Protein AF-A0A9D9N3P9-F1 (afdb_monomer)

Radius of gyration: 37.58 Å; Cα contacts (8 Å, |Δi|>4): 1517; chains: 1; bounding box: 65×93×113 Å

Solvent-accessible surface area (backbone atoms only — not comparable to full-atom values): 29024 Å² total; per-residue (Å²): 119,76,72,66,56,52,57,53,48,52,54,49,50,63,60,62,67,66,63,81,63,62,63,53,70,55,97,48,37,27,35,31,44,59,55,92,88,64,50,31,24,25,38,67,36,59,80,56,88,62,54,41,71,46,76,47,58,48,59,51,62,49,95,90,59,67,72,27,36,34,29,36,37,37,57,45,46,44,41,60,28,39,60,22,31,30,43,34,43,28,54,52,36,49,36,38,20,35,27,19,33,20,49,18,65,48,44,57,37,37,37,37,42,24,65,55,69,47,50,68,31,66,53,21,50,55,79,34,64,50,75,32,40,38,34,29,22,70,91,18,47,66,53,35,63,71,32,78,83,54,50,68,43,38,72,42,51,58,54,75,52,75,57,96,53,33,25,33,36,42,41,45,46,92,74,45,30,25,29,39,64,40,60,81,58,87,58,49,42,70,49,73,49,60,42,57,49,76,56,97,92,40,69,19,37,27,29,34,38,35,58,47,46,43,40,58,28,64,54,25,28,35,42,35,42,32,58,50,42,44,36,37,21,35,28,19,32,18,46,22,53,50,43,58,35,37,36,37,54,28,63,59,70,54,49,67,33,66,55,20,56,39,69,37,63,43,70,35,44,35,29,24,37,64,88,16,50,65,54,34,62,71,32,83,81,51,41,64,40,72,33,72,41,57,53,75,55,62,52,74,59,91,42,36,30,32,31,53,76,32,84,87,81,26,28,23,26,40,44,35,58,45,91,78,39,57,47,65,44,69,56,61,62,58,51,78,56,96,93,42,73,27,40,39,38,33,35,33,50,43,17,39,45,56,34,74,48,35,34,32,46,43,52,44,76,52,32,34,37,37,28,36,28,20,36,18,40,13,48,46,24,31,42,40,45,42,30,41,48,38,64,44,73,41,60,45,31,62,36,50,16,49,38,16,45,31,33,44,49,37,91,76,23,76,41,41,34,48,60,96,24,28,32,23,34,51,86,39,34,32,40,47,34,47,40,20,31,30,82,57,42,60,50,71,52,61,69,63,24,32,32,42,27,52,40,14,34,25,37,21,53,45,32,26,36,40,36,42,37,54,48,32,52,36,38,25,40,29,20,35,23,44,22,62,43,44,55,36,38,36,39,52,26,70,56,73,51,48,71,43,63,57,27,60,34,71,43,72,44,79,31,46,34,31,26,41,55,92,24,40,70,55,32,59,69,35,83,76,54,47,64,38,40,73,40,57,47,74,74,48,62,49,74,60,94,42,35,27,30,33,56,74,34,81,90,80,69,40,68,41,80,76,48,68,48,97,76,53,60,102,76,76,80,85,68,98,72,84,90,76,93,125

Mean predicted aligned error: 12.89 Å

Nearest PDB structures (foldseek):
  4gt6-assembly1_A  TM=3.647E-01  e=3.004E-14  Faecalibacterium duncaniae
  4cp6-assembly1_A  TM=3.673E-01  e=1.011E-12  Streptococcus pneumoniae
  4h09-assembly2_B  TM=4.228E-01  e=5.739E-12  Eubacterium ventriosum ATCC 27560
  4fs7-assembly1_A  TM=3.261E-01  e=1.083E-10  Bacteroides ovatus ATCC 8483
  6mlx-assembly3_C  TM=5.377E-01  e=1.007E-05  Treponema pallidum

pLDDT: mean 89.6, std 12.05, range [36.56, 98.81]

Foldseek 3Di:
DVVVVVVVVVVVVVVVVPPQFDWDDDPFWIWGDPDPPPLEIETDEGNDQDAEEAEDDQWDAHPVGGIGGYAEYEACHNAQSCRYAEYEAELRHAAQYHLRNHNNANHQEYEYAHLADHHYYHCVVPPYDLAREYAYAPNSPVNLCPDPVSVSHHYDPWDWDDDPQWIWTWGSYVVTAIETEEGDDQDAEEDADDQWDDDPRDIHGYAYYEALHNAPSERHAEYEAELNYAEYYALSHAQNANYQEYEHAHLADHHYYHRVPHNYDLAHEYEYAPNSQVNQCPDPVNVSNPHYHYDDQWDDDQQWIWGQPDPVLQEIEREAGHLPHAQEDEDDQWDDDPNDIHGYAEYEACRCALRARHQEYEDDPRHAEYEENPNANNCNHAEYEAEQNHAYYYYNVHHNNQNHAAYHYDPNHQFWHGDNRFIAGPQLQERRADGLNHQDQEDERDLSHQEYEACRNANNCNHQEYEAAQNHQAYYHCVHANNANHQEYEYEHLADHHYDPNVNHNYDQAHEYEYAPNSQVNLCVDPPSVSHNYDYDPPQWDDDPQFIWGQPDPVVRDIDGDDGHPPDDPDDDDDPDDDDPD

Organism: NCBI:txid2840839

Sequence (582 aa):
MKKAFFTSVLALLAAMSAWAQNSFTVNGLNYQETGVGTGKVKITGYTTRPTGVLDIPETVSPSSGGSYTVTEIADEVFSSCDNLTEVIFPSTITEIGEYAFYYSRDLTSITCYASTPPAMGENAFGTADKTIPVYVPANALSSYQSNADWSEFTRTTYITFISNNLEYKLLYTSPNQAEIIGYTTTPTGVLNIPATVSHKGKDYSVITIAEEVFAECSGLTELVFPESLRTIGAHAFHYCQDLTSITCYNTTPPNVGESAFEGADKTIPVYVPAEALSSYRSNANWSVFTNLQAIVTEFTVGGLTYKVIDQTAKTVEVKSSTDELPSTVTIPPTVSYGGKNYTVTAIASSAFYQNQTITAITIFEGITSIGNNTFGRCFALTTVNIPASLTQMGDWVFDNCSALTAINVAGGNTAYYSGNGVLFNKDKTTLLCYPAGKPETDYTIPNSVTVIGVNAFAYCDALTQLTIPSSVTSIGEWAFDGCTALAEMTVLATVPPTLSENVFRNINRDIPVYVPAASLAAYQAAEVWKEFNLQAIMVNEFTVGGLTYEVIDQTAKTVEVINFTNELPNTATIPATVSYEG

InterPro domains:
  IPR026906 BspA-type LRR region [PF13306] (69-148)
  IPR026906 BspA-type LRR region [PF13306] (208-284)
  IPR026906 BspA-type LRR region [PF13306] (343-411)
  IPR026906 BspA-type LRR region [PF13306] (442-508)
  IPR032675 Leucine-rich repeat domain superfamily [G3DSA:3.80.10.10] (293-512)
  IPR053139 Putative surface bspA-like protein [PTHR45661] (157-409)

Structure (mmCIF, N/CA/C/O backbone):
data_AF-A0A9D9N3P9-F1
#
_entry.id   AF-A0A9D9N3P9-F1
#
loop_
_atom_site.group_PDB
_atom_site.id
_atom_site.type_symbol
_atom_site.label_atom_id
_atom_site.label_alt_id
_atom_site.label_comp_id
_atom_site.label_asym_id
_atom_site.label_entity_id
_atom_site.label_seq_id
_atom_site.pdbx_PDB_ins_code
_atom_site.Cartn_x
_atom_site.Cartn_y
_atom_site.Cartn_z
_atom_site.occupancy
_atom_site.B_iso_or_equiv
_atom_site.auth_seq_id
_atom_site.auth_comp_id
_atom_site.auth_asym_id
_atom_site.auth_atom_id
_atom_site.pdbx_PDB_model_num
ATOM 1 N N . MET A 1 1 ? 23.212 67.571 43.365 1.00 48.69 1 MET A N 1
ATOM 2 C CA . MET A 1 1 ? 23.140 66.881 42.053 1.00 48.69 1 MET A CA 1
ATOM 3 C C . MET A 1 1 ? 23.470 65.383 42.084 1.00 48.69 1 MET A C 1
ATOM 5 O O . MET A 1 1 ? 22.882 64.673 41.289 1.00 48.69 1 MET A O 1
ATOM 9 N N . LYS A 1 2 ? 24.301 64.842 42.997 1.00 43.53 2 LYS A N 1
ATOM 10 C CA . LYS A 1 2 ? 24.606 63.387 43.018 1.00 43.53 2 LYS A CA 1
ATOM 11 C C . LYS A 1 2 ? 23.516 62.463 43.605 1.00 43.53 2 LYS A C 1
ATOM 13 O O . LYS A 1 2 ? 23.516 61.282 43.293 1.00 43.53 2 LYS A O 1
ATOM 18 N N . LYS A 1 3 ? 22.568 62.975 44.405 1.00 38.75 3 LYS A N 1
ATOM 19 C CA . LYS A 1 3 ? 21.471 62.165 44.987 1.00 38.75 3 LYS A CA 1
ATOM 20 C C . LYS A 1 3 ? 20.279 61.947 44.040 1.00 38.75 3 LYS A C 1
ATOM 22 O O . LYS A 1 3 ? 19.620 60.928 44.153 1.00 38.75 3 LYS A O 1
ATOM 27 N N . ALA A 1 4 ? 20.051 62.859 43.089 1.00 42.00 4 ALA A N 1
ATOM 28 C CA . ALA A 1 4 ? 18.982 62.739 42.089 1.00 42.00 4 ALA A CA 1
ATOM 29 C C . ALA A 1 4 ? 19.352 61.802 40.922 1.00 42.00 4 ALA A C 1
ATOM 31 O O . ALA A 1 4 ? 18.468 61.251 40.284 1.00 42.00 4 ALA A O 1
ATOM 32 N N . PHE A 1 5 ? 20.652 61.592 40.678 1.00 44.50 5 PHE A N 1
ATOM 33 C CA . PHE A 1 5 ? 21.146 60.681 39.640 1.00 44.50 5 PHE A CA 1
ATOM 34 C C . PHE A 1 5 ? 21.100 59.205 40.080 1.00 44.50 5 PHE A C 1
ATOM 36 O O . PHE A 1 5 ? 21.021 58.316 39.247 1.00 44.50 5 PHE A O 1
ATOM 43 N N . PHE A 1 6 ? 21.123 58.923 41.388 1.00 44.00 6 PHE A N 1
ATOM 44 C CA . PHE A 1 6 ? 21.072 57.546 41.898 1.00 44.00 6 PHE A CA 1
ATOM 45 C C . PHE A 1 6 ? 19.645 57.001 42.025 1.00 44.00 6 PHE A C 1
ATOM 47 O O . PHE A 1 6 ? 19.430 55.819 41.784 1.00 44.00 6 PHE A O 1
ATOM 54 N N . THR A 1 7 ? 18.656 57.843 42.336 1.00 45.75 7 THR A N 1
ATOM 55 C CA . THR A 1 7 ? 17.242 57.433 42.335 1.00 45.75 7 THR A CA 1
ATOM 56 C C . THR A 1 7 ? 16.680 57.264 40.922 1.00 45.75 7 THR A C 1
ATOM 58 O O . THR A 1 7 ? 15.859 56.376 40.716 1.00 45.75 7 THR A O 1
ATOM 61 N N . SER A 1 8 ? 17.155 58.032 39.932 1.00 46.94 8 SER A N 1
ATOM 62 C CA . SER A 1 8 ? 16.756 57.844 38.528 1.00 46.94 8 SER A CA 1
ATOM 63 C C . SER A 1 8 ? 17.381 56.599 37.891 1.00 46.94 8 SER A C 1
ATOM 65 O O . SER A 1 8 ? 16.727 55.934 37.095 1.00 46.94 8 SER A O 1
ATOM 67 N N . VAL A 1 9 ? 18.612 56.237 38.273 1.00 45.97 9 VAL A N 1
ATOM 68 C CA . VAL A 1 9 ? 19.282 55.019 37.786 1.00 45.97 9 VAL A CA 1
ATOM 69 C C . VAL A 1 9 ? 18.716 53.756 38.448 1.00 45.97 9 VAL A C 1
ATOM 71 O O . VAL A 1 9 ? 18.587 52.748 37.766 1.00 45.97 9 VAL A O 1
ATOM 74 N N . LEU A 1 10 ? 18.280 53.792 39.717 1.00 43.38 10 LEU A N 1
ATOM 75 C CA . LEU A 1 10 ? 17.598 52.644 40.343 1.00 43.38 10 LEU A CA 1
ATOM 76 C C . LEU A 1 10 ? 16.185 52.405 39.778 1.00 43.38 10 LEU A C 1
ATOM 78 O O . LEU A 1 10 ? 15.779 51.255 39.637 1.00 43.38 10 LEU A O 1
ATOM 82 N N . ALA A 1 11 ? 15.459 53.466 39.403 1.00 42.97 11 ALA A N 1
ATOM 83 C CA . ALA A 1 11 ? 14.183 53.346 38.692 1.00 42.97 11 ALA A CA 1
ATOM 84 C C . ALA A 1 11 ? 14.371 52.842 37.246 1.00 42.97 11 ALA A C 1
ATOM 86 O O . ALA A 1 11 ? 13.561 52.052 36.768 1.00 42.97 11 ALA A O 1
ATOM 87 N N . LEU A 1 12 ? 15.472 53.219 36.577 1.00 38.59 12 LEU A N 1
ATOM 88 C CA . LEU A 1 12 ? 15.843 52.646 35.278 1.00 38.59 12 LEU A CA 1
ATOM 89 C C . LEU A 1 12 ? 16.316 51.185 35.387 1.00 38.59 12 LEU A C 1
ATOM 91 O O . LEU A 1 12 ? 16.011 50.400 34.500 1.00 38.59 12 LEU A O 1
ATOM 95 N N . LEU A 1 13 ? 17.007 50.784 36.461 1.00 36.56 13 LEU A N 1
ATOM 96 C CA . LEU A 1 13 ? 17.426 49.388 36.657 1.00 36.56 13 LEU A CA 1
ATOM 97 C C . LEU A 1 13 ? 16.268 48.460 37.056 1.00 36.56 13 LEU A C 1
ATOM 99 O O . LEU A 1 13 ? 16.266 47.310 36.631 1.00 36.56 13 LEU A O 1
ATOM 103 N N . ALA A 1 14 ? 15.259 48.952 37.785 1.00 38.28 14 ALA A N 1
ATOM 104 C CA . ALA A 1 14 ? 14.016 48.209 38.023 1.00 38.28 14 ALA A CA 1
ATOM 105 C C . ALA A 1 14 ? 13.138 48.103 36.757 1.00 38.28 14 ALA A C 1
ATOM 107 O O . ALA A 1 14 ? 12.395 47.137 36.601 1.00 38.28 14 ALA A O 1
ATOM 108 N N . ALA A 1 15 ? 13.262 49.051 35.819 1.00 39.34 15 ALA A N 1
ATOM 109 C CA . ALA A 1 15 ? 12.660 48.953 34.487 1.00 39.34 15 ALA A CA 1
ATOM 110 C C . ALA A 1 15 ? 13.469 48.058 33.521 1.00 39.34 15 ALA A C 1
ATOM 112 O O . ALA A 1 15 ? 12.905 47.508 32.582 1.00 39.34 15 ALA A O 1
ATOM 113 N N . MET A 1 16 ? 14.772 47.860 33.762 1.00 37.50 16 MET A N 1
ATOM 114 C CA . MET A 1 16 ? 15.638 46.962 32.978 1.00 37.50 16 MET A CA 1
ATOM 115 C C . MET A 1 16 ? 15.654 45.507 33.487 1.00 37.50 16 MET A C 1
ATOM 117 O O . MET A 1 16 ? 16.257 44.651 32.844 1.00 37.50 16 MET A O 1
ATOM 121 N N . SER A 1 17 ? 14.976 45.190 34.599 1.00 41.03 17 SER A N 1
ATOM 122 C CA . SER A 1 17 ? 14.726 43.806 35.042 1.00 41.03 17 SER A CA 1
ATOM 123 C C . SER A 1 17 ? 13.443 43.186 34.472 1.00 41.03 17 SER A C 1
ATOM 125 O O . SER A 1 17 ? 13.190 42.009 34.711 1.00 41.03 17 SER A O 1
ATOM 127 N N . ALA A 1 18 ? 12.669 43.916 33.664 1.00 41.31 18 ALA A N 1
ATOM 128 C CA . ALA A 1 18 ? 11.711 43.314 32.738 1.00 41.31 18 ALA A CA 1
ATOM 129 C C . ALA A 1 18 ? 12.479 42.819 31.501 1.00 41.31 18 ALA A C 1
ATOM 131 O O . ALA A 1 18 ? 12.406 43.398 30.419 1.00 41.31 18 ALA A O 1
ATOM 132 N N . TRP A 1 19 ? 13.302 41.785 31.691 1.00 43.25 19 TRP A N 1
ATOM 133 C CA . TRP A 1 19 ? 13.892 41.047 30.578 1.00 43.25 19 TRP A CA 1
ATOM 134 C C . TRP A 1 19 ? 12.744 40.596 29.680 1.00 43.25 19 TRP A C 1
ATOM 136 O O . TRP A 1 19 ? 11.751 40.075 30.187 1.00 43.25 19 TRP A O 1
ATOM 146 N N . ALA A 1 20 ? 12.855 40.884 28.383 1.00 48.00 20 ALA A N 1
ATOM 147 C CA . ALA A 1 20 ? 11.834 40.610 27.383 1.00 48.00 20 ALA A CA 1
ATOM 148 C C . ALA A 1 20 ? 11.260 39.201 27.587 1.00 48.00 20 ALA A C 1
ATOM 150 O O . ALA A 1 20 ? 11.952 38.214 27.351 1.00 48.00 20 ALA A O 1
ATOM 151 N N . GLN A 1 21 ? 10.018 39.110 28.074 1.00 61.03 21 GLN A N 1
ATOM 152 C CA . GLN A 1 21 ? 9.307 37.837 28.106 1.00 61.03 21 GLN A CA 1
ATOM 153 C C . GLN A 1 21 ? 9.215 37.368 26.661 1.00 61.03 21 GLN A C 1
ATOM 155 O O . GLN A 1 21 ? 8.712 38.110 25.805 1.00 61.03 21 GLN A O 1
ATOM 160 N N . ASN A 1 22 ? 9.740 36.174 26.386 1.00 77.81 22 ASN A N 1
ATOM 161 C CA . ASN A 1 22 ? 9.717 35.624 25.042 1.00 77.81 22 ASN A CA 1
ATOM 162 C C . ASN A 1 22 ? 8.266 35.613 24.567 1.00 77.81 22 ASN A C 1
ATOM 164 O O . ASN A 1 22 ? 7.392 35.038 25.216 1.00 77.81 22 ASN A O 1
ATOM 168 N N . SER A 1 23 ? 8.016 36.325 23.472 1.00 88.31 23 SER A N 1
ATOM 169 C CA . SER A 1 23 ? 6.701 36.420 22.857 1.00 88.31 23 SER A CA 1
ATOM 170 C C . SER A 1 23 ? 6.814 35.955 21.417 1.00 88.31 23 SER A C 1
ATOM 172 O O . SER A 1 23 ? 7.787 36.278 20.733 1.00 88.31 23 SER A O 1
ATOM 174 N N . PHE A 1 24 ? 5.849 35.172 20.964 1.00 92.81 24 PHE A N 1
ATOM 175 C CA . PHE A 1 24 ? 5.877 34.566 19.638 1.00 92.81 24 PHE A CA 1
ATOM 176 C C . PHE A 1 24 ? 4.461 34.287 19.141 1.00 92.81 24 PHE A C 1
ATOM 178 O O . PHE A 1 24 ? 3.514 34.249 19.922 1.00 92.81 24 PHE A O 1
ATOM 185 N N . THR A 1 25 ? 4.319 34.069 17.836 1.00 93.94 25 THR A N 1
ATOM 186 C CA . THR A 1 25 ? 3.034 33.755 17.204 1.00 93.94 25 THR A CA 1
ATOM 187 C C . THR A 1 25 ? 3.103 32.376 16.571 1.00 93.94 25 THR A C 1
ATOM 189 O O . THR A 1 25 ? 4.024 32.090 15.807 1.00 93.94 25 THR A O 1
ATOM 192 N N . VAL A 1 26 ? 2.114 31.532 16.855 1.00 92.19 26 VAL A N 1
ATOM 193 C CA . VAL A 1 26 ? 1.949 30.218 16.219 1.00 92.19 26 VAL A CA 1
ATOM 194 C C . VAL A 1 26 ? 0.482 30.041 15.860 1.00 92.19 26 VAL A C 1
ATOM 196 O O . VAL A 1 26 ? -0.395 30.299 16.681 1.00 92.19 26 VAL A O 1
ATOM 199 N N . ASN A 1 27 ? 0.214 29.632 14.617 1.00 89.62 27 ASN A N 1
ATOM 200 C CA . ASN A 1 27 ? -1.136 29.401 14.085 1.00 89.62 27 ASN A CA 1
ATOM 201 C C . ASN A 1 27 ? -2.110 30.572 14.322 1.00 89.62 27 ASN A C 1
ATOM 203 O O . ASN A 1 27 ? -3.292 30.378 14.576 1.00 89.62 27 ASN A O 1
ATOM 207 N N . GLY A 1 28 ? -1.599 31.803 14.247 1.00 91.56 28 GLY A N 1
ATOM 208 C CA . GLY A 1 28 ? -2.396 33.021 14.388 1.00 91.56 28 GLY A CA 1
ATOM 209 C C . GLY A 1 28 ? -2.706 33.455 15.823 1.00 91.56 28 GLY A C 1
ATOM 210 O O . GLY A 1 28 ? -3.317 34.506 15.989 1.00 91.56 28 GLY A O 1
ATOM 211 N N . LEU A 1 29 ? -2.255 32.719 16.843 1.00 96.19 29 LEU A N 1
ATOM 212 C CA . LEU A 1 29 ? -2.331 33.119 18.251 1.00 96.19 29 LEU A CA 1
ATOM 213 C C . LEU A 1 29 ? -0.979 33.655 18.731 1.00 96.19 29 LEU A C 1
ATOM 215 O O . LEU A 1 29 ? 0.070 33.116 18.373 1.00 96.19 29 LEU A O 1
ATOM 219 N N . ASN A 1 30 ? -1.012 34.715 19.537 1.00 96.00 30 ASN A N 1
ATOM 220 C CA . ASN A 1 30 ? 0.159 35.328 20.155 1.00 96.00 30 ASN A CA 1
ATOM 221 C C . ASN A 1 30 ? 0.322 34.794 21.578 1.00 96.00 30 ASN A C 1
ATOM 223 O O . ASN A 1 30 ? -0.631 34.782 22.355 1.00 96.00 30 ASN A O 1
ATOM 227 N N . TYR A 1 31 ? 1.542 34.402 21.918 1.00 95.75 31 TYR A N 1
ATOM 228 C CA . TYR A 1 31 ? 1.904 33.806 23.195 1.00 95.75 31 TYR A CA 1
ATOM 229 C C . TYR A 1 31 ? 2.976 34.645 23.879 1.00 95.75 31 TYR A C 1
ATOM 231 O O . TYR A 1 31 ? 3.815 35.247 23.207 1.00 95.75 31 TYR A O 1
ATOM 239 N N . GLN A 1 32 ? 2.967 34.649 25.209 1.00 93.75 32 GLN A N 1
ATOM 240 C CA . GLN A 1 32 ? 4.000 35.245 26.050 1.00 93.75 32 GLN A CA 1
ATOM 241 C C . GLN A 1 32 ? 4.355 34.289 27.191 1.00 93.75 32 GLN A C 1
ATOM 243 O O . GLN A 1 32 ? 3.464 33.735 27.829 1.00 93.75 32 GLN A O 1
ATOM 248 N N . GLU A 1 33 ? 5.646 34.103 27.462 1.00 91.12 33 GLU A N 1
ATOM 249 C CA . GLU A 1 33 ? 6.125 33.255 28.560 1.00 91.12 33 GLU A CA 1
ATOM 250 C C . GLU A 1 33 ? 5.631 33.756 29.934 1.00 91.12 33 GLU A C 1
ATOM 252 O O . GLU A 1 33 ? 5.672 34.954 30.234 1.00 91.12 33 GLU A O 1
ATOM 257 N N . THR A 1 34 ? 5.133 32.840 30.774 1.00 85.00 34 THR A N 1
ATOM 258 C CA . THR A 1 34 ? 4.664 33.141 32.136 1.00 85.00 34 THR A CA 1
ATOM 259 C C . THR A 1 34 ? 5.793 32.878 33.125 1.00 85.00 34 THR A C 1
ATOM 261 O O . THR A 1 34 ? 5.894 31.837 33.776 1.00 85.00 34 THR A O 1
ATOM 264 N N . GLY A 1 35 ? 6.707 33.847 33.197 1.00 75.44 35 GLY A N 1
ATOM 265 C CA . GLY A 1 35 ? 7.915 33.763 34.013 1.00 75.44 35 GLY A CA 1
ATOM 266 C C . GLY A 1 35 ? 9.060 33.057 33.287 1.00 75.44 35 GLY A C 1
ATOM 267 O O . GLY A 1 35 ? 8.878 32.047 32.620 1.00 75.44 35 GLY A O 1
ATOM 268 N N . VAL A 1 36 ? 10.268 33.598 33.428 1.00 71.44 36 VAL A N 1
ATOM 269 C CA . VAL A 1 36 ? 11.435 33.139 32.664 1.00 71.44 36 VAL A CA 1
ATOM 270 C C . VAL A 1 36 ? 11.807 31.704 33.051 1.00 71.44 36 VAL A C 1
ATOM 272 O O . VAL A 1 36 ? 12.116 31.435 34.212 1.00 71.44 36 VAL A O 1
ATOM 275 N N . GLY A 1 37 ? 11.830 30.799 32.071 1.00 72.12 37 GLY A N 1
ATOM 276 C CA . GLY A 1 37 ? 12.303 29.423 32.216 1.00 72.12 37 GLY A CA 1
ATOM 277 C C . GLY A 1 37 ? 11.279 28.446 32.797 1.00 72.12 37 GLY A C 1
ATOM 278 O O . GLY A 1 37 ? 11.652 27.326 33.143 1.00 72.12 37 GLY A O 1
ATOM 279 N N . THR A 1 38 ? 10.005 28.832 32.915 1.00 83.56 38 THR A N 1
ATOM 280 C CA . THR A 1 38 ? 8.946 27.940 33.426 1.00 83.56 38 THR A CA 1
ATOM 281 C C . THR A 1 38 ? 8.477 26.925 32.386 1.00 83.56 38 THR A C 1
ATOM 283 O O . THR A 1 38 ? 7.863 25.921 32.746 1.00 83.56 38 THR A O 1
ATOM 286 N N . GLY A 1 39 ? 8.742 27.187 31.100 1.00 89.56 39 GLY A N 1
ATOM 287 C CA . GLY A 1 39 ? 8.195 26.404 29.992 1.00 89.56 39 GLY A CA 1
ATOM 288 C C . GLY A 1 39 ? 6.681 26.568 29.835 1.00 89.56 39 GLY A C 1
ATOM 289 O O . GLY A 1 39 ? 6.044 25.724 29.207 1.00 89.56 39 GLY A O 1
ATOM 290 N N . LYS A 1 40 ? 6.091 27.623 30.411 1.00 94.25 40 LYS A N 1
ATOM 291 C CA . LYS A 1 40 ? 4.660 27.933 30.342 1.00 94.25 40 LYS A CA 1
ATOM 292 C C . LYS A 1 40 ? 4.423 29.240 29.602 1.00 94.25 40 LYS A C 1
ATOM 294 O O . LYS A 1 40 ? 5.254 30.145 29.646 1.00 94.25 40 LYS A O 1
ATOM 299 N N . VAL A 1 41 ? 3.294 29.332 28.912 1.00 95.69 41 VAL A N 1
ATOM 300 C CA . VAL A 1 41 ? 2.895 30.532 28.175 1.00 95.69 41 VAL A CA 1
ATOM 301 C C . VAL A 1 41 ? 1.440 30.885 28.433 1.00 95.69 41 VAL A C 1
ATOM 303 O O . VAL A 1 41 ? 0.595 30.015 28.663 1.00 95.69 41 VAL A O 1
ATOM 306 N N . LYS A 1 42 ? 1.158 32.180 28.315 1.00 96.06 42 LYS A N 1
ATOM 307 C CA . LYS A 1 42 ? -0.183 32.741 28.240 1.00 96.06 42 LYS A CA 1
ATOM 308 C C . LYS A 1 42 ? -0.486 33.238 26.836 1.00 96.06 42 LYS A C 1
ATOM 310 O O . LYS A 1 42 ? 0.411 33.741 26.156 1.00 96.06 42 LYS A O 1
ATOM 315 N N . ILE A 1 43 ? -1.740 33.142 26.413 1.00 97.69 43 ILE A N 1
ATOM 316 C CA . ILE A 1 43 ? -2.198 33.764 25.168 1.00 97.69 43 ILE A CA 1
ATOM 317 C C . ILE A 1 43 ? -2.420 35.251 25.426 1.00 97.69 43 ILE A C 1
ATOM 319 O O . ILE A 1 43 ? -3.099 35.614 26.381 1.00 97.69 43 ILE A O 1
ATOM 323 N N . THR A 1 44 ? -1.853 36.111 24.584 1.00 96.62 44 THR A N 1
ATOM 324 C CA . THR A 1 44 ? -1.909 37.577 24.732 1.00 96.62 44 THR A CA 1
ATOM 325 C C . THR A 1 44 ? -2.557 38.292 23.554 1.00 96.62 44 THR A C 1
ATOM 327 O O . THR A 1 44 ? -2.685 39.513 23.570 1.00 96.62 44 THR A O 1
ATOM 330 N N . GLY A 1 45 ? -2.955 37.566 22.512 1.00 95.75 45 GLY A N 1
ATOM 331 C CA . GLY A 1 45 ? -3.573 38.158 21.334 1.00 95.75 45 GLY A CA 1
ATOM 332 C C . GLY A 1 45 ? -3.713 37.170 20.187 1.00 95.75 45 GLY A C 1
ATOM 333 O O . GLY A 1 45 ? -3.401 35.986 20.310 1.00 95.75 45 GLY A O 1
ATOM 334 N N . TYR A 1 46 ? -4.118 37.692 19.038 1.00 95.56 46 TYR A N 1
ATOM 335 C CA . TYR A 1 46 ? -4.197 36.961 17.781 1.00 95.56 46 TYR A CA 1
ATOM 336 C C . TYR A 1 46 ? -3.823 37.872 16.606 1.00 95.56 46 TYR A C 1
ATOM 338 O O . TYR A 1 46 ? -3.881 39.097 16.709 1.00 95.56 46 TYR A O 1
ATOM 346 N N . THR A 1 47 ? -3.437 37.284 15.474 1.00 92.75 47 THR A N 1
ATOM 347 C CA . THR A 1 47 ? -3.190 38.021 14.221 1.00 92.75 47 THR A CA 1
ATOM 348 C C . THR A 1 47 ? -4.413 38.052 13.312 1.00 92.75 47 THR A C 1
ATOM 350 O O . THR A 1 47 ? -4.567 38.977 12.519 1.00 92.75 47 THR A O 1
ATOM 353 N N . THR A 1 48 ? -5.298 37.063 13.438 1.00 90.88 48 THR A N 1
ATOM 354 C CA . THR A 1 48 ? -6.576 36.986 12.724 1.00 90.88 48 THR A CA 1
ATOM 355 C C . THR A 1 48 ? -7.681 36.771 13.741 1.00 90.88 48 THR A C 1
ATOM 357 O O . THR A 1 48 ? -7.543 35.915 14.610 1.00 90.88 48 THR A O 1
ATOM 360 N N . ARG A 1 49 ? -8.762 37.555 13.646 1.00 92.56 49 ARG A N 1
ATOM 361 C CA . ARG A 1 49 ? -9.891 37.458 14.579 1.00 92.56 49 ARG A CA 1
ATOM 362 C C . ARG A 1 49 ? -10.495 36.047 14.529 1.00 92.56 49 ARG A C 1
ATOM 364 O O . ARG A 1 49 ? -10.930 35.656 13.443 1.00 92.56 49 ARG A O 1
ATOM 371 N N . PRO A 1 50 ? -10.537 35.301 15.649 1.00 92.12 50 PRO A N 1
ATOM 372 C CA . PRO A 1 50 ? -11.117 33.963 15.675 1.00 92.12 50 PRO A CA 1
ATOM 373 C C . PRO A 1 50 ? -12.595 33.956 15.278 1.00 92.12 50 PRO A C 1
ATOM 375 O O . PRO A 1 50 ? -13.357 34.857 15.631 1.00 92.12 50 PRO A O 1
ATOM 378 N N . THR A 1 51 ? -12.994 32.922 14.543 1.00 91.69 51 THR A N 1
ATOM 379 C CA . THR A 1 51 ? -14.377 32.662 14.118 1.00 91.69 51 THR A CA 1
ATOM 380 C C . THR A 1 51 ? -14.639 31.160 14.168 1.00 91.69 51 THR A C 1
ATOM 382 O O . THR A 1 51 ? -13.719 30.387 13.903 1.00 91.69 51 THR A O 1
ATOM 385 N N . GLY A 1 52 ? -15.873 30.728 14.425 1.00 91.06 52 GLY A N 1
ATOM 386 C CA . GLY A 1 52 ? -16.206 29.305 14.501 1.00 91.06 52 GLY A CA 1
ATOM 387 C C . GLY A 1 52 ? -15.632 28.652 15.761 1.00 91.06 52 GLY A C 1
ATOM 388 O O . GLY A 1 52 ? -15.955 29.071 16.868 1.00 91.06 52 GLY A O 1
ATOM 389 N N . VAL A 1 53 ? -14.791 27.628 15.608 1.00 89.69 53 VAL A N 1
ATOM 390 C CA . VAL A 1 53 ? -14.176 26.911 16.738 1.00 89.69 53 VAL A CA 1
ATOM 391 C C . VAL A 1 53 ? -12.791 27.488 17.038 1.00 89.69 53 VAL A C 1
ATOM 393 O O . VAL A 1 53 ? -11.912 27.460 16.178 1.00 89.69 53 VAL A O 1
ATOM 396 N N . LEU A 1 54 ? -12.578 27.969 18.264 1.00 92.81 54 LEU A N 1
ATOM 397 C CA . LEU A 1 54 ? -11.259 28.315 18.795 1.00 92.81 54 LEU A CA 1
ATOM 398 C C . LEU A 1 54 ? -10.741 27.165 19.657 1.00 92.81 54 LEU A C 1
ATOM 400 O O . LEU A 1 54 ? -11.160 26.994 20.801 1.00 92.81 54 LEU A O 1
ATOM 404 N N . ASP A 1 55 ? -9.816 26.393 19.098 1.00 90.38 55 ASP A N 1
ATOM 405 C CA . ASP A 1 55 ? -9.147 25.300 19.795 1.00 90.38 55 ASP A CA 1
ATOM 406 C C . ASP A 1 55 ? -7.801 25.760 20.358 1.00 90.38 55 ASP A C 1
ATOM 408 O O . ASP A 1 55 ? -6.874 26.065 19.603 1.00 90.38 55 ASP A O 1
ATOM 412 N N . ILE A 1 56 ? -7.703 25.848 21.684 1.00 93.12 56 ILE A N 1
ATOM 413 C CA . ILE A 1 56 ? -6.478 26.272 22.358 1.00 93.12 56 ILE A CA 1
ATOM 414 C C . ILE A 1 56 ? -5.584 25.042 22.572 1.00 93.12 56 ILE A C 1
ATOM 416 O O . ILE A 1 56 ? -6.000 24.091 23.239 1.00 93.12 56 ILE A O 1
ATOM 420 N N . PRO A 1 57 ? -4.349 25.036 22.037 1.00 91.44 57 PRO A N 1
ATOM 421 C CA . PRO A 1 57 ? -3.488 23.865 22.121 1.00 91.44 57 PRO A CA 1
ATOM 422 C C . PRO A 1 57 ? -2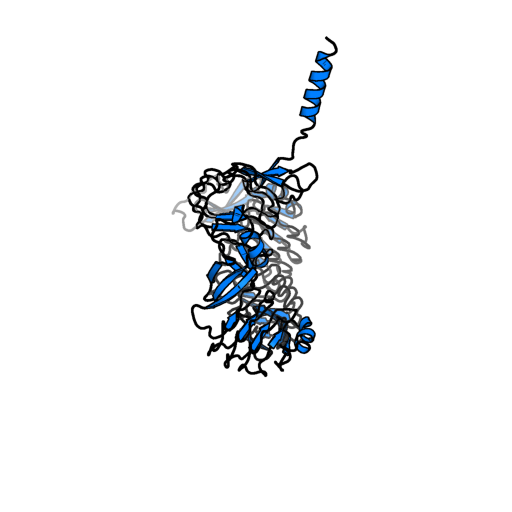.936 23.673 23.538 1.00 91.44 57 PRO A C 1
ATOM 424 O O . PRO A 1 57 ? -2.665 24.639 24.244 1.00 91.44 57 PRO A O 1
ATOM 427 N N . GLU A 1 58 ? -2.711 22.420 23.939 1.00 91.44 58 GLU A N 1
ATOM 428 C CA . GLU A 1 58 ? -2.077 22.088 25.225 1.00 91.44 58 GLU A CA 1
ATOM 429 C C . GLU A 1 58 ? -0.605 22.525 25.261 1.00 91.44 58 GLU A C 1
ATOM 431 O O . GLU A 1 58 ? -0.125 23.088 26.250 1.00 91.44 58 GLU A O 1
ATOM 436 N N . THR A 1 59 ? 0.102 22.330 24.144 1.00 93.19 59 THR A N 1
ATOM 437 C CA . THR A 1 59 ? 1.481 22.777 23.951 1.00 93.19 59 THR A CA 1
ATOM 438 C C . THR A 1 59 ? 1.663 23.523 22.635 1.00 93.19 59 THR A C 1
ATOM 440 O O . THR A 1 59 ? 0.952 23.302 21.656 1.00 93.19 59 THR A O 1
ATOM 443 N N . VAL A 1 60 ? 2.643 24.421 22.601 1.00 93.75 60 VAL A N 1
ATOM 444 C CA . VAL A 1 60 ? 2.994 25.206 21.419 1.00 93.75 60 VAL A CA 1
ATOM 445 C C . VAL A 1 60 ? 4.509 25.257 21.238 1.00 93.75 60 VAL A C 1
ATOM 447 O O . VAL A 1 60 ? 5.264 25.443 22.195 1.00 93.75 60 VAL A O 1
ATOM 450 N N . SER A 1 61 ? 4.956 25.112 19.991 1.00 92.75 61 SER A N 1
ATOM 451 C CA . SER A 1 61 ? 6.371 25.141 19.617 1.00 92.75 61 SER A CA 1
ATOM 452 C C . SER A 1 61 ? 6.633 26.243 18.589 1.00 92.75 61 SER A C 1
ATOM 454 O O . SER A 1 61 ? 6.177 26.124 17.450 1.00 92.75 61 SER A O 1
ATOM 456 N N . PRO A 1 62 ? 7.351 27.323 18.950 1.00 88.88 62 PRO A N 1
ATOM 457 C CA . PRO A 1 62 ? 7.749 28.342 17.987 1.00 88.88 62 PRO A CA 1
ATOM 458 C C . PRO A 1 62 ? 8.837 27.818 17.038 1.00 88.88 62 PRO A C 1
ATOM 460 O O . PRO A 1 62 ? 9.592 26.903 17.368 1.00 88.88 62 PRO A O 1
ATOM 463 N N . SER A 1 63 ? 8.979 28.445 15.867 1.00 85.88 63 SER A N 1
ATOM 464 C CA . SER A 1 63 ? 9.992 28.074 14.861 1.00 85.88 63 SER A CA 1
ATOM 465 C C . SER A 1 63 ? 11.437 28.230 15.350 1.00 85.88 63 SER A C 1
ATOM 467 O O . SER A 1 63 ? 12.349 27.640 14.778 1.00 85.88 63 SER A O 1
ATOM 469 N N . SER A 1 64 ? 11.653 29.012 16.411 1.00 79.69 64 SER A N 1
ATOM 470 C CA . SER A 1 64 ? 12.935 29.147 17.110 1.00 79.69 64 SER A CA 1
ATOM 471 C C . SER A 1 64 ? 13.328 27.908 17.927 1.00 79.69 64 SER A C 1
ATOM 473 O O . SER A 1 64 ? 14.440 27.862 18.446 1.00 79.69 64 SER A O 1
ATOM 475 N N . GLY A 1 65 ? 12.438 26.917 18.048 1.00 79.81 65 GLY A N 1
ATOM 476 C CA . GLY A 1 65 ? 12.619 25.727 18.874 1.00 79.81 65 GLY A CA 1
ATOM 477 C C . GLY A 1 65 ? 12.075 25.893 20.298 1.00 79.81 65 GLY A C 1
ATOM 478 O O . GLY A 1 65 ? 11.811 27.003 20.757 1.00 79.81 65 GLY A O 1
ATOM 479 N N . GLY A 1 66 ? 11.905 24.763 20.992 1.00 83.25 66 GLY A N 1
ATOM 480 C CA . GLY A 1 66 ? 11.278 24.681 22.318 1.00 83.25 66 GLY A CA 1
ATOM 481 C C . GLY A 1 66 ? 9.819 24.211 22.271 1.00 83.25 66 GLY A C 1
ATOM 482 O O . GLY A 1 66 ? 9.167 24.240 21.229 1.00 83.25 66 GLY A O 1
ATOM 483 N N . SER A 1 67 ? 9.308 23.741 23.408 1.00 90.50 67 SER A N 1
ATOM 484 C CA . SER A 1 67 ? 7.900 23.377 23.599 1.00 90.50 67 SER A CA 1
ATOM 485 C C . SER A 1 67 ? 7.418 24.028 24.882 1.00 90.50 67 SER A C 1
ATOM 487 O O . SER A 1 67 ? 8.016 23.822 25.938 1.00 90.50 67 SER A O 1
ATOM 489 N N . TYR A 1 68 ? 6.348 24.805 24.780 1.00 93.62 68 TYR A N 1
ATOM 490 C CA . TYR A 1 68 ? 5.755 25.530 25.894 1.00 93.62 68 TYR A CA 1
ATOM 491 C C . TYR A 1 68 ? 4.362 24.990 26.177 1.00 93.62 68 TYR A C 1
ATOM 493 O O . TYR A 1 68 ? 3.626 24.667 25.252 1.00 93.62 68 TYR A O 1
ATOM 501 N N . THR A 1 69 ? 3.997 24.910 27.450 1.00 95.62 69 THR A N 1
ATOM 502 C CA . THR A 1 69 ? 2.658 24.512 27.893 1.00 95.62 69 THR A CA 1
ATOM 503 C C . THR A 1 69 ? 1.765 25.744 27.975 1.00 95.62 69 THR A C 1
ATOM 505 O O . THR A 1 69 ? 2.140 26.720 28.625 1.00 95.62 69 THR A O 1
ATOM 508 N N . VAL A 1 70 ? 0.592 25.724 27.345 1.00 96.69 70 VAL A N 1
ATOM 509 C CA . VAL A 1 70 ? -0.353 26.848 27.410 1.00 96.69 70 VAL A CA 1
ATOM 510 C C . VAL A 1 70 ? -1.160 26.736 28.699 1.00 96.69 70 VAL A C 1
ATOM 512 O O . VAL A 1 70 ? -1.893 25.766 28.885 1.00 96.69 70 VAL A O 1
ATOM 515 N N . THR A 1 71 ? -1.010 27.703 29.605 1.00 96.75 71 THR A N 1
ATOM 516 C CA . THR A 1 71 ? -1.639 27.645 30.937 1.00 96.75 71 THR A CA 1
ATOM 517 C C . THR A 1 71 ? -2.595 28.790 31.227 1.00 96.75 71 THR A C 1
ATOM 519 O O . THR A 1 71 ? -3.420 28.673 32.126 1.00 96.75 71 THR A O 1
ATOM 522 N N . GLU A 1 72 ? -2.527 29.891 30.486 1.00 97.06 72 GLU A N 1
ATOM 523 C CA . GLU A 1 72 ? -3.275 31.106 30.822 1.00 97.06 72 GLU A CA 1
ATOM 524 C C . GLU A 1 72 ? -3.790 31.816 29.561 1.00 97.06 72 GLU A C 1
ATOM 526 O O . GLU A 1 72 ? -3.196 31.730 28.481 1.00 97.06 72 GLU A O 1
ATOM 531 N N . ILE A 1 73 ? -4.881 32.564 29.705 1.00 97.62 73 ILE A N 1
ATOM 532 C CA . ILE A 1 73 ? -5.388 33.501 28.696 1.00 97.62 73 ILE A CA 1
ATOM 533 C C . ILE A 1 73 ? -5.396 34.878 29.335 1.00 97.62 73 ILE A C 1
ATOM 535 O O . ILE A 1 73 ? -5.976 35.041 30.402 1.00 97.62 73 ILE A O 1
ATOM 539 N N . ALA A 1 74 ? -4.739 35.851 28.710 1.00 97.19 74 ALA A N 1
ATOM 540 C CA . ALA A 1 74 ? -4.686 37.205 29.241 1.00 97.19 74 ALA A CA 1
ATOM 541 C C . ALA A 1 74 ? -6.031 37.937 29.095 1.00 97.19 74 ALA A C 1
ATOM 543 O O . ALA A 1 74 ? -6.922 37.518 28.351 1.00 97.19 74 ALA A O 1
ATOM 544 N N . ASP A 1 75 ? -6.136 39.058 29.799 1.00 96.88 75 ASP A N 1
ATOM 545 C CA . ASP A 1 75 ? -7.325 39.903 29.821 1.00 96.88 75 ASP A CA 1
ATOM 546 C C . ASP A 1 75 ? -7.690 40.414 28.419 1.00 96.88 75 ASP A C 1
ATOM 548 O O . ASP A 1 75 ? -6.818 40.711 27.599 1.00 96.88 75 ASP A O 1
ATOM 552 N N . GLU A 1 76 ? -8.992 40.508 28.145 1.00 95.00 76 GLU A N 1
ATOM 553 C CA . GLU A 1 76 ? -9.598 41.065 26.922 1.00 95.00 76 GLU A CA 1
ATOM 554 C C . GLU A 1 76 ? -9.182 40.416 25.584 1.00 95.00 76 GLU A C 1
ATOM 556 O O . GLU A 1 76 ? -9.637 40.852 24.524 1.00 95.00 76 GLU A O 1
ATOM 561 N N . VAL A 1 77 ? -8.366 39.355 25.593 1.00 96.12 77 VAL A N 1
ATOM 562 C CA . VAL A 1 77 ? -7.696 38.826 24.390 1.00 96.12 77 VAL A CA 1
ATOM 563 C C . VAL A 1 77 ? -8.654 38.462 23.260 1.00 96.12 77 VAL A C 1
ATOM 565 O O . VAL A 1 77 ? -8.365 38.765 22.106 1.00 96.12 77 VAL A O 1
ATOM 568 N N . PHE A 1 78 ? -9.778 37.824 23.571 1.00 95.25 78 PHE A N 1
ATOM 569 C CA . PHE A 1 78 ? -10.815 37.407 22.624 1.00 95.25 78 PHE A CA 1
ATOM 570 C C . PHE A 1 78 ? -12.113 38.209 22.789 1.00 95.25 78 PHE A C 1
ATOM 572 O O . PHE A 1 78 ? -13.177 37.777 22.340 1.00 95.25 78 PHE A O 1
ATOM 579 N N . SER A 1 79 ? -12.037 39.400 23.385 1.00 92.75 79 SER A N 1
ATOM 580 C CA . SER A 1 79 ? -13.185 40.296 23.496 1.00 92.75 79 SER A CA 1
ATOM 581 C C . SER A 1 79 ? -13.722 40.679 22.109 1.00 92.75 79 SER A C 1
ATOM 583 O O . SER A 1 79 ? -12.968 40.922 21.164 1.00 92.75 79 SER A O 1
ATOM 585 N N . SER A 1 80 ? -15.049 40.734 21.978 1.00 90.62 80 SER A N 1
ATOM 586 C CA . SER A 1 80 ? -15.798 41.069 20.758 1.00 90.62 80 SER A CA 1
ATOM 587 C C . SER A 1 80 ? -15.523 40.143 19.562 1.00 90.62 80 SER A C 1
ATOM 589 O O . SER A 1 80 ? -15.644 40.544 18.400 1.00 90.62 80 SER A O 1
ATOM 591 N N . CYS A 1 81 ? -15.164 38.882 19.819 1.00 91.38 81 CYS A N 1
ATOM 592 C CA . CYS A 1 81 ? -15.118 37.843 18.789 1.00 91.38 81 CYS A CA 1
ATOM 593 C C . CYS A 1 81 ? -16.534 37.311 18.506 1.00 91.38 81 CYS A C 1
ATOM 595 O O . CYS A 1 81 ? -16.839 36.159 18.792 1.00 91.38 81 CYS A O 1
ATOM 597 N N . ASP A 1 82 ? -17.405 38.158 17.941 1.00 86.81 82 ASP A N 1
ATOM 598 C CA . ASP A 1 82 ? -18.847 37.881 17.807 1.00 86.81 82 ASP A CA 1
ATOM 599 C C . ASP A 1 82 ? -19.164 36.579 17.053 1.00 86.81 82 ASP A C 1
ATOM 601 O O . ASP A 1 82 ? -20.102 35.903 17.438 1.00 86.81 82 ASP A O 1
ATOM 605 N N . ASN A 1 83 ? -18.356 36.193 16.055 1.00 89.75 83 ASN A N 1
ATOM 606 C CA . ASN A 1 83 ? -18.560 34.987 15.231 1.00 89.75 83 ASN A CA 1
ATOM 607 C C . ASN A 1 83 ? -17.936 33.711 15.834 1.00 89.75 83 ASN A C 1
ATOM 609 O O . ASN A 1 83 ? -17.798 32.699 15.136 1.00 89.75 83 ASN A O 1
ATOM 613 N N . LEU A 1 84 ? -17.420 33.769 17.063 1.00 91.25 84 LEU A N 1
ATOM 614 C CA . LEU A 1 84 ? -16.860 32.607 17.743 1.00 91.25 84 LEU A CA 1
ATOM 615 C C . LEU A 1 84 ? -18.005 31.742 18.273 1.00 91.25 84 LEU A C 1
ATOM 617 O O . LEU A 1 84 ? -18.755 32.188 19.129 1.00 91.25 84 LEU A O 1
ATOM 621 N N . THR A 1 85 ? -18.122 30.508 17.787 1.00 90.31 85 THR A N 1
ATOM 622 C CA . THR A 1 85 ? -19.218 29.594 18.136 1.00 90.31 85 THR A CA 1
ATOM 623 C C . THR A 1 85 ? -18.858 28.590 19.224 1.00 90.31 85 THR A C 1
ATOM 625 O O . THR A 1 85 ? -19.744 28.124 19.939 1.00 90.31 85 THR A O 1
ATOM 628 N N . GLU A 1 86 ? -17.578 28.239 19.359 1.00 89.31 86 GLU A N 1
ATOM 629 C CA . GLU A 1 86 ? -17.084 27.300 20.370 1.00 89.31 86 GLU A CA 1
ATOM 630 C C . GLU A 1 86 ? -15.671 27.684 20.811 1.00 89.31 86 GLU A C 1
ATOM 632 O O . GLU A 1 86 ? -14.839 28.043 19.977 1.00 89.31 86 GLU A O 1
ATOM 637 N N . VAL A 1 87 ? -15.383 27.562 22.106 1.00 91.38 87 VAL A N 1
ATOM 638 C CA . VAL A 1 87 ? -14.016 27.638 22.635 1.00 91.38 87 VAL A CA 1
ATOM 639 C C . VAL A 1 87 ? -13.661 26.339 23.341 1.00 91.38 87 VAL A C 1
ATOM 641 O O . VAL A 1 87 ? -14.448 25.813 24.130 1.00 91.38 87 VAL A O 1
ATOM 644 N N . ILE A 1 88 ? -12.472 25.820 23.047 1.00 89.75 88 ILE A N 1
ATOM 645 C CA . ILE A 1 88 ? -11.958 24.586 23.626 1.00 89.75 88 ILE A CA 1
ATOM 646 C C . ILE A 1 88 ? -10.676 24.893 24.395 1.00 89.75 88 ILE A C 1
ATOM 648 O O . ILE A 1 88 ? -9.674 25.295 23.810 1.00 89.75 88 ILE A O 1
ATOM 652 N N . PHE A 1 89 ? -10.714 24.694 25.710 1.00 91.69 89 PHE A N 1
ATOM 653 C CA . PHE A 1 89 ? -9.583 24.884 26.609 1.00 91.69 89 PHE A CA 1
ATOM 654 C C . PHE A 1 89 ? -8.864 23.559 26.896 1.00 91.69 89 PHE A C 1
ATOM 656 O O . PHE A 1 89 ? -9.537 22.584 27.253 1.00 91.69 89 PHE A O 1
ATOM 663 N N . PRO A 1 90 ? -7.520 23.510 26.818 1.00 90.69 90 PRO A N 1
ATOM 664 C CA . PRO A 1 90 ? -6.741 22.299 27.066 1.00 90.69 90 PRO A CA 1
ATOM 665 C C . PRO A 1 90 ? -6.737 21.921 28.552 1.00 90.69 90 PRO A C 1
ATOM 667 O O . PRO A 1 90 ? -7.090 22.722 29.412 1.00 90.69 90 PRO A O 1
ATOM 670 N N . SER A 1 91 ? -6.273 20.715 28.889 1.00 88.50 91 SER A N 1
ATOM 671 C CA . SER A 1 91 ? -6.160 20.255 30.285 1.00 88.50 91 SER A CA 1
ATOM 672 C C . SER A 1 91 ? -5.236 21.112 31.147 1.00 88.50 91 SER A C 1
ATOM 674 O O . SER A 1 91 ? -5.335 21.089 32.373 1.00 88.50 91 SER A O 1
ATOM 676 N N . THR A 1 92 ? -4.335 21.852 30.508 1.00 93.75 92 THR A N 1
ATOM 677 C CA . THR A 1 92 ? -3.297 22.661 31.141 1.00 93.75 92 THR A CA 1
ATOM 678 C C . THR A 1 92 ? -3.740 24.071 31.492 1.00 93.75 92 THR A C 1
ATOM 680 O O . THR A 1 92 ? -2.983 24.760 32.177 1.00 93.75 92 THR A O 1
ATOM 683 N N . ILE A 1 93 ? -4.924 24.514 31.049 1.00 95.44 93 ILE A N 1
ATOM 684 C CA . ILE A 1 93 ? -5.403 25.854 31.382 1.00 95.44 93 ILE A CA 1
ATOM 685 C C . ILE A 1 93 ? -5.656 25.955 32.895 1.00 95.44 93 ILE A C 1
ATOM 687 O O . ILE A 1 93 ? -6.281 25.092 33.509 1.00 95.44 93 ILE A O 1
ATOM 691 N N . THR A 1 94 ? -5.138 27.007 33.512 1.00 95.75 94 THR A N 1
ATOM 692 C CA . THR A 1 94 ? -5.293 27.288 34.942 1.00 95.75 94 THR A CA 1
ATOM 693 C C . THR A 1 94 ? -5.960 28.629 35.200 1.00 95.75 94 THR A C 1
ATOM 695 O O . THR A 1 94 ? -6.534 28.802 36.272 1.00 95.75 94 THR A O 1
ATOM 698 N N . GLU A 1 95 ? -5.928 29.555 34.238 1.00 96.50 95 GLU A N 1
ATOM 699 C CA . GLU A 1 95 ? -6.480 30.905 34.391 1.00 96.50 95 GLU A CA 1
ATOM 700 C C . GLU A 1 95 ? -7.040 31.456 33.072 1.00 96.50 95 GLU A C 1
ATOM 702 O O . GLU A 1 95 ? -6.444 31.287 32.004 1.00 96.50 95 GLU A O 1
ATOM 707 N N . ILE A 1 96 ? -8.186 32.129 33.162 1.00 96.94 96 ILE A N 1
ATOM 708 C CA . ILE A 1 96 ? -8.833 32.870 32.080 1.00 96.94 96 ILE A CA 1
ATOM 709 C C . ILE A 1 96 ? -8.986 34.314 32.554 1.00 96.94 96 ILE A C 1
ATOM 711 O O . ILE A 1 96 ? -9.676 34.552 33.539 1.00 96.94 96 ILE A O 1
ATOM 715 N N . GLY A 1 97 ? -8.349 35.254 31.862 1.00 96.19 97 GLY A N 1
ATOM 716 C CA . GLY A 1 97 ? -8.278 36.659 32.254 1.00 96.19 97 GLY A CA 1
ATOM 717 C C . GLY A 1 97 ? -9.612 37.407 32.253 1.00 96.19 97 GLY A C 1
ATOM 718 O O . GLY A 1 97 ? -10.638 36.943 31.742 1.00 96.19 97 GLY A O 1
ATOM 719 N N . GLU A 1 98 ? -9.574 38.606 32.823 1.00 95.50 98 GLU A N 1
ATOM 720 C CA . GLU A 1 98 ? -10.703 39.530 32.896 1.00 95.50 98 GLU A CA 1
ATOM 721 C C . GLU A 1 98 ? -11.200 39.874 31.488 1.00 95.50 98 GLU A C 1
ATOM 723 O O . GLU A 1 98 ? -10.408 40.117 30.578 1.00 95.50 98 GLU A O 1
ATOM 728 N N . TYR A 1 99 ? -12.516 39.852 31.271 1.00 94.50 99 TYR A N 1
ATOM 729 C CA . TYR A 1 99 ? -13.129 40.136 29.964 1.00 94.50 99 TYR A CA 1
ATOM 730 C C . TYR A 1 99 ? -12.583 39.322 28.768 1.00 94.50 99 TYR A C 1
ATOM 732 O O . TYR A 1 99 ? -12.818 39.705 27.618 1.00 94.50 99 TYR A O 1
ATOM 740 N N . ALA A 1 100 ? -11.876 38.204 28.991 1.00 95.56 100 ALA A N 1
ATOM 741 C CA . ALA A 1 100 ? -11.142 37.494 27.940 1.00 95.56 100 ALA A CA 1
ATOM 742 C C . ALA A 1 100 ? -11.997 37.123 26.717 1.00 95.56 100 ALA A C 1
ATOM 744 O O . ALA A 1 100 ? -11.495 37.174 25.606 1.00 95.56 100 ALA A O 1
ATOM 745 N N . PHE A 1 101 ? -13.278 36.805 26.898 1.00 93.81 101 PHE A N 1
ATOM 746 C CA . PHE A 1 101 ? -14.264 36.466 25.863 1.00 93.81 101 PHE A CA 1
ATOM 747 C C . PHE A 1 101 ? -15.494 37.390 25.899 1.00 93.81 101 PHE A C 1
ATOM 749 O O . PHE A 1 101 ? -16.568 37.033 25.402 1.00 93.81 101 PHE A O 1
ATOM 756 N N . TYR A 1 102 ? -15.366 38.581 26.487 1.00 90.62 102 TYR A N 1
ATOM 757 C CA . TYR A 1 102 ? -16.462 39.539 26.628 1.00 90.62 102 TYR A CA 1
ATOM 758 C C . TYR A 1 102 ? -17.086 39.883 25.263 1.00 90.62 102 TYR A C 1
ATOM 760 O O . TYR A 1 102 ? -16.365 40.088 24.297 1.00 90.62 102 TYR A O 1
ATOM 768 N N . TYR A 1 103 ? -18.418 39.936 25.143 1.00 87.81 103 TYR A N 1
ATOM 769 C CA . TYR A 1 103 ? -19.130 40.113 23.859 1.00 87.81 103 TYR A CA 1
ATOM 770 C C . TYR A 1 103 ? -18.864 39.039 22.778 1.00 87.81 103 TYR A C 1
ATOM 772 O O . TYR A 1 103 ? -19.004 39.328 21.597 1.00 87.81 103 TYR A O 1
ATOM 780 N N . SER A 1 104 ? -18.543 37.790 23.123 1.00 87.88 104 SER A N 1
ATOM 781 C CA . SER A 1 104 ? -18.555 36.685 22.139 1.00 87.88 104 SER A CA 1
ATOM 782 C C . SER A 1 104 ? -19.985 36.157 21.937 1.00 87.88 104 SER A C 1
ATOM 784 O O . SER A 1 104 ? -20.384 35.181 22.567 1.00 87.88 104 SER A O 1
ATOM 786 N N . ARG A 1 105 ? -20.800 36.859 21.135 1.00 84.94 105 ARG A N 1
ATOM 787 C CA . ARG A 1 105 ? -22.268 36.670 21.091 1.00 84.94 105 ARG A CA 1
ATOM 788 C C . ARG A 1 105 ? -22.752 35.378 20.437 1.00 84.94 105 ARG A C 1
ATOM 790 O O . ARG A 1 105 ? -23.786 34.874 20.867 1.00 84.94 105 ARG A O 1
ATOM 797 N N . ASP A 1 106 ? -22.034 34.845 19.451 1.00 89.81 106 ASP A N 1
ATOM 798 C CA . ASP A 1 106 ? -22.423 33.594 18.787 1.00 89.81 106 ASP A CA 1
ATOM 799 C C . ASP A 1 106 ? -21.886 32.353 19.516 1.00 89.81 106 ASP A C 1
ATOM 801 O O . ASP A 1 106 ? -22.020 31.238 19.007 1.00 89.81 106 ASP A O 1
ATOM 805 N N . LEU A 1 107 ? -21.279 32.515 20.702 1.00 88.44 107 LEU A N 1
ATOM 806 C CA . LEU A 1 107 ? -20.751 31.396 21.471 1.00 88.44 107 LEU A CA 1
ATOM 807 C C . LEU A 1 107 ? -21.913 30.494 21.896 1.00 88.44 107 LEU A C 1
ATOM 809 O O . LEU A 1 107 ? -22.851 30.931 22.553 1.00 88.44 107 LEU A O 1
ATOM 813 N N . THR A 1 108 ? -21.849 29.223 21.511 1.00 87.25 108 THR A N 1
ATOM 814 C CA . THR A 1 108 ? -22.901 28.225 21.779 1.00 87.25 108 THR A CA 1
ATOM 815 C C . THR A 1 108 ? -22.408 27.059 22.619 1.00 87.25 108 THR A C 1
ATOM 817 O O . THR A 1 108 ? -23.218 26.270 23.092 1.00 87.25 108 THR A O 1
ATOM 820 N N . SER A 1 109 ? -21.094 26.915 22.808 1.00 86.81 109 SER A N 1
ATOM 821 C CA . SER A 1 109 ? -20.507 25.859 23.638 1.00 86.81 109 SER A CA 1
ATOM 822 C C . SER A 1 109 ? -19.123 26.239 24.151 1.00 86.81 109 SER A C 1
ATOM 824 O O . SER A 1 109 ? -18.367 26.950 23.487 1.00 86.81 109 SER A O 1
ATOM 826 N N . ILE A 1 110 ? -18.790 25.734 25.336 1.00 88.25 110 ILE A N 1
ATOM 827 C CA . ILE A 1 110 ? -17.449 25.802 25.915 1.00 88.25 110 ILE A CA 1
ATOM 828 C C . ILE A 1 110 ? -17.023 24.373 26.236 1.00 88.25 110 ILE A C 1
ATOM 830 O O . ILE A 1 110 ? -17.741 23.660 26.927 1.00 88.25 110 ILE A O 1
ATOM 834 N N . THR A 1 111 ? -15.846 23.956 25.792 1.00 86.44 111 THR A N 1
ATOM 835 C CA . THR A 1 111 ? -15.239 22.685 26.202 1.00 86.44 111 THR A CA 1
ATOM 836 C C . THR A 1 111 ? -14.014 22.982 27.056 1.00 86.44 111 THR A C 1
ATOM 838 O O . THR A 1 111 ? -13.161 23.759 26.644 1.00 86.44 111 THR A O 1
ATOM 841 N N . CYS A 1 112 ? -13.887 22.376 28.235 1.00 88.38 112 CYS A N 1
ATOM 842 C CA . CYS A 1 112 ? -12.714 22.549 29.089 1.00 88.38 112 CYS A CA 1
ATOM 843 C C . CYS A 1 112 ? -12.199 21.203 29.596 1.00 88.38 112 CYS A C 1
ATOM 845 O O . CYS A 1 112 ? -12.880 20.525 30.360 1.00 88.38 112 CYS A O 1
ATOM 847 N N . TYR A 1 113 ? -10.980 20.830 29.202 1.00 86.44 113 TYR A N 1
ATOM 848 C CA . TYR A 1 113 ? -10.350 19.566 29.602 1.00 86.44 113 TYR A CA 1
ATOM 849 C C . TYR A 1 113 ? -9.650 19.626 30.972 1.00 86.44 113 TYR A C 1
ATOM 851 O O . TYR A 1 113 ? -9.121 18.613 31.434 1.00 86.44 113 TYR A O 1
ATOM 859 N N . ALA A 1 114 ? -9.611 20.788 31.632 1.00 87.94 114 ALA A N 1
ATOM 860 C CA . ALA A 1 114 ? -8.958 20.939 32.929 1.00 87.94 114 ALA A CA 1
ATOM 861 C C . ALA A 1 114 ? -9.747 20.206 34.025 1.00 87.94 114 ALA A C 1
ATOM 863 O O . ALA A 1 114 ? -10.945 20.431 34.203 1.00 87.94 114 ALA A O 1
ATOM 864 N N . SER A 1 115 ? -9.073 19.332 34.780 1.00 85.94 115 SER A N 1
ATOM 865 C CA . SER A 1 115 ? -9.685 18.555 35.872 1.00 85.94 115 SER A CA 1
ATOM 866 C C . SER A 1 115 ? -10.061 19.411 37.089 1.00 85.94 115 SER A C 1
ATOM 868 O O . SER A 1 115 ? -10.970 19.070 37.852 1.00 85.94 115 SER A O 1
ATOM 870 N N . THR A 1 116 ? -9.379 20.544 37.239 1.00 90.38 116 THR A N 1
ATOM 871 C CA . THR A 1 116 ? -9.700 21.609 38.188 1.00 90.38 116 THR A CA 1
ATOM 872 C C . THR A 1 116 ? -10.220 22.808 37.395 1.00 90.38 116 THR A C 1
ATOM 874 O O . THR A 1 116 ? -9.581 23.159 36.403 1.00 90.38 116 THR A O 1
ATOM 877 N N . PRO A 1 117 ? -11.331 23.449 37.805 1.00 92.25 117 PRO A N 1
ATOM 878 C CA . PRO A 1 117 ? -11.843 24.627 37.117 1.00 92.25 117 PRO A CA 1
ATOM 879 C C . PRO A 1 117 ? -10.785 25.736 37.082 1.00 92.25 117 PRO A C 1
ATOM 881 O O . PRO A 1 117 ? -10.276 26.095 38.150 1.00 92.25 117 PRO A O 1
ATOM 884 N N . PRO A 1 118 ? -10.446 26.279 35.900 1.00 94.62 118 PRO A N 1
ATOM 885 C CA . PRO A 1 118 ? -9.556 27.426 35.786 1.00 94.62 118 PRO A CA 1
ATOM 886 C C . PRO A 1 118 ? -10.100 28.608 36.580 1.00 94.62 118 PRO A C 1
ATOM 888 O O . PRO A 1 118 ? -11.316 28.824 36.611 1.00 94.62 118 PRO A O 1
ATOM 891 N N . ALA A 1 119 ? -9.210 29.383 37.196 1.00 94.50 119 ALA A N 1
ATOM 892 C CA . ALA A 1 119 ? -9.591 30.662 37.776 1.00 94.50 119 ALA A CA 1
ATOM 893 C C . ALA A 1 119 ? -10.160 31.560 36.668 1.00 94.50 119 ALA A C 1
ATOM 895 O O . ALA A 1 119 ? -9.592 31.623 35.575 1.00 94.50 119 ALA A O 1
ATOM 896 N N . MET A 1 120 ? -11.290 32.212 36.933 1.00 91.56 120 MET A N 1
ATOM 897 C CA . MET A 1 120 ? -11.971 33.047 35.950 1.00 91.56 120 MET A CA 1
ATOM 898 C C . MET A 1 120 ? -11.932 34.504 36.403 1.00 91.56 120 MET A C 1
ATOM 900 O O . MET A 1 120 ? -12.409 34.842 37.483 1.00 91.56 120 MET A O 1
ATOM 904 N N . GLY A 1 121 ? -11.351 35.361 35.570 1.00 91.06 121 GLY A N 1
ATOM 905 C CA . GLY A 1 121 ? -11.347 36.801 35.760 1.00 91.06 121 GLY A CA 1
ATOM 906 C C . GLY A 1 121 ? -12.753 37.387 35.659 1.00 91.06 121 GLY A C 1
ATOM 907 O O . GLY A 1 121 ? -13.667 36.795 35.072 1.00 91.06 121 GLY A O 1
ATOM 908 N N . GLU A 1 122 ? -12.929 38.576 36.232 1.00 90.44 122 GLU A N 1
ATOM 909 C CA . GLU A 1 122 ? -14.212 39.273 36.234 1.00 90.44 122 GLU A CA 1
ATOM 910 C C . GLU A 1 122 ? -14.766 39.400 34.802 1.00 90.44 122 GLU A C 1
ATOM 912 O O . GLU A 1 122 ? -14.063 39.741 33.850 1.00 90.44 122 GLU A O 1
ATOM 917 N N . ASN A 1 123 ? -16.046 39.053 34.628 1.00 88.62 123 ASN A N 1
ATOM 918 C CA . ASN A 1 123 ? -16.747 39.120 33.344 1.00 88.62 123 ASN A CA 1
ATOM 919 C C . ASN A 1 123 ? -16.030 38.425 32.166 1.00 88.62 123 ASN A C 1
ATOM 921 O O . ASN A 1 123 ? -16.290 38.796 31.019 1.00 88.62 123 ASN A O 1
ATOM 925 N N . ALA A 1 124 ? -15.196 37.401 32.406 1.00 90.62 124 ALA A N 1
ATOM 926 C CA . ALA A 1 124 ? -14.456 36.704 31.349 1.00 90.62 124 ALA A CA 1
ATOM 927 C C . ALA A 1 124 ? -15.348 36.296 30.162 1.00 90.62 124 ALA A C 1
ATOM 929 O O . ALA A 1 124 ? -14.953 36.490 29.022 1.00 90.62 124 ALA A O 1
ATOM 930 N N . PHE A 1 125 ? -16.577 35.827 30.409 1.00 88.69 125 PHE A N 1
ATOM 931 C CA . PHE A 1 125 ? -17.572 35.532 29.362 1.00 88.69 125 PHE A CA 1
ATOM 932 C C . PHE A 1 125 ? -18.720 36.557 29.273 1.00 88.69 125 PHE A C 1
ATOM 934 O O . PHE A 1 125 ? -19.542 36.489 28.364 1.00 88.69 125 PHE A O 1
ATOM 941 N N . GLY A 1 126 ? -18.765 37.548 30.169 1.00 78.44 126 GLY A N 1
ATOM 942 C CA . GLY A 1 126 ? -19.637 38.723 30.079 1.00 78.44 126 GLY A CA 1
ATOM 943 C C . GLY A 1 126 ? -21.099 38.472 29.699 1.00 78.44 126 GLY A C 1
ATOM 944 O O . GLY A 1 126 ? -21.859 37.856 30.439 1.00 78.44 126 GLY A O 1
ATOM 945 N N . THR A 1 127 ? -21.480 39.031 28.542 1.00 64.69 127 THR A N 1
ATOM 946 C CA . THR A 1 127 ? -22.825 39.010 27.940 1.00 64.69 127 THR A CA 1
ATOM 947 C C . THR A 1 127 ? -23.164 37.716 27.199 1.00 64.69 127 THR A C 1
ATOM 949 O O . THR A 1 127 ? -24.231 37.648 26.587 1.00 64.69 127 THR A O 1
ATOM 952 N N . ALA A 1 128 ? -22.286 36.710 27.233 1.00 64.31 128 ALA A N 1
ATOM 953 C CA . ALA A 1 128 ? -22.592 35.394 26.696 1.00 64.31 128 ALA A CA 1
ATOM 954 C C . ALA A 1 128 ? -23.835 34.814 27.390 1.00 64.31 128 ALA A C 1
ATOM 956 O O . ALA A 1 128 ? -24.052 35.010 28.591 1.00 64.31 128 ALA A O 1
ATOM 957 N N . ASP A 1 129 ? -24.667 34.115 26.621 1.00 66.38 129 ASP A N 1
ATOM 958 C CA . ASP A 1 129 ? -25.835 33.429 27.160 1.00 66.38 129 ASP A CA 1
ATOM 959 C C . ASP A 1 129 ? -25.373 32.382 28.189 1.00 66.38 129 ASP A C 1
ATOM 961 O O . ASP A 1 129 ? -24.727 31.397 27.846 1.00 66.38 129 ASP A O 1
ATOM 965 N N . LYS A 1 130 ? -25.684 32.570 29.477 1.00 67.62 130 LYS A N 1
ATOM 966 C CA . LYS A 1 130 ? -25.245 31.636 30.534 1.00 67.62 130 LYS A CA 1
ATOM 967 C C . LYS A 1 130 ? -25.906 30.252 30.427 1.00 67.62 130 LYS A C 1
ATOM 969 O O . LYS A 1 130 ? -25.517 29.332 31.140 1.00 67.62 130 LYS A O 1
ATOM 974 N N . THR A 1 131 ? -26.861 30.070 29.509 1.00 69.44 131 THR A N 1
ATOM 975 C CA . THR A 1 131 ? -27.376 28.746 29.141 1.00 69.44 131 THR A CA 1
ATOM 976 C C . THR A 1 131 ? -26.406 27.934 28.276 1.00 69.44 131 THR A C 1
ATOM 978 O O . THR A 1 131 ? -26.613 26.725 28.134 1.00 69.44 131 THR A O 1
ATOM 981 N N . ILE A 1 132 ? -25.321 28.540 27.768 1.00 79.19 132 ILE A N 1
ATOM 982 C CA . ILE A 1 132 ? -24.279 27.852 26.998 1.00 79.19 132 ILE A CA 1
ATOM 983 C C . ILE A 1 132 ? -23.768 26.622 27.771 1.00 79.19 132 ILE A C 1
ATOM 985 O O . ILE A 1 132 ? -23.327 26.756 28.919 1.00 79.19 132 ILE A O 1
ATOM 989 N N . PRO A 1 133 ? -23.801 25.418 27.169 1.00 81.44 133 PRO A N 1
ATOM 990 C CA . PRO A 1 133 ? -23.246 24.227 27.783 1.00 81.44 133 PRO A CA 1
ATOM 991 C C . PRO A 1 133 ? -21.723 24.327 27.931 1.00 81.44 133 PRO A C 1
ATOM 993 O O . PRO A 1 133 ? -21.003 24.577 26.960 1.00 81.44 133 PRO A O 1
ATOM 996 N N . VAL A 1 134 ? -21.243 24.060 29.149 1.00 85.94 134 VAL A N 1
ATOM 997 C CA . VAL A 1 134 ? -19.831 23.796 29.441 1.00 85.94 134 VAL A CA 1
ATOM 998 C C . VAL A 1 134 ? -19.619 22.288 29.550 1.00 85.94 134 VAL A C 1
ATOM 1000 O O . VAL A 1 134 ? -20.177 21.627 30.433 1.00 85.94 134 VAL A O 1
ATOM 1003 N N . TYR A 1 135 ? -18.801 21.757 28.650 1.00 83.62 135 TYR A N 1
ATOM 1004 C CA . TYR A 1 135 ? -18.397 20.362 28.582 1.00 83.62 135 TYR A CA 1
ATOM 1005 C C . TYR A 1 135 ? -17.099 20.148 29.354 1.00 83.62 135 TYR A C 1
ATOM 1007 O O . TYR A 1 135 ? -16.081 20.766 29.041 1.00 83.62 135 TYR A O 1
ATOM 1015 N N . VAL A 1 136 ? -17.130 19.270 30.358 1.00 83.75 136 VAL A N 1
ATOM 1016 C CA . VAL A 1 136 ? -15.981 18.984 31.234 1.00 83.75 136 VAL A CA 1
ATOM 1017 C C . VAL A 1 136 ? -15.761 17.480 31.405 1.00 83.75 136 VAL A C 1
ATOM 1019 O O . VAL A 1 136 ? -16.722 16.709 31.287 1.00 83.75 136 VAL A O 1
ATOM 1022 N N . PRO A 1 137 ? -14.530 17.039 31.738 1.00 80.88 137 PRO A N 1
ATOM 1023 C CA . PRO A 1 137 ? -14.266 15.666 32.138 1.00 80.88 137 PRO A CA 1
ATOM 1024 C C . PRO A 1 137 ? -15.234 15.200 33.234 1.00 80.88 137 PRO A C 1
ATOM 1026 O O . PRO A 1 137 ? -15.500 15.924 34.195 1.00 80.88 137 PRO A O 1
ATOM 1029 N N . ALA A 1 138 ? -15.734 13.965 33.140 1.00 78.50 138 ALA A N 1
ATOM 1030 C CA . ALA A 1 138 ? -16.724 13.442 34.087 1.00 78.50 138 ALA A CA 1
ATOM 1031 C C . ALA A 1 138 ? -16.240 13.477 35.552 1.00 78.50 138 ALA A C 1
ATOM 1033 O O . ALA A 1 138 ? -17.015 13.776 36.458 1.00 78.50 138 ALA A O 1
ATOM 1034 N N . ASN A 1 139 ? -14.947 13.236 35.787 1.00 78.81 139 ASN A N 1
ATOM 1035 C CA . ASN A 1 139 ? -14.325 13.318 37.112 1.00 78.81 139 ASN A CA 1
ATOM 1036 C C . ASN A 1 139 ? -14.154 14.758 37.633 1.00 78.81 139 ASN A C 1
ATOM 1038 O O . ASN A 1 139 ? -13.925 14.938 38.826 1.00 78.81 139 ASN A O 1
ATOM 1042 N N . ALA A 1 140 ? -14.266 15.767 36.766 1.00 85.06 140 ALA A N 1
ATOM 1043 C CA . ALA A 1 140 ? -14.212 17.183 37.119 1.00 85.06 140 ALA A CA 1
ATOM 1044 C C . ALA A 1 140 ? -15.605 17.775 37.393 1.00 85.06 140 ALA A C 1
ATOM 1046 O O . ALA A 1 140 ? -15.716 18.876 37.921 1.00 85.06 140 ALA A O 1
ATOM 1047 N N . LEU A 1 141 ? -16.693 17.063 37.078 1.00 83.50 141 LEU A N 1
ATOM 1048 C CA . LEU A 1 141 ? -18.045 17.621 37.178 1.00 83.50 141 LEU A CA 1
ATOM 1049 C C . LEU A 1 141 ? -18.329 18.230 38.563 1.00 83.50 141 LEU A C 1
ATOM 1051 O O . LEU A 1 141 ? -18.787 19.369 38.653 1.00 83.50 141 LEU A O 1
ATOM 1055 N N . SER A 1 142 ? -17.999 17.508 39.637 1.00 83.31 142 SER A N 1
ATOM 1056 C CA . SER A 1 142 ? -18.226 17.969 41.012 1.00 83.31 142 SER A CA 1
ATOM 1057 C C . SER A 1 142 ? -17.416 19.223 41.364 1.00 83.31 142 SER A C 1
ATOM 1059 O O . SER A 1 142 ? -17.925 20.102 42.058 1.00 83.31 142 SER A O 1
ATOM 1061 N N . SER A 1 143 ? -16.170 19.340 40.881 1.00 87.94 143 SER A N 1
ATOM 1062 C CA . SER A 1 143 ? -15.326 20.510 41.157 1.00 87.94 143 SER A CA 1
ATOM 1063 C C . SER A 1 143 ? -15.870 21.747 40.445 1.00 87.94 143 SER A C 1
ATOM 1065 O O . SER A 1 143 ? -16.027 22.787 41.086 1.00 87.94 143 SER A O 1
ATOM 1067 N N . TYR A 1 144 ? -16.277 21.617 39.177 1.00 87.50 144 TYR A N 1
ATOM 1068 C CA . TYR A 1 144 ? -16.941 22.695 38.439 1.00 87.50 144 TYR A CA 1
ATOM 1069 C C . TYR A 1 144 ? -18.268 23.093 39.073 1.00 87.50 144 TYR A C 1
ATOM 1071 O O . TYR A 1 144 ? -18.528 24.286 39.168 1.00 87.50 144 TYR A O 1
ATOM 1079 N N . GLN A 1 145 ? -19.093 22.144 39.533 1.00 83.94 145 GLN A N 1
ATOM 1080 C CA . GLN A 1 145 ? -20.375 22.428 40.199 1.00 83.94 145 GLN A CA 1
ATOM 1081 C C . GLN A 1 145 ? -20.209 23.265 41.471 1.00 83.94 145 GLN A C 1
ATOM 1083 O O . GLN A 1 145 ? -21.009 24.163 41.719 1.00 83.94 145 GLN A O 1
ATOM 1088 N N . SER A 1 146 ? -19.172 22.976 42.260 1.00 86.38 146 SER A N 1
ATOM 1089 C CA . SER A 1 146 ? -18.893 23.674 43.521 1.00 86.38 146 SER A CA 1
ATOM 1090 C C . SER A 1 146 ? -18.158 25.010 43.364 1.00 86.38 146 SER A C 1
ATOM 1092 O O . SER A 1 146 ? -18.079 25.775 44.324 1.00 86.38 146 SER A O 1
ATOM 1094 N N . ASN A 1 147 ? -17.606 25.296 42.182 1.00 89.62 147 ASN A N 1
ATOM 1095 C CA . ASN A 1 147 ? -16.855 26.518 41.920 1.00 89.62 147 ASN A CA 1
ATOM 1096 C C . ASN A 1 147 ? -17.810 27.687 41.617 1.00 89.62 147 ASN A C 1
ATOM 1098 O O . ASN A 1 147 ? -18.685 27.561 40.762 1.00 89.62 147 ASN A O 1
ATOM 1102 N N . ALA A 1 148 ? -17.629 28.815 42.313 1.00 85.25 148 ALA A N 1
ATOM 1103 C CA . ALA A 1 148 ? -18.504 29.983 42.219 1.00 85.25 148 ALA A CA 1
ATOM 1104 C C . ALA A 1 148 ? -18.529 30.605 40.814 1.00 85.25 148 ALA A C 1
ATOM 1106 O O . ALA A 1 148 ? -19.608 30.933 40.325 1.00 85.25 148 ALA A O 1
ATOM 1107 N N . ASP A 1 149 ? -17.383 30.686 40.142 1.00 84.06 149 ASP A N 1
ATOM 1108 C CA . ASP A 1 149 ? -17.254 31.351 38.840 1.00 84.06 149 ASP A CA 1
ATOM 1109 C C . ASP A 1 149 ? -17.870 30.518 37.713 1.00 84.06 149 ASP A C 1
ATOM 1111 O O . ASP A 1 149 ? -18.501 31.031 36.794 1.00 84.06 149 ASP A O 1
ATOM 1115 N N . TRP A 1 150 ? -17.750 29.194 37.815 1.00 86.19 150 TRP A N 1
ATOM 1116 C CA . TRP A 1 150 ? -18.337 28.275 36.843 1.00 86.19 150 TRP A CA 1
ATOM 1117 C C . TRP A 1 150 ? -19.800 27.928 37.165 1.00 86.19 150 TRP A C 1
ATOM 1119 O O . TRP A 1 150 ? -20.479 27.363 36.306 1.00 86.19 150 TRP A O 1
ATOM 1129 N N . SER A 1 151 ? -20.290 28.268 38.374 1.00 74.88 151 SER A N 1
ATOM 1130 C CA . SER A 1 151 ? -21.628 27.940 38.922 1.00 74.88 151 SER A CA 1
ATOM 1131 C C . SER A 1 151 ? -22.803 28.317 38.029 1.00 74.88 151 SER A C 1
ATOM 1133 O O . SER A 1 151 ? -23.812 27.612 38.053 1.00 74.88 151 SER A O 1
ATOM 1135 N N . GLU A 1 152 ? -22.651 29.351 37.211 1.00 73.00 152 GLU A N 1
ATOM 1136 C CA . GLU A 1 152 ? -23.738 29.939 36.435 1.00 73.00 152 GLU A CA 1
ATOM 1137 C C . GLU A 1 152 ? -23.977 29.277 35.071 1.00 73.00 152 GLU A C 1
ATOM 1139 O O . GLU A 1 152 ? -25.034 29.493 34.485 1.00 73.00 152 GLU A O 1
ATOM 1144 N N . PHE A 1 153 ? -23.041 28.460 34.575 1.00 78.38 153 PHE A N 1
ATOM 1145 C CA . PHE A 1 153 ? -23.192 27.761 33.298 1.00 78.38 153 PHE A CA 1
ATOM 1146 C C . PHE A 1 153 ? -23.974 26.451 33.440 1.00 78.38 153 PHE A C 1
ATOM 1148 O O . PHE A 1 153 ? -23.827 25.715 34.429 1.00 78.38 153 PHE A O 1
ATOM 1155 N N . THR A 1 154 ? -24.748 26.097 32.412 1.00 70.75 154 THR A N 1
ATOM 1156 C CA . THR A 1 154 ? -25.301 24.743 32.256 1.00 70.75 154 THR A CA 1
ATOM 1157 C C . THR A 1 154 ? -24.155 23.767 31.973 1.00 70.75 154 THR A C 1
ATOM 1159 O O . THR A 1 154 ? -23.360 24.010 31.071 1.00 70.75 154 THR A O 1
ATOM 1162 N N . ARG A 1 155 ? -24.030 22.654 32.711 1.00 70.75 155 ARG A N 1
ATOM 1163 C CA . ARG A 1 155 ? -22.974 21.654 32.444 1.00 70.75 155 ARG A CA 1
ATOM 1164 C C . ARG A 1 155 ? -23.547 20.330 31.995 1.00 70.75 155 ARG A C 1
ATOM 1166 O O . ARG A 1 155 ? -24.505 19.828 32.578 1.00 70.75 155 ARG A O 1
ATOM 1173 N N . THR A 1 156 ? -22.874 19.734 31.027 1.00 66.00 156 THR A N 1
ATOM 1174 C CA . THR A 1 156 ? -23.050 18.333 30.655 1.00 66.00 156 THR A CA 1
ATOM 1175 C C . THR A 1 156 ? -21.672 17.696 30.524 1.00 66.00 156 THR A C 1
ATOM 1177 O O . THR A 1 156 ? -20.680 18.364 30.245 1.00 66.00 156 THR A O 1
ATOM 1180 N N . THR A 1 157 ? -21.582 16.400 30.784 1.00 66.31 157 THR A N 1
ATOM 1181 C CA . THR A 1 157 ? -20.310 15.665 30.758 1.00 66.31 157 THR A CA 1
ATOM 1182 C C . THR A 1 157 ? -20.003 15.057 29.396 1.00 66.31 157 THR A C 1
ATOM 1184 O O . THR A 1 157 ? -18.935 14.475 29.217 1.00 66.31 157 THR A O 1
ATOM 1187 N N . TYR A 1 158 ? -20.930 15.167 28.442 1.00 70.19 158 TYR A N 1
ATOM 1188 C CA . TYR A 1 158 ? -20.786 14.596 27.111 1.00 70.19 158 TYR A CA 1
ATOM 1189 C C . TYR A 1 158 ? -21.678 15.284 26.071 1.00 70.19 158 TYR A C 1
ATOM 1191 O O . TYR A 1 158 ? -22.682 15.923 26.399 1.00 70.19 158 TYR A O 1
ATOM 1199 N N . ILE A 1 159 ? -21.308 15.093 24.806 1.00 79.19 159 ILE A N 1
ATOM 1200 C CA . ILE A 1 159 ? -22.166 15.280 23.630 1.00 79.19 159 ILE A CA 1
ATOM 1201 C C . ILE A 1 159 ? -22.457 13.905 23.050 1.00 79.19 159 ILE A C 1
ATOM 1203 O O . ILE A 1 159 ? -21.585 13.033 23.094 1.00 79.19 159 ILE A O 1
ATOM 1207 N N . THR A 1 160 ? -23.647 13.732 22.477 1.00 85.38 160 THR A N 1
ATOM 1208 C CA . THR A 1 160 ? -23.919 12.603 21.591 1.00 85.38 160 THR A CA 1
ATOM 1209 C C . THR A 1 160 ? -24.019 13.046 20.137 1.00 85.38 160 THR A C 1
ATOM 1211 O O . THR A 1 160 ? -24.446 14.162 19.835 1.00 85.38 160 THR A O 1
ATOM 1214 N N . PHE A 1 161 ? -23.572 12.195 19.220 1.00 88.19 161 PHE A N 1
ATOM 1215 C CA . PHE A 1 161 ? -23.752 12.394 17.786 1.00 88.19 161 PHE A CA 1
ATOM 1216 C C . PHE A 1 161 ? -23.753 11.050 17.065 1.00 88.19 161 PHE A C 1
ATOM 1218 O O . PHE A 1 161 ? -23.255 10.053 17.583 1.00 88.19 161 PHE A O 1
ATOM 1225 N N . ILE A 1 162 ? -24.291 11.030 15.849 1.00 90.88 162 ILE A N 1
ATOM 1226 C CA . ILE A 1 162 ? -24.355 9.825 15.023 1.00 90.88 162 ILE A CA 1
ATOM 1227 C C . ILE A 1 162 ? -23.310 9.913 13.912 1.00 90.88 162 ILE A C 1
ATOM 1229 O O . ILE A 1 162 ? -23.197 10.938 13.238 1.00 90.88 162 ILE A O 1
ATOM 1233 N N . SER A 1 163 ? -22.579 8.824 13.692 1.00 92.50 163 SER A N 1
ATOM 1234 C CA . SER A 1 163 ? -21.686 8.644 12.547 1.00 92.50 163 SER A CA 1
ATOM 1235 C C . SER A 1 163 ? -21.743 7.191 12.083 1.00 92.50 163 SER A C 1
ATOM 1237 O O . SER A 1 163 ? -21.703 6.280 12.902 1.00 92.50 163 SER A O 1
ATOM 1239 N N . ASN A 1 164 ? -21.870 6.956 10.773 1.00 91.50 164 ASN A N 1
ATOM 1240 C CA . ASN A 1 164 ? -21.931 5.606 10.192 1.00 91.50 164 ASN A CA 1
ATOM 1241 C C . ASN A 1 164 ? -22.915 4.659 10.916 1.00 91.50 164 ASN A C 1
ATOM 1243 O O . ASN A 1 164 ? -22.577 3.521 11.228 1.00 91.50 164 ASN A O 1
ATOM 1247 N N . ASN A 1 165 ? -24.132 5.144 11.188 1.00 93.25 165 ASN A N 1
ATOM 1248 C CA . ASN A 1 165 ? -25.212 4.445 11.904 1.00 93.25 165 ASN A CA 1
ATOM 1249 C C . ASN A 1 165 ? -24.978 4.149 13.391 1.00 93.25 165 ASN A C 1
ATOM 1251 O O . ASN A 1 165 ? -25.887 3.624 14.028 1.00 93.25 165 ASN A O 1
ATOM 1255 N N . LEU A 1 166 ? -23.825 4.506 13.955 1.00 96.75 166 LEU A N 1
ATOM 1256 C CA . LEU A 1 166 ? -23.528 4.356 15.376 1.00 96.75 166 LEU A CA 1
ATOM 1257 C C . LEU A 1 166 ? -23.698 5.695 16.093 1.00 96.75 166 LEU A C 1
ATOM 1259 O O . LEU A 1 166 ? -23.283 6.740 15.588 1.00 96.75 166 LEU A O 1
ATOM 1263 N N . GLU A 1 167 ? -24.323 5.662 17.265 1.00 96.94 167 GLU A N 1
ATOM 1264 C CA . GLU A 1 167 ? -24.419 6.807 18.162 1.00 96.94 167 GLU A CA 1
ATOM 1265 C C . GLU A 1 167 ? -23.257 6.774 19.154 1.00 96.94 167 GLU A C 1
ATOM 1267 O O . GLU A 1 167 ? -23.035 5.787 19.860 1.00 96.94 167 GLU A O 1
ATOM 1272 N N . TYR A 1 168 ? -22.519 7.876 19.204 1.00 95.50 168 TYR A N 1
ATOM 1273 C CA . TYR A 1 168 ? -21.348 8.050 20.042 1.00 95.50 168 TYR A CA 1
ATOM 1274 C C . TYR A 1 168 ? -21.620 9.076 21.118 1.00 95.50 168 TYR A C 1
ATOM 1276 O O . TYR A 1 168 ? -22.158 10.141 20.840 1.00 95.50 168 TYR A O 1
ATOM 1284 N N . LYS A 1 169 ? -21.135 8.789 22.317 1.00 92.06 169 LYS A N 1
ATOM 1285 C CA . LYS A 1 169 ? -20.983 9.708 23.431 1.00 92.06 169 LYS A CA 1
ATOM 1286 C C . LYS A 1 169 ? -19.518 10.117 23.533 1.00 92.06 169 LYS A C 1
ATOM 1288 O O . LYS A 1 169 ? -18.648 9.282 23.785 1.00 92.06 169 LYS A O 1
ATOM 1293 N N . LEU A 1 170 ? -19.240 11.399 23.326 1.00 88.50 170 LEU A N 1
ATOM 1294 C CA . LEU A 1 170 ? -17.893 11.950 23.447 1.00 88.50 170 LEU A CA 1
ATOM 1295 C C . LEU A 1 170 ? -17.530 12.142 24.915 1.00 88.50 170 LEU A C 1
ATOM 1297 O O . LEU A 1 170 ? -18.264 12.778 25.671 1.00 88.50 170 LEU A O 1
ATOM 1301 N N . LEU A 1 171 ? -16.378 11.603 25.298 1.00 80.81 171 LEU A N 1
ATOM 1302 C CA . LEU A 1 171 ? -15.787 11.776 26.612 1.00 80.81 171 LEU A CA 1
ATOM 1303 C C . LEU A 1 171 ? -14.707 12.852 26.502 1.00 80.81 171 LEU A C 1
ATOM 1305 O O . LEU A 1 171 ? -13.736 12.723 25.752 1.00 80.81 171 LEU A O 1
ATOM 1309 N N . TYR A 1 172 ? -14.880 13.930 27.259 1.00 71.19 172 TYR A N 1
ATOM 1310 C CA . TYR A 1 172 ? -13.951 15.055 27.278 1.00 71.19 172 TYR A CA 1
ATOM 1311 C C . TYR A 1 172 ? -12.744 14.750 28.1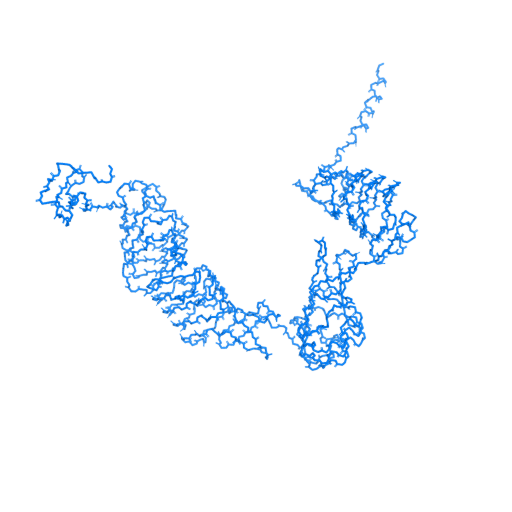66 1.00 71.19 172 TYR A C 1
ATOM 1313 O O . TYR A 1 172 ? -12.596 15.290 29.256 1.00 71.19 172 TYR A O 1
ATOM 1321 N N . THR A 1 173 ? -11.900 13.827 27.714 1.00 69.25 173 THR A N 1
ATOM 1322 C CA . THR A 1 173 ? -10.667 13.383 28.380 1.00 69.25 173 THR A CA 1
ATOM 1323 C C . THR A 1 173 ? -9.430 13.795 27.578 1.00 69.25 173 THR A C 1
ATOM 1325 O O . THR A 1 173 ? -9.533 14.082 26.388 1.00 69.25 173 THR A O 1
ATOM 1328 N N . SER A 1 174 ? -8.249 13.778 28.206 1.00 66.56 174 SER A N 1
ATOM 1329 C CA . SER A 1 174 ? -6.956 13.796 27.504 1.00 66.56 174 SER A CA 1
ATOM 1330 C C . SER A 1 174 ? -6.273 12.433 27.705 1.00 66.56 174 SER A C 1
ATOM 1332 O O . SER A 1 174 ? -5.959 12.089 28.850 1.00 66.56 174 SER A O 1
ATOM 1334 N N . PRO A 1 175 ? -6.099 11.605 26.652 1.00 79.81 175 PRO A N 1
ATOM 1335 C CA . PRO A 1 175 ? -6.496 11.836 25.256 1.00 79.81 175 PRO A CA 1
ATOM 1336 C C . PRO A 1 175 ? -8.020 11.771 25.038 1.00 79.81 175 PRO A C 1
ATOM 1338 O O . PRO A 1 175 ? -8.739 11.190 25.851 1.00 79.81 175 PRO A O 1
ATOM 1341 N N . ASN A 1 176 ? -8.497 12.330 23.919 1.00 84.88 176 ASN A N 1
ATOM 1342 C CA . ASN A 1 176 ? -9.907 12.331 23.506 1.00 84.88 176 ASN A CA 1
ATOM 1343 C C . ASN A 1 176 ? -10.464 10.909 23.341 1.00 84.88 176 ASN A C 1
ATOM 1345 O O . ASN A 1 176 ? -9.891 10.089 22.616 1.00 84.88 176 ASN A O 1
ATOM 1349 N N . GLN A 1 177 ? -11.607 10.625 23.966 1.00 90.50 177 GLN A N 1
ATOM 1350 C CA . GLN A 1 177 ? -12.217 9.293 23.977 1.00 90.50 177 GLN A CA 1
ATOM 1351 C C . GLN A 1 177 ? -13.696 9.336 23.583 1.00 90.50 177 GLN A C 1
ATOM 1353 O O . GLN A 1 177 ? -14.371 10.349 23.750 1.00 90.50 177 GLN A O 1
ATOM 1358 N N . ALA A 1 178 ? -14.208 8.224 23.065 1.00 94.50 178 ALA A N 1
ATOM 1359 C CA . ALA A 1 178 ? -15.611 8.050 22.719 1.00 94.50 178 ALA A CA 1
ATOM 1360 C C . ALA A 1 178 ? -16.143 6.690 23.193 1.00 94.50 178 ALA A C 1
ATOM 1362 O O . ALA A 1 178 ? -15.421 5.689 23.255 1.00 94.50 178 ALA A O 1
ATOM 1363 N N . GLU A 1 179 ? -17.433 6.675 23.499 1.00 96.31 179 GLU A N 1
ATOM 1364 C CA . GLU A 1 179 ? -18.226 5.508 23.871 1.00 96.31 179 GLU A CA 1
ATOM 1365 C C . GLU A 1 179 ? -19.340 5.321 22.835 1.00 96.31 179 GLU A C 1
ATOM 1367 O O . GLU A 1 179 ? -19.985 6.293 22.457 1.00 96.31 179 GLU A O 1
ATOM 1372 N N . ILE A 1 180 ? -19.579 4.099 22.363 1.00 98.06 180 ILE A N 1
ATOM 1373 C CA . ILE A 1 180 ? -20.757 3.795 21.541 1.00 98.06 180 ILE A CA 1
ATOM 1374 C C . ILE A 1 180 ? -21.923 3.542 22.487 1.00 98.06 180 ILE A C 1
ATOM 1376 O O . ILE A 1 180 ? -21.821 2.676 23.351 1.00 98.06 180 ILE A O 1
ATOM 1380 N N . ILE A 1 181 ? -23.013 4.279 22.307 1.00 97.31 181 ILE A N 1
ATOM 1381 C CA . ILE A 1 181 ? -24.190 4.242 23.188 1.00 97.31 181 ILE A CA 1
ATOM 1382 C C . ILE A 1 181 ? -25.477 3.822 22.475 1.00 97.31 181 ILE A C 1
ATOM 1384 O O . ILE A 1 181 ? -26.508 3.676 23.120 1.00 97.31 181 ILE A O 1
ATOM 1388 N N . GLY A 1 182 ? -25.437 3.641 21.157 1.00 96.00 182 GLY A N 1
ATOM 1389 C CA . GLY A 1 182 ? -26.627 3.325 20.380 1.00 96.00 182 GLY A CA 1
ATOM 1390 C C . GLY A 1 182 ? -26.337 3.169 18.896 1.00 96.00 182 GLY A C 1
ATOM 1391 O O . GLY A 1 182 ? -25.189 3.235 18.446 1.00 96.00 182 GLY A O 1
ATOM 1392 N N . TYR A 1 183 ? -27.403 2.986 18.126 1.00 96.19 183 TYR A N 1
ATOM 1393 C CA . TYR A 1 183 ? -27.379 2.946 16.670 1.00 96.19 183 TYR A CA 1
ATOM 1394 C C . TYR A 1 183 ? -28.708 3.450 16.094 1.00 96.19 183 TYR A C 1
ATOM 1396 O O . TYR A 1 183 ? -29.737 3.443 16.766 1.00 96.19 183 TYR A O 1
ATOM 1404 N N . THR A 1 184 ? -28.709 3.865 14.826 1.00 92.44 184 THR A N 1
ATOM 1405 C CA . THR A 1 184 ? -29.929 4.325 14.130 1.00 92.44 184 THR A CA 1
ATOM 1406 C C . THR A 1 184 ? -30.638 3.232 13.340 1.00 92.44 184 THR A C 1
ATOM 1408 O O . THR A 1 184 ? -31.835 3.330 13.080 1.00 92.44 184 THR A O 1
ATOM 1411 N N . THR A 1 185 ? -29.905 2.200 12.927 1.00 93.00 185 THR A N 1
ATOM 1412 C CA . THR A 1 185 ? -30.425 1.044 12.187 1.00 93.00 185 THR A CA 1
ATOM 1413 C C . THR A 1 185 ? -29.839 -0.222 12.787 1.00 93.00 185 THR A C 1
ATOM 1415 O O . THR A 1 185 ? -28.649 -0.245 13.096 1.00 93.00 185 THR A O 1
ATOM 1418 N N . THR A 1 186 ? -30.671 -1.250 12.979 1.00 94.62 186 THR A N 1
ATOM 1419 C CA . THR A 1 186 ? -30.243 -2.520 13.579 1.00 94.62 186 THR A CA 1
ATOM 1420 C C . THR A 1 186 ? -29.096 -3.125 12.765 1.00 94.62 186 THR A C 1
ATOM 1422 O O . THR A 1 186 ? -29.289 -3.404 11.576 1.00 94.62 186 THR A O 1
ATOM 1425 N N . PRO A 1 187 ? -27.905 -3.318 13.363 1.00 94.75 187 PRO A N 1
ATOM 1426 C CA . PRO A 1 187 ? -26.769 -3.892 12.656 1.00 94.75 187 PRO A CA 1
ATOM 1427 C C . PRO A 1 187 ? -27.049 -5.317 12.177 1.00 94.75 187 PRO A C 1
ATOM 1429 O O . PRO A 1 187 ? -27.566 -6.146 12.921 1.00 94.75 187 PRO A O 1
ATOM 1432 N N . THR A 1 188 ? -26.658 -5.608 10.937 1.00 94.50 188 THR A N 1
ATOM 1433 C CA . THR A 1 188 ? -26.707 -6.947 10.333 1.00 94.50 188 THR A CA 1
ATOM 1434 C C . THR A 1 188 ? -25.395 -7.225 9.597 1.00 94.50 188 THR A C 1
ATOM 1436 O O . THR A 1 188 ? -24.670 -6.296 9.236 1.00 94.50 188 THR A O 1
ATOM 1439 N N . GLY A 1 189 ? -25.060 -8.495 9.374 1.00 94.12 189 GLY A N 1
ATOM 1440 C CA . GLY A 1 189 ? -23.810 -8.894 8.735 1.00 94.12 189 GLY A CA 1
ATOM 1441 C C . GLY A 1 189 ? -22.589 -8.604 9.611 1.00 94.12 189 GLY A C 1
ATOM 1442 O O . GLY A 1 189 ? -22.505 -9.064 10.748 1.00 94.12 189 GLY A O 1
ATOM 1443 N N . VAL A 1 190 ? -21.619 -7.864 9.076 1.00 92.69 190 VAL A N 1
ATOM 1444 C CA . VAL A 1 190 ? -20.375 -7.522 9.781 1.00 92.69 190 VAL A CA 1
ATOM 1445 C C . VAL A 1 190 ? -20.529 -6.178 10.494 1.00 92.69 190 VAL A C 1
ATOM 1447 O O . VAL A 1 190 ? -20.721 -5.154 9.837 1.00 92.69 190 VAL A O 1
ATOM 1450 N N . LEU A 1 191 ? -20.372 -6.152 11.820 1.00 95.44 191 LEU A N 1
ATOM 1451 C CA . LEU A 1 191 ? -20.256 -4.914 12.594 1.00 95.44 191 LEU A CA 1
ATOM 1452 C C . LEU A 1 191 ? -18.787 -4.626 12.905 1.00 95.44 191 LEU A C 1
ATOM 1454 O O . LEU A 1 191 ? -18.172 -5.252 13.772 1.00 95.44 191 LEU A O 1
ATOM 1458 N N . ASN A 1 192 ? -18.248 -3.631 12.203 1.00 94.31 192 ASN A N 1
ATOM 1459 C CA . ASN A 1 192 ? -16.919 -3.093 12.456 1.00 94.31 192 ASN A CA 1
ATOM 1460 C C . ASN A 1 192 ? -17.011 -1.930 13.436 1.00 94.31 192 ASN A C 1
ATOM 1462 O O . ASN A 1 192 ? -17.521 -0.862 13.096 1.00 94.31 192 ASN A O 1
ATOM 1466 N N . ILE A 1 193 ? -16.484 -2.126 14.640 1.00 96.81 193 ILE A N 1
ATOM 1467 C CA . ILE A 1 193 ? -16.331 -1.043 15.603 1.00 96.81 193 ILE A CA 1
ATOM 1468 C C . ILE A 1 193 ? -15.106 -0.216 15.179 1.00 96.81 193 ILE A C 1
ATOM 1470 O O . ILE A 1 193 ? -14.006 -0.764 15.074 1.00 96.81 193 ILE A O 1
ATOM 1474 N N . PRO A 1 194 ? -15.250 1.087 14.884 1.00 96.31 194 PRO A N 1
ATOM 1475 C CA . PRO A 1 194 ? -14.122 1.882 14.420 1.00 96.31 194 PRO A CA 1
ATOM 1476 C C . PRO A 1 194 ? -13.165 2.186 15.573 1.00 96.31 194 PRO A C 1
ATOM 1478 O O . PRO A 1 194 ? -13.600 2.408 16.699 1.00 96.31 194 PRO A O 1
ATOM 1481 N N . ALA A 1 195 ? -11.859 2.224 15.295 1.00 95.94 195 ALA A N 1
ATOM 1482 C CA . ALA A 1 195 ? -10.852 2.576 16.301 1.00 95.94 195 ALA A CA 1
ATOM 1483 C C . ALA A 1 195 ? -10.959 4.044 16.745 1.00 95.94 195 ALA A C 1
ATOM 1485 O O . ALA A 1 195 ? -10.737 4.382 17.910 1.00 95.94 195 ALA A O 1
ATOM 1486 N N . THR A 1 196 ? -11.323 4.917 15.807 1.00 96.00 196 THR A N 1
ATOM 1487 C CA . THR A 1 196 ? -11.492 6.352 16.019 1.00 96.00 196 THR A CA 1
ATOM 1488 C C . THR A 1 196 ? -12.780 6.843 15.371 1.00 96.00 196 THR A C 1
ATOM 1490 O O . THR A 1 196 ? -13.255 6.281 14.385 1.00 96.00 196 THR A O 1
ATOM 1493 N N . VAL A 1 197 ? -13.347 7.914 15.919 1.00 95.06 197 VAL A N 1
ATOM 1494 C CA . VAL A 1 197 ? -14.428 8.672 15.288 1.00 95.06 197 VAL A CA 1
ATOM 1495 C C . VAL A 1 197 ? -14.078 10.154 15.309 1.00 95.06 197 VAL A C 1
ATOM 1497 O O . VAL A 1 197 ? -13.594 10.664 16.321 1.00 95.06 197 VAL A O 1
ATOM 1500 N N . SER A 1 198 ? -14.310 10.844 14.196 1.00 91.62 198 SER A N 1
ATOM 1501 C CA . SER A 1 198 ? -14.035 12.275 14.083 1.00 91.62 198 SER A CA 1
ATOM 1502 C C . SER A 1 198 ? -15.299 13.090 14.349 1.00 91.62 198 SER A C 1
ATOM 1504 O O . SER A 1 198 ? -16.353 12.834 13.764 1.00 91.62 198 SER A O 1
ATOM 1506 N N . HIS A 1 199 ? -15.191 14.114 15.191 1.00 84.75 199 HIS A N 1
ATOM 1507 C CA . HIS A 1 199 ? -16.240 15.104 15.413 1.00 84.75 199 HIS A CA 1
ATOM 1508 C C . HIS A 1 199 ? -15.622 16.503 15.405 1.00 84.75 199 HIS A C 1
ATOM 1510 O O . HIS A 1 199 ? -14.654 16.757 16.118 1.00 84.75 199 HIS A O 1
ATOM 1516 N N . LYS A 1 200 ? -16.156 17.405 14.567 1.00 76.88 200 LYS A N 1
ATOM 1517 C CA . LYS A 1 200 ? -15.679 18.798 14.421 1.00 76.88 200 LYS A CA 1
ATOM 1518 C C . LYS A 1 200 ? -14.154 18.927 14.222 1.00 76.88 200 LYS A C 1
ATOM 1520 O O . LYS A 1 200 ? -13.519 19.818 14.773 1.00 76.88 200 LYS A O 1
ATOM 1525 N N . GLY A 1 201 ? -13.559 18.030 13.432 1.00 75.38 201 GLY A N 1
ATOM 1526 C CA . GLY A 1 201 ? -12.122 18.053 13.126 1.00 75.38 201 GLY A CA 1
ATOM 1527 C C . GLY A 1 201 ? -11.207 17.487 14.219 1.00 75.38 201 GLY A C 1
ATOM 1528 O O . GLY A 1 201 ? -9.993 17.530 14.050 1.00 75.38 201 GLY A O 1
ATOM 1529 N N . LYS A 1 202 ? -11.763 16.936 15.307 1.00 78.62 202 LYS A N 1
ATOM 1530 C CA . LYS A 1 202 ? -11.019 16.190 16.330 1.00 78.62 202 LYS A CA 1
ATOM 1531 C C . LYS A 1 202 ? -11.319 14.703 16.256 1.00 78.62 202 LYS A C 1
ATOM 1533 O O . LYS A 1 202 ? -12.477 14.318 16.101 1.00 78.62 202 LYS A O 1
ATOM 1538 N N . ASP A 1 203 ? -10.285 13.894 16.451 1.00 89.75 203 ASP A N 1
ATOM 1539 C CA . ASP A 1 203 ? -10.403 12.443 16.534 1.00 89.75 203 ASP A CA 1
ATOM 1540 C C . ASP A 1 203 ? -10.540 11.988 17.987 1.00 89.75 203 ASP A C 1
ATOM 1542 O O . ASP A 1 203 ? -9.813 12.435 18.880 1.00 89.75 203 ASP A O 1
ATOM 1546 N N . TYR A 1 204 ? -11.475 11.070 18.209 1.00 91.44 204 TYR A N 1
ATOM 1547 C CA . TYR A 1 204 ? -11.759 10.462 19.500 1.00 91.44 204 TYR A CA 1
ATOM 1548 C C . TYR A 1 204 ? -11.532 8.961 19.395 1.00 91.44 204 TYR A C 1
ATOM 1550 O O . TYR A 1 204 ? -12.088 8.306 18.515 1.00 91.44 204 TYR A O 1
ATOM 1558 N N . SER A 1 205 ? -10.723 8.405 20.295 1.00 95.94 205 SER A N 1
ATOM 1559 C CA . SER A 1 205 ? -10.497 6.958 20.345 1.00 95.94 205 SER A CA 1
ATOM 1560 C C . SER A 1 205 ? -11.729 6.262 20.915 1.00 95.94 205 SER A C 1
ATOM 1562 O O . SER A 1 205 ? -12.159 6.585 22.022 1.00 95.94 205 SER A O 1
ATOM 1564 N N . VAL A 1 206 ? -12.294 5.297 20.193 1.00 97.50 206 VAL A N 1
ATOM 1565 C CA . VAL A 1 206 ? -13.450 4.528 20.673 1.00 97.50 206 VAL A CA 1
ATOM 1566 C C . VAL A 1 206 ? -12.952 3.477 21.659 1.00 97.50 206 VAL A C 1
ATOM 1568 O O . VAL A 1 206 ? -12.224 2.556 21.280 1.00 97.50 206 VAL A O 1
ATOM 1571 N N . ILE A 1 207 ? -13.316 3.636 22.933 1.00 97.12 207 ILE A N 1
ATOM 1572 C CA . ILE A 1 207 ? -12.800 2.811 24.038 1.00 97.12 207 ILE A CA 1
ATOM 1573 C C . ILE A 1 207 ? -13.868 1.949 24.710 1.00 97.12 207 ILE A C 1
ATOM 1575 O O . ILE A 1 207 ? -13.523 0.945 25.335 1.00 97.12 207 ILE A O 1
ATOM 1579 N N . THR A 1 208 ? -15.145 2.303 24.569 1.00 97.44 208 THR A N 1
ATOM 1580 C CA . THR A 1 208 ? -16.242 1.636 25.273 1.00 97.44 208 THR A CA 1
ATOM 1581 C C . THR A 1 208 ? -17.412 1.387 24.334 1.00 97.44 208 THR A C 1
ATOM 1583 O O . THR A 1 208 ? -17.763 2.247 23.529 1.00 97.44 208 THR A O 1
ATOM 1586 N N . ILE A 1 209 ? -18.031 0.220 24.468 1.00 98.50 209 ILE A N 1
ATOM 1587 C CA . ILE A 1 209 ? -19.391 -0.053 23.997 1.00 98.50 209 ILE A CA 1
ATOM 1588 C C . ILE A 1 209 ? -20.259 -0.106 25.248 1.00 98.50 209 ILE A C 1
ATOM 1590 O O . ILE A 1 209 ? -19.932 -0.862 26.164 1.00 98.50 209 ILE A O 1
ATOM 1594 N N . ALA A 1 210 ? -21.295 0.724 25.318 1.00 97.44 210 ALA A N 1
ATOM 1595 C CA . ALA A 1 210 ? -22.136 0.836 26.499 1.00 97.44 210 ALA A CA 1
ATOM 1596 C C . ALA A 1 210 ? -22.995 -0.422 26.719 1.00 97.44 210 ALA A C 1
ATOM 1598 O O . ALA A 1 210 ? -23.023 -1.349 25.905 1.00 97.44 210 ALA A O 1
ATOM 1599 N N . GLU A 1 211 ? -23.671 -0.457 27.862 1.00 97.56 211 GLU A N 1
ATOM 1600 C CA . GLU A 1 211 ? -24.595 -1.528 28.230 1.00 97.56 211 GLU A CA 1
ATOM 1601 C C . GLU A 1 211 ? -25.778 -1.627 27.255 1.00 97.56 211 GLU A C 1
ATOM 1603 O O . GLU A 1 211 ? -26.261 -0.612 26.760 1.00 97.56 211 GLU A O 1
ATOM 1608 N N . GLU A 1 212 ? -26.203 -2.861 26.962 1.00 96.06 212 GLU A N 1
ATOM 1609 C CA . GLU A 1 212 ? -27.374 -3.211 26.130 1.00 96.06 212 GLU A CA 1
ATOM 1610 C C . GLU A 1 212 ? -27.388 -2.674 24.684 1.00 96.06 212 GLU A C 1
ATOM 1612 O O . GLU A 1 212 ? -28.337 -2.930 23.946 1.00 96.06 212 GLU A O 1
ATOM 1617 N N . VAL A 1 213 ? -26.327 -1.995 24.231 1.00 97.00 213 VAL A N 1
ATOM 1618 C CA . VAL A 1 213 ? -26.327 -1.249 22.959 1.00 97.00 213 VAL A CA 1
ATOM 1619 C C . VAL A 1 213 ? -26.707 -2.099 21.756 1.00 97.00 213 VAL A C 1
ATOM 1621 O O . VAL A 1 213 ? -27.485 -1.639 20.932 1.00 97.00 213 VAL A O 1
ATOM 1624 N N . PHE A 1 214 ? -26.163 -3.308 21.632 1.00 97.94 214 PHE A N 1
ATOM 1625 C CA . PHE A 1 214 ? -26.425 -4.237 20.530 1.00 97.94 214 PHE A CA 1
ATOM 1626 C C . PHE A 1 214 ? -27.160 -5.496 20.998 1.00 97.94 214 PHE A C 1
ATOM 1628 O O . PHE A 1 214 ? -27.038 -6.545 20.365 1.00 97.94 214 PHE A O 1
ATOM 1635 N N . ALA A 1 215 ? -27.924 -5.415 22.090 1.00 96.69 215 ALA A N 1
ATOM 1636 C CA . ALA A 1 215 ? -28.768 -6.522 22.514 1.00 96.69 215 ALA A CA 1
ATOM 1637 C C . ALA A 1 215 ? -29.777 -6.892 21.408 1.00 96.69 215 ALA A C 1
ATOM 1639 O O . ALA A 1 215 ? -30.300 -6.033 20.697 1.00 96.69 215 ALA A O 1
ATOM 1640 N N . GLU A 1 216 ? -30.017 -8.191 21.245 1.00 95.81 216 GLU A N 1
ATOM 1641 C CA . GLU A 1 216 ? -30.996 -8.797 20.338 1.00 95.81 216 GLU A CA 1
ATOM 1642 C C . GLU A 1 216 ? -30.831 -8.413 18.854 1.00 95.81 216 GLU A C 1
ATOM 1644 O O . GLU A 1 216 ? -31.775 -8.514 18.064 1.00 95.81 216 GLU A O 1
ATOM 1649 N N . CYS A 1 217 ? -29.624 -8.012 18.435 1.00 95.81 217 CYS A N 1
ATOM 1650 C CA . CYS A 1 217 ? -29.310 -7.725 17.033 1.00 95.81 217 CYS A CA 1
ATOM 1651 C C . CYS A 1 217 ? -29.269 -9.018 16.194 1.00 95.81 217 CYS A C 1
ATOM 1653 O O . CYS A 1 217 ? -28.208 -9.537 15.842 1.00 95.81 217 CYS A O 1
ATOM 1655 N N . SER A 1 218 ? -30.455 -9.545 15.883 1.00 86.06 218 SER A N 1
ATOM 1656 C CA . SER A 1 218 ? -30.662 -10.666 14.963 1.00 86.06 218 SER A CA 1
ATOM 1657 C C . SER A 1 218 ? -30.216 -10.285 13.546 1.00 86.06 218 SER A C 1
ATOM 1659 O O . SER A 1 218 ? -30.501 -9.197 13.047 1.00 86.06 218 SER A O 1
ATOM 1661 N N . GLY A 1 219 ? -29.452 -11.165 12.904 1.00 93.12 219 GLY A N 1
ATOM 1662 C CA . GLY A 1 219 ? -28.776 -10.923 11.632 1.00 93.12 219 GLY A CA 1
ATOM 1663 C C . GLY A 1 219 ? -27.334 -10.425 11.748 1.00 93.12 219 GLY A C 1
ATOM 1664 O O . GLY A 1 219 ? -26.670 -10.316 10.718 1.00 93.12 219 GLY A O 1
ATOM 1665 N N . LEU A 1 220 ? -26.822 -10.133 12.947 1.00 96.06 220 LEU A N 1
ATOM 1666 C CA . LEU A 1 220 ? -25.413 -9.796 13.154 1.00 96.06 220 LEU A CA 1
ATOM 1667 C C . LEU A 1 220 ? -24.542 -11.063 13.130 1.00 96.06 220 LEU A C 1
ATOM 1669 O O . LEU A 1 220 ? -24.667 -11.914 14.005 1.00 96.06 220 LEU A O 1
ATOM 1673 N N . THR A 1 221 ? -23.651 -11.183 12.141 1.00 95.25 221 THR A N 1
ATOM 1674 C CA . THR A 1 221 ? -22.891 -12.416 11.865 1.00 95.25 221 THR A CA 1
ATOM 1675 C C . THR A 1 221 ? -21.412 -12.347 12.226 1.00 95.25 221 THR A C 1
ATOM 1677 O O . THR A 1 221 ? -20.825 -13.376 12.558 1.00 95.25 221 THR A O 1
ATOM 1680 N N . GLU A 1 222 ? -20.771 -11.180 12.139 1.00 94.56 222 GLU A N 1
ATOM 1681 C CA . GLU A 1 222 ? -19.352 -11.010 12.486 1.00 94.56 222 GLU A CA 1
ATOM 1682 C C . GLU A 1 222 ? -19.165 -9.740 13.328 1.00 94.56 222 GLU A C 1
ATOM 1684 O O . GLU A 1 222 ? -19.692 -8.679 12.990 1.00 94.56 222 GLU A O 1
ATOM 1689 N N . LEU A 1 223 ? -18.392 -9.841 14.412 1.00 96.38 223 LEU A N 1
ATOM 1690 C CA . LEU A 1 223 ? -17.968 -8.699 15.227 1.00 96.38 223 LEU A CA 1
ATOM 1691 C C . LEU A 1 223 ? -16.487 -8.425 15.008 1.00 96.38 223 LEU A C 1
ATOM 1693 O O . LEU A 1 223 ? -15.672 -9.345 15.083 1.00 96.38 223 LEU A O 1
ATOM 1697 N N . VAL A 1 224 ? -16.131 -7.161 14.801 1.00 95.69 224 VAL A N 1
ATOM 1698 C CA . VAL A 1 224 ? -14.735 -6.739 14.676 1.00 95.69 224 VAL A CA 1
ATOM 1699 C C . VAL A 1 224 ? -14.459 -5.602 15.655 1.00 95.69 224 VAL A C 1
ATOM 1701 O O . VAL A 1 224 ? -15.002 -4.504 15.519 1.00 95.69 224 VAL A O 1
ATOM 1704 N N . PHE A 1 225 ? -13.614 -5.872 16.651 1.00 97.12 225 PHE A N 1
ATOM 1705 C CA . PHE A 1 225 ? -13.232 -4.927 17.698 1.00 97.12 225 PHE A CA 1
ATOM 1706 C C . PHE A 1 225 ? -11.833 -4.349 17.457 1.00 97.12 225 PHE A C 1
ATOM 1708 O O . PHE A 1 225 ? -10.882 -5.117 17.275 1.00 97.12 225 PHE A O 1
ATOM 1715 N N . PRO A 1 226 ? -11.674 -3.014 17.495 1.00 96.50 226 PRO A N 1
ATOM 1716 C CA . PRO A 1 226 ? -10.411 -2.344 17.235 1.00 96.50 226 PRO A CA 1
ATOM 1717 C C . PRO A 1 226 ? -9.478 -2.444 18.439 1.00 96.50 226 PRO A C 1
ATOM 1719 O O . PRO A 1 226 ? -9.917 -2.600 19.581 1.00 96.50 226 PRO A O 1
ATOM 1722 N N . GLU A 1 227 ? -8.184 -2.229 18.205 1.00 95.62 227 GLU A N 1
ATOM 1723 C CA . GLU A 1 227 ? -7.162 -2.214 19.260 1.00 95.62 227 GLU A CA 1
ATOM 1724 C C . GLU A 1 227 ? -7.434 -1.189 20.363 1.00 95.62 227 GLU A C 1
ATOM 1726 O O . GLU A 1 227 ? -6.967 -1.374 21.487 1.00 95.62 227 GLU A O 1
ATOM 1731 N N . SER A 1 228 ? -8.178 -0.116 20.071 1.00 96.12 228 SER A N 1
ATOM 1732 C CA . SER A 1 228 ? -8.534 0.952 21.013 1.00 96.12 228 SER A CA 1
ATOM 1733 C C . SER A 1 228 ? -9.592 0.542 22.039 1.00 96.12 228 SER A C 1
ATOM 1735 O O . SER A 1 228 ? -9.649 1.151 23.106 1.00 96.12 228 SER A O 1
ATOM 1737 N N . LEU A 1 229 ? -10.393 -0.494 21.763 1.00 98.00 229 LEU A N 1
ATOM 1738 C CA . LEU A 1 229 ? -11.480 -0.910 22.647 1.00 98.00 229 LEU A CA 1
ATOM 1739 C C . LEU A 1 229 ? -10.928 -1.393 24.001 1.00 98.00 229 LEU A C 1
ATOM 1741 O O . LEU A 1 229 ? -9.899 -2.062 24.085 1.00 98.00 229 LEU A O 1
ATOM 1745 N N . ARG A 1 230 ? -11.576 -1.009 25.096 1.00 96.75 230 ARG A N 1
ATOM 1746 C CA . ARG A 1 230 ? -11.173 -1.355 26.469 1.00 96.75 230 ARG A CA 1
ATOM 1747 C C . ARG A 1 230 ? -12.297 -2.022 27.235 1.00 96.75 230 ARG A C 1
ATOM 1749 O O . ARG A 1 230 ? -12.011 -2.913 28.028 1.00 96.75 230 ARG A O 1
ATOM 1756 N N . THR A 1 231 ? -13.538 -1.615 26.985 1.00 97.69 231 THR A N 1
ATOM 1757 C CA . THR A 1 231 ? -14.695 -2.077 27.748 1.00 97.69 231 THR A CA 1
ATOM 1758 C C . THR A 1 231 ? -15.869 -2.392 26.831 1.00 97.69 231 THR A C 1
ATOM 1760 O O . THR A 1 231 ? -16.221 -1.611 25.950 1.00 97.69 231 THR A O 1
ATOM 1763 N N . ILE A 1 232 ? -16.495 -3.533 27.079 1.00 98.50 232 ILE A N 1
ATOM 1764 C CA . ILE A 1 232 ? -17.778 -3.945 26.520 1.00 98.50 232 ILE A CA 1
ATOM 1765 C C . ILE A 1 232 ? -18.753 -3.997 27.694 1.00 98.50 232 ILE A C 1
ATOM 1767 O O . ILE A 1 232 ? -18.498 -4.713 28.662 1.00 98.50 232 ILE A O 1
ATOM 1771 N N . GLY A 1 233 ? -19.817 -3.199 27.643 1.00 97.69 233 GLY A N 1
ATOM 1772 C CA . GLY A 1 233 ? -20.804 -3.067 28.711 1.00 97.69 233 GLY A CA 1
ATOM 1773 C C . GLY A 1 233 ? -21.568 -4.360 28.993 1.00 97.69 233 GLY A C 1
ATOM 1774 O O . GLY A 1 233 ? -21.523 -5.315 28.214 1.00 97.69 233 GLY A O 1
ATOM 1775 N N . ALA A 1 234 ? -22.271 -4.391 30.126 1.00 98.06 234 ALA A N 1
ATOM 1776 C CA . ALA A 1 234 ? -23.165 -5.499 30.447 1.00 98.06 234 ALA A CA 1
ATOM 1777 C C . ALA A 1 234 ? -24.223 -5.652 29.346 1.00 98.06 234 ALA A C 1
ATOM 1779 O O . ALA A 1 234 ? -24.622 -4.670 28.727 1.00 98.06 234 ALA A O 1
ATOM 1780 N N . HIS A 1 235 ? -24.609 -6.886 29.032 1.00 98.12 235 HIS A N 1
ATOM 1781 C CA . HIS A 1 235 ? -25.609 -7.196 28.000 1.00 98.12 235 HIS A CA 1
ATOM 1782 C C . HIS A 1 235 ? -25.375 -6.560 26.605 1.00 98.12 235 HIS A C 1
ATOM 1784 O O . HIS A 1 235 ? -26.275 -6.576 25.768 1.00 98.12 235 HIS A O 1
ATOM 1790 N N . ALA A 1 236 ? -24.183 -6.020 26.309 1.00 97.81 236 ALA A N 1
ATOM 1791 C CA . ALA A 1 236 ? -23.956 -5.206 25.113 1.00 97.81 236 ALA A CA 1
ATOM 1792 C C . ALA A 1 236 ? -24.230 -5.943 23.793 1.00 97.81 236 ALA A C 1
ATOM 1794 O O . ALA A 1 236 ? -24.622 -5.302 22.832 1.00 97.81 236 ALA A O 1
ATOM 1795 N N . PHE A 1 237 ? -24.045 -7.263 23.742 1.00 97.94 237 PHE A N 1
ATOM 1796 C CA . PHE A 1 237 ? -24.359 -8.155 22.616 1.00 97.94 237 PHE A CA 1
ATOM 1797 C C . PHE A 1 237 ? -25.236 -9.336 23.074 1.00 97.94 237 PHE A C 1
ATOM 1799 O O . PHE A 1 237 ? -25.080 -10.474 22.616 1.00 97.94 237 PHE A O 1
ATOM 1806 N N . HIS A 1 238 ? -26.118 -9.085 24.043 1.00 97.00 238 HIS A N 1
ATOM 1807 C CA . HIS A 1 238 ? -27.010 -10.094 24.604 1.00 97.00 238 HIS A CA 1
ATOM 1808 C C . HIS A 1 238 ? -27.934 -10.663 23.519 1.00 97.00 238 HIS A C 1
ATOM 1810 O O . HIS A 1 238 ? -28.518 -9.914 22.752 1.00 97.00 238 HIS A O 1
ATOM 1816 N N . TYR A 1 239 ? -28.061 -11.985 23.428 1.00 96.31 239 TYR A N 1
ATOM 1817 C CA . TYR A 1 239 ? -28.874 -12.702 22.439 1.00 96.31 239 TYR A CA 1
ATOM 1818 C C . TYR A 1 239 ? -28.568 -12.391 20.957 1.00 96.31 239 TYR A C 1
ATOM 1820 O O . TYR A 1 239 ? -29.421 -12.577 20.091 1.00 96.31 239 TYR A O 1
ATOM 1828 N N . CYS A 1 240 ? -27.325 -12.027 20.622 1.00 96.62 240 CYS A N 1
ATOM 1829 C CA . CYS A 1 240 ? -26.836 -12.006 19.236 1.00 96.62 240 CYS A CA 1
ATOM 1830 C C . CYS A 1 240 ? -26.537 -13.432 18.728 1.00 96.62 240 CYS A C 1
ATOM 1832 O O . CYS A 1 240 ? -25.388 -13.875 18.704 1.00 96.62 240 CYS A O 1
ATOM 1834 N N . GLN A 1 241 ? -27.585 -14.179 18.370 1.00 95.50 241 GLN A N 1
ATOM 1835 C CA . GLN A 1 241 ? -27.513 -15.623 18.086 1.00 95.50 241 GLN A CA 1
ATOM 1836 C C . GLN A 1 241 ? -26.897 -15.986 16.726 1.00 95.50 241 GLN A C 1
ATOM 1838 O O . GLN A 1 241 ? -26.379 -17.089 16.578 1.00 95.50 241 GLN A O 1
ATOM 1843 N N . ASP A 1 242 ? -26.917 -15.069 15.756 1.00 96.88 242 ASP A N 1
ATOM 1844 C CA . ASP A 1 242 ? -26.416 -15.318 14.394 1.00 96.88 242 ASP A CA 1
ATOM 1845 C C . ASP A 1 242 ? -24.900 -15.105 14.254 1.00 96.88 242 ASP A C 1
ATOM 1847 O O . ASP A 1 242 ? -24.347 -15.245 13.160 1.00 96.88 242 ASP A O 1
ATOM 1851 N N . LEU A 1 243 ? -24.211 -14.775 15.354 1.00 96.06 243 LEU A N 1
ATOM 1852 C CA . LEU A 1 243 ? -22.766 -14.595 15.357 1.00 96.06 243 LEU A CA 1
ATOM 1853 C C . LEU A 1 243 ? -22.065 -15.883 14.932 1.00 96.06 243 LEU A C 1
ATOM 1855 O O . LEU A 1 243 ? -22.277 -16.952 15.492 1.00 96.06 243 LEU A O 1
ATOM 1859 N N . THR A 1 244 ? -21.168 -15.744 13.964 1.00 94.31 244 THR A N 1
ATOM 1860 C CA . THR A 1 244 ? -20.349 -16.826 13.407 1.00 94.31 244 THR A CA 1
ATOM 1861 C C . THR A 1 244 ? -18.865 -16.627 13.678 1.00 94.31 244 THR A C 1
ATOM 1863 O O . THR A 1 244 ? -18.093 -17.577 13.580 1.00 94.31 244 THR A O 1
ATOM 1866 N N . SER A 1 245 ? -18.437 -15.405 14.015 1.00 93.12 245 SER A N 1
ATOM 1867 C CA . SER A 1 245 ? -17.073 -15.129 14.460 1.00 93.12 245 SER A CA 1
ATOM 1868 C C . SER A 1 245 ? -16.946 -13.786 15.175 1.00 93.12 245 SER A C 1
ATOM 1870 O O . SER A 1 245 ? -17.754 -12.875 14.984 1.00 93.12 245 SER A O 1
ATOM 1872 N N . ILE A 1 246 ? -15.889 -13.666 15.977 1.00 95.38 246 ILE A N 1
ATOM 1873 C CA . ILE A 1 246 ? -15.455 -12.410 16.592 1.00 95.38 246 ILE A CA 1
ATOM 1874 C C . ILE A 1 246 ? -13.975 -12.218 16.253 1.00 95.38 246 ILE A C 1
ATOM 1876 O O . ILE A 1 246 ? -13.186 -13.154 16.352 1.00 95.38 246 ILE A O 1
ATOM 1880 N N . THR A 1 247 ? -13.576 -11.016 15.856 1.00 94.69 247 THR A N 1
ATOM 1881 C CA . THR A 1 247 ? -12.170 -10.635 15.682 1.00 94.69 247 THR A CA 1
ATOM 1882 C C . THR A 1 247 ? -11.856 -9.494 16.634 1.00 94.69 247 THR A C 1
ATOM 1884 O O . THR A 1 247 ? -12.468 -8.435 16.541 1.00 94.69 247 THR A O 1
ATOM 1887 N N . CYS A 1 248 ? -10.901 -9.688 17.539 1.00 96.31 248 CYS A N 1
ATOM 1888 C CA . CYS A 1 248 ? -10.465 -8.665 18.483 1.00 96.31 248 CYS A CA 1
ATOM 1889 C C . CYS A 1 248 ? -9.013 -8.316 18.193 1.00 96.31 248 CYS A C 1
ATOM 1891 O O . CYS A 1 248 ? -8.144 -9.153 18.407 1.00 96.31 248 CYS A O 1
ATOM 1893 N N . TYR A 1 249 ? -8.723 -7.087 17.770 1.00 95.12 249 TYR A N 1
ATOM 1894 C CA . TYR A 1 249 ? -7.334 -6.662 17.558 1.00 95.12 249 TYR A CA 1
ATOM 1895 C C . TYR A 1 249 ? -6.599 -6.329 18.866 1.00 95.12 249 TYR A C 1
ATOM 1897 O O . TYR A 1 249 ? -5.390 -6.136 18.867 1.00 95.12 249 TYR A O 1
ATOM 1905 N N . ASN A 1 250 ? -7.288 -6.285 20.010 1.00 95.62 250 ASN A N 1
ATOM 1906 C CA . ASN A 1 250 ? -6.656 -5.934 21.279 1.00 95.62 250 ASN A CA 1
ATOM 1907 C C . ASN A 1 250 ? -5.619 -6.982 21.706 1.00 95.62 250 ASN A C 1
ATOM 1909 O O . ASN A 1 250 ? -5.952 -8.152 21.887 1.00 95.62 250 ASN A O 1
ATOM 1913 N N . THR A 1 251 ? -4.391 -6.539 21.976 1.00 95.00 251 THR A N 1
ATOM 1914 C CA . THR A 1 251 ? -3.325 -7.380 22.554 1.00 95.00 251 THR A CA 1
ATOM 1915 C C . THR A 1 251 ? -3.576 -7.727 24.026 1.00 95.00 251 THR A C 1
ATOM 1917 O O . THR A 1 251 ? -3.106 -8.744 24.539 1.00 95.00 251 THR A O 1
ATOM 1920 N N . THR A 1 252 ? -4.366 -6.894 24.706 1.00 95.19 252 THR A N 1
ATOM 1921 C CA . THR A 1 252 ? -4.912 -7.151 26.043 1.00 95.19 252 THR A CA 1
ATOM 1922 C C . THR A 1 252 ? -6.427 -7.323 25.923 1.00 95.19 252 THR A C 1
ATOM 1924 O O . THR A 1 252 ? -7.057 -6.448 25.331 1.00 95.19 252 THR A O 1
ATOM 1927 N N . PRO A 1 253 ? -7.032 -8.399 26.462 1.00 97.31 253 PRO A N 1
ATOM 1928 C CA . PRO A 1 253 ? -8.466 -8.626 26.325 1.00 97.31 253 PRO A CA 1
ATOM 1929 C C . PRO A 1 253 ? -9.273 -7.456 26.909 1.00 97.31 253 PRO A C 1
ATOM 1931 O O . PRO A 1 253 ? -9.000 -7.065 28.049 1.00 97.31 253 PRO A O 1
ATOM 1934 N N . PRO A 1 254 ? -10.265 -6.909 26.181 1.00 97.31 254 PRO A N 1
ATOM 1935 C CA . PRO A 1 254 ? -11.171 -5.910 26.731 1.00 97.31 254 PRO A CA 1
ATOM 1936 C C . PRO A 1 254 ? -11.896 -6.444 27.968 1.00 97.31 254 PRO A C 1
ATOM 1938 O O . PRO A 1 254 ? -12.210 -7.636 28.053 1.00 97.31 254 PRO A O 1
ATOM 1941 N N . ASN A 1 255 ? -12.199 -5.555 28.909 1.00 97.38 255 ASN A N 1
ATOM 1942 C CA . ASN A 1 255 ? -13.117 -5.851 29.998 1.00 97.38 255 ASN A CA 1
ATOM 1943 C C . ASN A 1 255 ? -14.512 -6.087 29.419 1.00 97.38 255 ASN A C 1
ATOM 1945 O O . ASN A 1 255 ? -14.950 -5.361 28.530 1.00 97.38 255 ASN A O 1
ATOM 1949 N N . VAL A 1 256 ? -15.207 -7.095 29.931 1.00 97.50 256 VAL A N 1
ATOM 1950 C CA . VAL A 1 256 ? -16.531 -7.496 29.450 1.00 97.50 256 VAL A CA 1
ATOM 1951 C C . VAL A 1 256 ? -17.469 -7.502 30.646 1.00 97.50 256 VAL A C 1
ATOM 1953 O O . VAL A 1 256 ? -17.153 -8.112 31.669 1.00 97.50 256 VAL A O 1
ATOM 1956 N N . GLY A 1 257 ? -18.575 -6.773 30.527 1.00 96.25 257 GLY A N 1
ATOM 1957 C CA . GLY A 1 257 ? -19.628 -6.716 31.528 1.00 96.25 257 GLY A CA 1
ATOM 1958 C C . GLY A 1 257 ? -20.413 -8.022 31.617 1.00 96.25 257 GLY A C 1
ATOM 1959 O O . GLY A 1 257 ? -20.321 -8.895 30.750 1.00 96.25 257 GLY A O 1
ATOM 1960 N N . GLU A 1 258 ? -21.196 -8.149 32.685 1.00 96.25 258 GLU A N 1
ATOM 1961 C CA . GLU A 1 258 ? -22.057 -9.309 32.918 1.00 96.25 258 GLU A CA 1
ATOM 1962 C C . GLU A 1 258 ? -22.948 -9.591 31.701 1.00 96.25 258 GLU A C 1
ATOM 1964 O O . GLU A 1 258 ? -23.481 -8.670 31.080 1.00 96.25 258 GLU A O 1
ATOM 1969 N N . SER A 1 259 ? -23.042 -10.868 31.321 1.00 96.00 259 SER A N 1
ATOM 1970 C CA . SER A 1 259 ? -23.895 -11.350 30.228 1.00 96.00 259 SER A CA 1
ATOM 1971 C C . SER A 1 259 ? -23.742 -10.626 28.882 1.00 96.00 259 SER A C 1
ATOM 1973 O O . SER A 1 259 ? -24.589 -10.769 28.003 1.00 96.00 259 SER A O 1
ATOM 1975 N N . ALA A 1 260 ? -22.628 -9.918 28.648 1.00 97.19 260 ALA A N 1
ATOM 1976 C CA . ALA A 1 260 ? -22.430 -9.136 27.427 1.00 97.19 260 ALA A CA 1
ATOM 1977 C C . ALA A 1 260 ? -22.564 -9.959 26.142 1.00 97.19 260 ALA A C 1
ATOM 1979 O O . ALA A 1 260 ? -22.974 -9.418 25.130 1.00 97.19 260 ALA A O 1
ATOM 1980 N N . PHE A 1 261 ? -22.241 -11.254 26.181 1.00 96.69 261 PHE A N 1
ATOM 1981 C CA . PHE A 1 261 ? -22.390 -12.180 25.054 1.00 96.69 261 PHE A CA 1
ATOM 1982 C C . PHE A 1 261 ? -23.329 -13.350 25.377 1.00 96.69 261 PHE A C 1
ATOM 1984 O O . PHE A 1 261 ? -23.194 -14.425 24.787 1.00 96.69 261 PHE A O 1
ATOM 1991 N N . GLU A 1 262 ? -24.205 -13.240 26.375 1.00 96.38 262 GLU A N 1
ATOM 1992 C CA . GLU A 1 262 ? -25.161 -14.313 26.673 1.00 96.38 262 GLU A CA 1
ATOM 1993 C C . GLU A 1 262 ? -26.033 -14.607 25.436 1.00 96.38 262 GLU A C 1
ATOM 1995 O O . GLU A 1 262 ? -26.338 -13.711 24.660 1.00 96.38 262 GLU A O 1
ATOM 2000 N N . GLY A 1 263 ? -26.337 -15.880 25.171 1.00 94.56 263 GLY A N 1
ATOM 2001 C CA . GLY A 1 263 ? -27.051 -16.311 23.960 1.00 94.56 263 GLY A CA 1
ATOM 2002 C C . GLY A 1 263 ? -26.200 -16.484 22.689 1.00 94.56 263 GLY A C 1
ATOM 2003 O O . GLY A 1 263 ? -26.649 -17.176 21.781 1.00 94.56 263 GLY A O 1
ATOM 2004 N N . ALA A 1 264 ? -24.976 -15.946 22.621 1.00 94.62 264 ALA A N 1
ATOM 2005 C CA . ALA A 1 264 ? -24.059 -16.210 21.503 1.00 94.62 264 ALA A CA 1
ATOM 2006 C C . ALA A 1 264 ? -23.410 -17.606 21.610 1.00 94.62 264 ALA A C 1
ATOM 2008 O O . ALA A 1 264 ? -22.997 -18.012 22.705 1.00 94.62 264 ALA A O 1
ATOM 2009 N N . ASP A 1 265 ? -23.254 -18.310 20.482 1.00 94.81 265 ASP A N 1
ATOM 2010 C CA . ASP A 1 265 ? -22.578 -19.614 20.418 1.00 94.81 265 ASP A CA 1
ATOM 2011 C C . ASP A 1 265 ? -21.107 -19.491 20.862 1.00 94.81 265 ASP A C 1
ATOM 2013 O O . ASP A 1 265 ? -20.331 -18.688 20.350 1.00 94.81 265 ASP A O 1
ATOM 2017 N N . LYS A 1 266 ? -20.713 -20.296 21.854 1.00 94.88 266 LYS A N 1
ATOM 2018 C CA . LYS A 1 266 ? -19.375 -20.283 22.472 1.00 94.88 266 LYS A CA 1
ATOM 2019 C C . LYS A 1 266 ? -18.332 -21.117 21.726 1.00 94.88 266 LYS A C 1
ATOM 2021 O O . LYS A 1 266 ? -17.171 -21.180 22.142 1.00 94.88 266 LYS A O 1
ATOM 2026 N N . THR A 1 267 ? -18.733 -21.771 20.642 1.00 95.50 267 THR A N 1
ATOM 2027 C CA . THR A 1 267 ? -17.861 -22.567 19.770 1.00 95.50 267 THR A CA 1
ATOM 2028 C C . THR A 1 267 ? -17.386 -21.794 18.538 1.00 95.50 267 THR A C 1
ATOM 2030 O O . THR A 1 267 ? -16.464 -22.243 17.846 1.00 95.50 267 THR A O 1
ATOM 2033 N N . ILE A 1 268 ? -17.955 -20.606 18.294 1.00 93.69 268 ILE A N 1
ATOM 2034 C CA . ILE A 1 268 ? -17.536 -19.735 17.196 1.00 93.69 268 ILE A CA 1
ATOM 2035 C C . ILE A 1 268 ? -16.063 -19.345 17.349 1.00 93.69 268 ILE A C 1
ATOM 2037 O O . ILE A 1 268 ? -15.582 -19.157 18.473 1.00 93.69 268 ILE A O 1
ATOM 2041 N N . PRO A 1 269 ? -15.322 -19.214 16.238 1.00 93.25 269 PRO A N 1
ATOM 2042 C CA . PRO A 1 269 ? -13.950 -18.755 16.288 1.00 93.25 269 PRO A CA 1
ATOM 2043 C C . PRO A 1 269 ? -13.857 -17.310 16.791 1.00 93.25 269 PRO A C 1
ATOM 2045 O O . PRO A 1 269 ? -14.531 -16.409 16.280 1.00 93.25 269 PRO A O 1
ATOM 2048 N N . VAL A 1 270 ? -12.957 -17.098 17.751 1.00 95.62 270 VAL A N 1
ATOM 2049 C CA . VAL A 1 270 ? -12.522 -15.773 18.200 1.00 95.62 270 VAL A CA 1
ATOM 2050 C C . VAL A 1 270 ? -11.069 -15.575 17.772 1.00 95.62 270 VAL A C 1
ATOM 2052 O O . VAL A 1 270 ? -10.177 -16.284 18.241 1.00 95.62 270 VAL A O 1
ATOM 2055 N N . TYR A 1 271 ? -10.837 -14.636 16.856 1.00 93.69 271 TYR A N 1
ATOM 2056 C CA . TYR A 1 271 ? -9.516 -14.319 16.314 1.00 93.69 271 TYR A CA 1
ATOM 2057 C C . TYR A 1 271 ? -8.872 -13.180 17.106 1.00 93.69 271 TYR A C 1
ATOM 2059 O O . TYR A 1 271 ? -9.468 -12.113 17.238 1.00 93.69 271 TYR A O 1
ATOM 2067 N N . VAL A 1 272 ? -7.652 -13.388 17.601 1.00 95.50 272 VAL A N 1
ATOM 2068 C CA . VAL A 1 272 ? -6.880 -12.393 18.373 1.00 95.50 272 VAL A CA 1
ATOM 2069 C C . VAL A 1 272 ? -5.428 -12.321 17.886 1.00 95.50 272 VAL A C 1
ATOM 2071 O O . VAL A 1 272 ? -4.977 -13.274 17.244 1.00 95.50 272 VAL A O 1
ATOM 2074 N N . PRO A 1 273 ? -4.655 -11.251 18.163 1.00 95.12 273 PRO A N 1
ATOM 2075 C CA . PRO A 1 273 ? -3.225 -11.236 17.864 1.00 95.12 273 PRO A CA 1
ATOM 2076 C C . PRO A 1 273 ? -2.530 -12.481 18.429 1.00 95.12 273 PRO A C 1
ATOM 2078 O O . PRO A 1 273 ? -2.867 -12.946 19.522 1.00 95.12 273 PRO A O 1
ATOM 2081 N N . ALA A 1 274 ? -1.583 -13.056 17.686 1.00 93.19 274 ALA A N 1
ATOM 2082 C CA . ALA A 1 274 ? -0.963 -14.333 18.049 1.00 93.19 274 ALA A CA 1
ATOM 2083 C C . ALA A 1 274 ? -0.310 -14.281 19.444 1.00 93.19 274 ALA A C 1
ATOM 2085 O O . ALA A 1 274 ? -0.417 -15.221 20.233 1.00 93.19 274 ALA A O 1
ATOM 2086 N N . GLU A 1 275 ? 0.298 -13.146 19.772 1.00 94.50 275 GLU A N 1
ATOM 2087 C CA . GLU A 1 275 ? 0.900 -12.817 21.060 1.00 94.50 275 GLU A CA 1
ATOM 2088 C C . GLU A 1 275 ? -0.121 -12.678 22.204 1.00 94.50 275 GLU A C 1
ATOM 2090 O O . GLU A 1 275 ? 0.226 -12.871 23.369 1.00 94.50 275 GLU A O 1
ATOM 2095 N N . ALA A 1 276 ? -1.387 -12.398 21.885 1.00 96.44 276 ALA A N 1
ATOM 2096 C CA . ALA A 1 276 ? -2.472 -12.216 22.845 1.00 96.44 276 ALA A CA 1
ATOM 2097 C C . ALA A 1 276 ? -3.206 -13.524 23.180 1.00 96.44 276 ALA A C 1
ATOM 2099 O O . ALA A 1 276 ? -3.972 -13.578 24.140 1.00 96.44 276 ALA A O 1
ATOM 2100 N N . LEU A 1 277 ? -2.966 -14.616 22.446 1.00 95.94 277 LEU A N 1
ATOM 2101 C CA . LEU A 1 277 ? -3.666 -15.888 22.673 1.00 95.94 277 LEU A CA 1
ATOM 2102 C C . LEU A 1 277 ? -3.611 -16.350 24.136 1.00 95.94 277 LEU A C 1
ATOM 2104 O O . LEU A 1 277 ? -4.613 -16.808 24.686 1.00 95.94 277 LEU A O 1
ATOM 2108 N N . SER A 1 278 ? -2.454 -16.213 24.784 1.00 96.38 278 SER A N 1
ATOM 2109 C CA . SER A 1 278 ? -2.278 -16.598 26.187 1.00 96.38 278 SER A CA 1
ATOM 2110 C C . SER A 1 278 ? -3.098 -15.725 27.142 1.00 96.38 278 SER A C 1
ATOM 2112 O O . SER A 1 278 ? -3.700 -16.256 28.077 1.00 96.38 278 SER A O 1
ATOM 2114 N N . SER A 1 279 ? -3.172 -14.409 26.903 1.00 97.31 279 SER A N 1
ATOM 2115 C CA . SER A 1 279 ? -3.927 -13.490 27.762 1.00 97.31 279 SER A CA 1
ATOM 2116 C C . SER A 1 279 ? -5.433 -13.740 27.646 1.00 97.31 279 SER A C 1
ATOM 2118 O O . SER A 1 279 ? -6.097 -13.865 28.676 1.00 97.31 279 SER A O 1
ATOM 2120 N N . TYR A 1 280 ? -5.958 -13.951 26.432 1.00 97.56 280 TYR A N 1
ATOM 2121 C CA . TYR A 1 280 ? -7.368 -14.307 26.211 1.00 97.56 280 TYR A CA 1
ATOM 2122 C C . TYR A 1 280 ? -7.745 -15.654 26.836 1.00 97.56 280 TYR A C 1
ATOM 2124 O O . TYR A 1 280 ? -8.783 -15.750 27.487 1.00 97.56 280 TYR A O 1
ATOM 2132 N N . ARG A 1 281 ? -6.888 -16.679 26.720 1.00 96.50 281 ARG A N 1
ATOM 2133 C CA . ARG A 1 281 ? -7.127 -17.999 27.341 1.00 96.50 281 ARG A CA 1
ATOM 2134 C C . ARG A 1 281 ? -7.180 -17.951 28.868 1.00 96.50 281 ARG A C 1
ATOM 2136 O O . ARG A 1 281 ? -7.856 -18.774 29.471 1.00 96.50 281 ARG A O 1
ATOM 2143 N N . SER A 1 282 ? -6.457 -17.019 29.488 1.00 96.50 282 SER A N 1
ATOM 2144 C CA . SER A 1 282 ? -6.444 -16.841 30.947 1.00 96.50 282 SER A CA 1
ATOM 2145 C C . SER A 1 282 ? -7.538 -15.904 31.471 1.00 96.50 282 SER A C 1
ATOM 2147 O O . SER A 1 282 ? -7.783 -15.857 32.675 1.00 96.50 282 SER A O 1
ATOM 2149 N N . ASN A 1 283 ? -8.192 -15.143 30.590 1.00 96.81 283 ASN A N 1
ATOM 2150 C CA . ASN A 1 283 ? -9.199 -14.165 30.977 1.00 96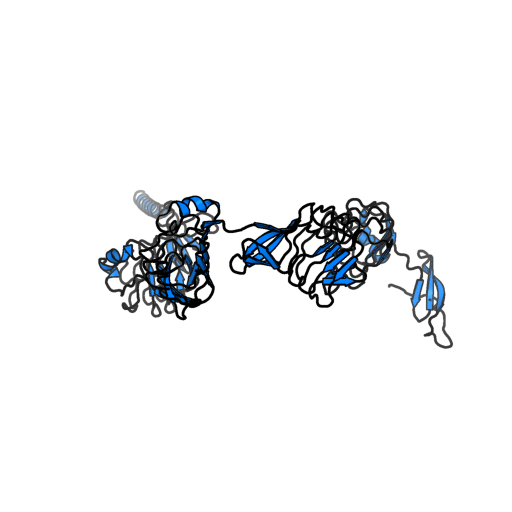.81 283 ASN A CA 1
ATOM 2151 C C . ASN A 1 283 ? -10.566 -14.842 31.169 1.00 96.81 283 ASN A C 1
ATOM 2153 O O . ASN A 1 283 ? -11.081 -15.487 30.257 1.00 96.81 283 ASN A O 1
ATOM 2157 N N . ALA A 1 284 ? -11.178 -14.665 32.343 1.00 93.69 284 ALA A N 1
ATOM 2158 C CA . ALA A 1 284 ? -12.435 -15.324 32.706 1.00 93.69 284 ALA A CA 1
ATOM 2159 C C . ALA A 1 284 ? -13.598 -15.025 31.740 1.00 93.69 284 ALA A C 1
ATOM 2161 O O . ALA A 1 284 ? -14.412 -15.906 31.484 1.00 93.69 284 ALA A O 1
ATOM 2162 N N . ASN A 1 285 ? -13.648 -13.824 31.157 1.00 92.88 285 ASN A N 1
ATOM 2163 C CA . ASN A 1 285 ? -14.735 -13.421 30.265 1.00 92.88 285 ASN A CA 1
ATOM 2164 C C . ASN A 1 285 ? -14.554 -13.909 28.825 1.00 92.88 285 ASN A C 1
ATOM 2166 O O . ASN A 1 285 ? -15.534 -14.077 28.108 1.00 92.88 285 ASN A O 1
ATOM 2170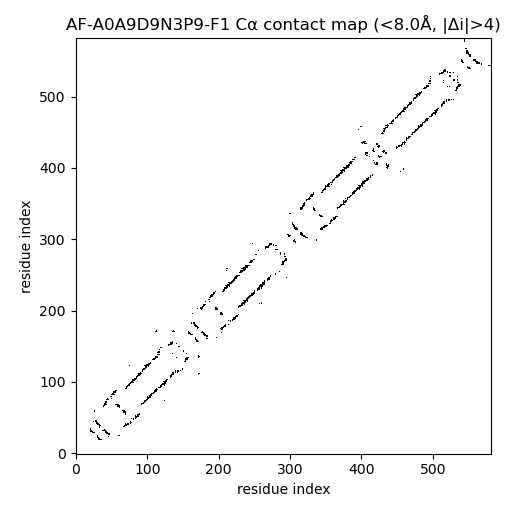 N N . TRP A 1 286 ? -13.310 -14.119 28.390 1.00 96.38 286 TRP A N 1
ATOM 2171 C CA . TRP A 1 286 ? -12.997 -14.520 27.015 1.00 96.38 286 TRP A CA 1
ATOM 2172 C C . TRP A 1 286 ? -12.738 -16.018 26.870 1.00 96.38 286 TRP A C 1
ATOM 2174 O O . TRP A 1 286 ? -13.045 -16.591 25.828 1.00 96.38 286 TRP A O 1
ATOM 2184 N N . SER A 1 287 ? -12.245 -16.672 27.923 1.00 93.81 287 SER A N 1
ATOM 2185 C CA . SER A 1 287 ? -12.010 -18.124 27.958 1.00 93.81 287 SER A CA 1
ATOM 2186 C C . SER A 1 287 ? -13.286 -18.967 27.832 1.00 93.81 287 SER A C 1
ATOM 2188 O O . SER A 1 287 ? -13.196 -20.164 27.562 1.00 93.81 287 SER A O 1
ATOM 2190 N N . VAL A 1 288 ? -14.470 -18.354 27.961 1.00 94.56 288 VAL A N 1
ATOM 2191 C CA . VAL A 1 288 ? -15.759 -18.995 27.648 1.00 94.56 288 VAL A CA 1
ATOM 2192 C C . VAL A 1 288 ? -15.884 -19.357 26.167 1.00 94.56 288 VAL A C 1
ATOM 2194 O O . VAL A 1 288 ? -16.590 -20.308 25.843 1.00 94.56 288 VAL A O 1
ATOM 2197 N N . PHE A 1 289 ? -15.204 -18.633 25.271 1.00 96.06 289 PHE A N 1
ATOM 2198 C CA . PHE A 1 289 ? -15.116 -18.985 23.858 1.00 96.06 289 PHE A CA 1
ATOM 2199 C C . PHE A 1 289 ? -14.011 -20.022 23.664 1.00 96.06 289 PHE A C 1
ATOM 2201 O O . PHE A 1 289 ? -12.825 -19.758 23.857 1.00 96.06 289 PHE A O 1
ATOM 2208 N N . THR A 1 290 ? -14.407 -21.229 23.275 1.00 93.44 290 THR A N 1
ATOM 2209 C CA . THR A 1 290 ? -13.511 -22.398 23.269 1.00 93.44 290 THR A CA 1
ATOM 2210 C C . THR A 1 290 ? -12.609 -22.479 22.034 1.00 93.44 290 THR A C 1
ATOM 2212 O O . THR A 1 290 ? -11.617 -23.208 22.038 1.00 93.44 290 THR A O 1
ATOM 2215 N N . ASN A 1 291 ? -12.911 -21.703 20.991 1.00 94.50 291 ASN A N 1
ATOM 2216 C CA . ASN A 1 291 ? -12.226 -21.715 19.701 1.00 94.50 291 ASN A CA 1
ATOM 2217 C C . ASN A 1 291 ? -11.408 -20.426 19.481 1.00 94.50 291 ASN A C 1
ATOM 2219 O O . ASN A 1 291 ? -11.683 -19.629 18.586 1.00 94.50 291 ASN A O 1
ATOM 2223 N N . LEU A 1 292 ? -10.404 -20.199 20.333 1.00 94.31 292 LEU A N 1
ATOM 2224 C CA . LEU A 1 292 ? -9.486 -19.059 20.216 1.00 94.31 292 LEU A CA 1
ATOM 2225 C C . LEU A 1 292 ? -8.383 -19.334 19.183 1.00 94.31 292 LEU A C 1
ATOM 2227 O O . LEU A 1 292 ? -7.592 -20.270 19.348 1.00 94.31 292 LEU A O 1
ATOM 2231 N N . GLN A 1 293 ? -8.295 -18.484 18.158 1.00 92.38 293 GLN A N 1
ATOM 2232 C CA . GLN A 1 293 ? -7.345 -18.593 17.047 1.00 92.38 293 GLN A CA 1
ATOM 2233 C C . GLN A 1 293 ? -6.518 -17.314 16.883 1.00 92.38 293 GLN A C 1
ATOM 2235 O O . GLN A 1 293 ? -6.953 -16.222 17.243 1.00 92.38 293 GLN A O 1
ATOM 2240 N N . ALA A 1 294 ? -5.308 -17.442 16.336 1.00 92.12 294 ALA A N 1
ATOM 2241 C CA . ALA A 1 294 ? -4.526 -16.274 15.950 1.00 92.12 294 ALA A CA 1
ATOM 2242 C C . ALA A 1 294 ? -5.148 -15.605 14.714 1.00 92.12 294 ALA A C 1
ATOM 2244 O O . ALA A 1 294 ? -5.621 -16.286 13.802 1.00 92.12 294 ALA A O 1
ATOM 2245 N N . ILE A 1 295 ? -5.098 -14.276 14.657 1.00 90.56 295 ILE A N 1
ATOM 2246 C CA . ILE A 1 295 ? -5.362 -13.515 13.437 1.00 90.56 295 ILE A CA 1
ATOM 2247 C C . ILE A 1 295 ? -4.325 -13.924 12.387 1.00 90.56 295 ILE A C 1
ATOM 2249 O O . ILE A 1 295 ? -3.118 -13.888 12.629 1.00 90.56 295 ILE A O 1
ATOM 2253 N N . VAL A 1 296 ? -4.807 -14.326 11.212 1.00 87.81 296 VAL A N 1
ATOM 2254 C CA . VAL A 1 296 ? -3.956 -14.747 10.099 1.00 87.81 296 VAL A CA 1
ATOM 2255 C C . VAL A 1 296 ? -3.404 -13.507 9.415 1.00 87.81 296 VAL A C 1
ATOM 2257 O O . VAL A 1 296 ? -4.149 -12.788 8.760 1.00 87.81 296 VAL A O 1
ATOM 2260 N N . THR A 1 297 ? -2.111 -13.249 9.550 1.00 90.62 297 THR A N 1
ATOM 2261 C CA . THR A 1 297 ? -1.436 -12.165 8.821 1.00 90.62 297 THR A CA 1
ATOM 2262 C C . THR A 1 297 ? -0.874 -12.652 7.492 1.00 90.62 297 THR A C 1
ATOM 2264 O O . THR A 1 297 ? -0.866 -11.907 6.515 1.00 90.62 297 THR A O 1
ATOM 2267 N N . GLU A 1 298 ? -0.446 -13.914 7.437 1.00 94.75 298 GLU A N 1
ATOM 2268 C CA . GLU A 1 298 ? 0.150 -14.545 6.263 1.00 94.75 298 GLU A CA 1
ATOM 2269 C C . GLU A 1 298 ? -0.172 -16.042 6.229 1.00 94.75 298 GLU A C 1
ATOM 2271 O O . GLU A 1 298 ? -0.353 -16.674 7.273 1.00 94.75 298 GLU A O 1
ATOM 2276 N N . PHE A 1 299 ? -0.248 -16.613 5.029 1.00 94.06 299 PHE A N 1
ATOM 2277 C CA . PHE A 1 299 ? -0.460 -18.046 4.829 1.00 94.06 299 PHE A CA 1
ATOM 2278 C C . PHE A 1 299 ? 0.042 -18.508 3.459 1.00 94.06 299 PHE A C 1
ATOM 2280 O O . PHE A 1 299 ? 0.103 -17.721 2.519 1.00 94.06 299 PHE A O 1
ATOM 2287 N N . THR A 1 300 ? 0.361 -19.796 3.321 1.00 94.62 300 THR A N 1
ATOM 2288 C CA . THR A 1 300 ? 0.865 -20.375 2.065 1.00 94.62 300 THR A CA 1
ATOM 2289 C C . THR A 1 300 ? -0.112 -21.410 1.521 1.00 94.62 300 THR A C 1
ATOM 2291 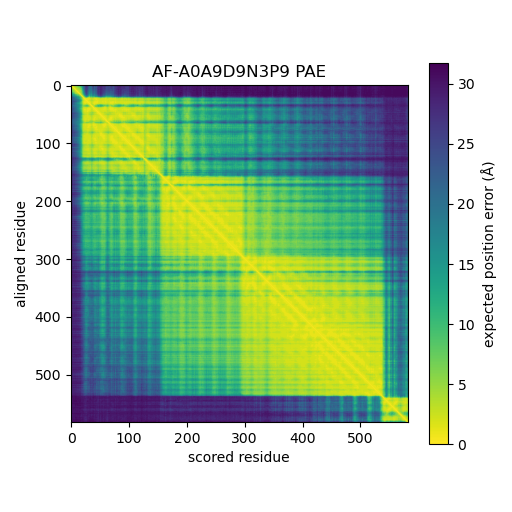O O . THR A 1 300 ? -0.513 -22.329 2.234 1.00 94.62 300 THR A O 1
ATOM 2294 N N . VAL A 1 301 ? -0.485 -21.277 0.247 1.00 93.25 301 VAL A N 1
ATOM 2295 C CA . VAL A 1 301 ? -1.337 -22.228 -0.483 1.00 93.25 301 VAL A CA 1
ATOM 2296 C C . VAL A 1 301 ? -0.761 -22.415 -1.884 1.00 93.25 301 VAL A C 1
ATOM 2298 O O . VAL A 1 301 ? -0.519 -21.443 -2.591 1.00 93.25 301 VAL A O 1
ATOM 2301 N N . GLY A 1 302 ? -0.528 -23.667 -2.292 1.00 89.81 302 GLY A N 1
ATOM 2302 C CA . GLY A 1 302 ? -0.071 -23.986 -3.652 1.00 89.81 302 GLY A CA 1
ATOM 2303 C C . GLY A 1 302 ? 1.279 -23.366 -4.036 1.00 89.81 302 GLY A C 1
ATOM 2304 O O . GLY A 1 302 ? 1.451 -22.964 -5.182 1.00 89.81 302 GLY A O 1
ATOM 2305 N N . GLY A 1 303 ? 2.209 -23.236 -3.083 1.00 91.56 303 GLY A N 1
ATOM 2306 C CA . GLY A 1 303 ? 3.534 -22.641 -3.310 1.00 91.56 303 GLY A CA 1
ATOM 2307 C C . GLY A 1 303 ? 3.552 -21.108 -3.394 1.00 91.56 303 GLY A C 1
ATOM 2308 O O . GLY A 1 303 ? 4.607 -20.516 -3.616 1.00 91.56 303 GLY A O 1
ATOM 2309 N N . LEU A 1 304 ? 2.407 -20.449 -3.193 1.00 94.50 304 LEU A N 1
ATOM 2310 C CA . LEU A 1 304 ? 2.303 -18.997 -3.065 1.00 94.50 304 LEU A CA 1
ATOM 2311 C C . LEU A 1 304 ? 2.036 -18.627 -1.610 1.00 94.50 304 LEU A C 1
ATOM 2313 O O . LEU A 1 304 ? 1.121 -19.159 -0.978 1.00 94.50 304 LEU A O 1
ATOM 2317 N N . THR A 1 305 ? 2.836 -17.706 -1.086 1.00 96.19 305 THR A N 1
ATOM 2318 C CA . THR A 1 305 ? 2.621 -17.097 0.224 1.00 96.19 305 THR A CA 1
ATOM 2319 C C . THR A 1 305 ? 1.853 -15.803 0.040 1.00 96.19 305 THR A C 1
ATOM 2321 O O . THR A 1 305 ? 2.273 -14.912 -0.698 1.00 96.19 305 THR A O 1
ATOM 2324 N N . TYR A 1 306 ? 0.732 -15.702 0.734 1.00 97.25 306 TYR A N 1
ATOM 2325 C CA . TYR A 1 306 ? -0.174 -14.572 0.728 1.00 97.25 306 TYR A CA 1
ATOM 2326 C C . TYR A 1 306 ? -0.015 -13.782 2.017 1.00 97.25 306 TYR A C 1
ATOM 2328 O O . TYR A 1 306 ? 0.124 -14.364 3.094 1.00 97.25 306 TYR A O 1
ATOM 2336 N N . LYS A 1 307 ? -0.080 -12.459 1.909 1.00 97.38 307 LYS A N 1
ATOM 2337 C CA . LYS A 1 307 ? -0.190 -11.551 3.049 1.00 97.38 307 LYS A CA 1
ATOM 2338 C C . LYS A 1 307 ? -1.567 -10.916 3.038 1.00 97.38 307 LYS A C 1
ATOM 2340 O O . LYS A 1 307 ? -2.001 -10.408 2.007 1.00 97.38 307 LYS A O 1
ATOM 2345 N N . VAL A 1 308 ? -2.250 -10.953 4.176 1.00 95.12 308 VAL A N 1
ATOM 2346 C CA . VAL A 1 308 ? -3.547 -10.296 4.345 1.00 95.12 308 VAL A CA 1
ATOM 2347 C C . VAL A 1 308 ? -3.320 -8.789 4.390 1.00 95.12 308 VAL A C 1
ATOM 2349 O O . VAL A 1 308 ? -2.586 -8.295 5.244 1.00 95.12 308 VAL A O 1
ATOM 2352 N N . ILE A 1 309 ? -3.924 -8.074 3.441 1.00 93.00 309 ILE A N 1
ATOM 2353 C CA . ILE A 1 309 ? -3.874 -6.609 3.360 1.00 93.00 309 ILE A CA 1
ATOM 2354 C C . ILE A 1 309 ? -5.010 -6.013 4.187 1.00 93.00 309 ILE A C 1
ATOM 2356 O O . ILE A 1 309 ? -4.802 -5.048 4.917 1.00 93.00 309 ILE A O 1
ATOM 2360 N N . ASP A 1 310 ? -6.197 -6.612 4.097 1.00 87.94 310 ASP A N 1
ATOM 2361 C CA . ASP A 1 310 ? -7.380 -6.183 4.832 1.00 87.94 310 ASP A CA 1
ATOM 2362 C C . ASP A 1 310 ? -8.141 -7.413 5.339 1.00 87.94 310 ASP A C 1
ATOM 2364 O O . ASP A 1 310 ? -8.595 -8.262 4.569 1.00 87.94 310 ASP A O 1
ATOM 2368 N N . GLN A 1 311 ? -8.263 -7.519 6.660 1.00 81.75 311 GLN A N 1
ATOM 2369 C CA . GLN A 1 311 ? -8.968 -8.615 7.327 1.00 81.75 311 GLN A CA 1
ATOM 2370 C C . GLN A 1 311 ? -10.486 -8.529 7.157 1.00 81.75 311 GLN A C 1
ATOM 2372 O O . GLN A 1 311 ? -11.159 -9.557 7.091 1.00 81.75 311 GLN A O 1
ATOM 2377 N N . THR A 1 312 ? -11.015 -7.308 7.095 1.00 76.94 312 THR A N 1
ATOM 2378 C CA . THR A 1 312 ? -12.444 -7.016 7.000 1.00 76.94 312 THR A CA 1
ATOM 2379 C C . THR A 1 312 ? -12.920 -7.214 5.568 1.00 76.94 312 THR A C 1
ATOM 2381 O O . THR A 1 312 ? -13.876 -7.950 5.329 1.00 76.94 312 THR A O 1
ATOM 2384 N N . ALA A 1 313 ? -12.217 -6.620 4.600 1.00 85.00 313 ALA A N 1
ATOM 2385 C CA . ALA A 1 313 ? -12.485 -6.827 3.178 1.00 85.00 313 ALA A CA 1
ATOM 2386 C C . ALA A 1 313 ? -12.011 -8.206 2.679 1.00 85.00 313 ALA A C 1
ATOM 2388 O O . ALA A 1 313 ? -12.333 -8.596 1.556 1.00 85.00 313 ALA A O 1
ATOM 2389 N N . LYS A 1 314 ? -11.265 -8.950 3.511 1.00 89.69 314 LYS A N 1
ATOM 2390 C CA . LYS A 1 314 ? -10.694 -10.271 3.211 1.00 89.69 314 LYS A CA 1
ATOM 2391 C C . LYS A 1 314 ? -9.867 -10.219 1.920 1.00 89.69 314 LYS A C 1
ATOM 2393 O O . LYS A 1 314 ? -10.050 -11.035 1.019 1.00 89.69 314 LYS A O 1
ATOM 2398 N N . THR A 1 315 ? -8.955 -9.254 1.819 1.00 95.06 315 THR A N 1
ATOM 2399 C CA . THR A 1 315 ? -8.061 -9.094 0.660 1.00 95.06 315 THR A CA 1
ATOM 2400 C C . THR A 1 315 ? -6.630 -9.495 0.991 1.00 95.06 315 THR A C 1
ATOM 2402 O O . THR A 1 315 ? -6.156 -9.327 2.118 1.00 95.06 315 THR A O 1
ATOM 2405 N N . VAL A 1 316 ? -5.932 -10.050 0.001 1.00 97.50 316 VAL A N 1
ATOM 2406 C CA . VAL A 1 316 ? -4.539 -10.492 0.118 1.00 97.50 316 VAL A CA 1
ATOM 2407 C C . VAL A 1 316 ? -3.694 -10.026 -1.064 1.00 97.50 316 VAL A C 1
ATOM 2409 O O . VAL A 1 316 ? -4.183 -9.859 -2.182 1.00 97.50 316 VAL A O 1
ATOM 2412 N N . GLU A 1 317 ? -2.395 -9.889 -0.828 1.00 97.75 317 GLU A N 1
ATOM 2413 C CA . GLU A 1 317 ? -1.376 -9.808 -1.875 1.00 97.75 317 GLU A CA 1
ATOM 2414 C C . GLU A 1 317 ? -0.564 -11.099 -1.924 1.00 97.75 317 GLU A C 1
ATOM 2416 O O . GLU A 1 317 ? -0.331 -11.737 -0.894 1.00 97.75 317 GLU A O 1
ATOM 2421 N N . VAL A 1 318 ? -0.092 -11.476 -3.113 1.00 97.88 318 VAL A N 1
ATOM 2422 C CA . VAL A 1 318 ? 0.954 -12.499 -3.235 1.00 97.88 318 VAL A CA 1
ATOM 2423 C C . VAL A 1 318 ? 2.255 -11.883 -2.734 1.00 97.88 318 VAL A C 1
ATOM 2425 O O . VAL A 1 318 ? 2.825 -11.016 -3.391 1.00 97.88 318 VAL A O 1
ATOM 2428 N N . LYS A 1 319 ? 2.714 -12.313 -1.561 1.00 97.62 319 LYS A N 1
ATOM 2429 C CA . LYS A 1 319 ? 3.920 -11.800 -0.905 1.00 97.62 319 LYS A CA 1
ATOM 2430 C C . LYS A 1 319 ? 5.185 -12.441 -1.459 1.00 97.62 319 LYS A C 1
ATOM 2432 O O . LYS A 1 319 ? 6.176 -11.755 -1.680 1.00 97.62 319 LYS A O 1
ATOM 2437 N N . SER A 1 320 ? 5.167 -13.759 -1.630 1.00 95.75 320 SER A N 1
ATOM 2438 C CA . SER A 1 320 ? 6.307 -14.514 -2.143 1.00 95.75 320 SER A CA 1
ATOM 2439 C C . SER A 1 320 ? 5.876 -15.833 -2.769 1.00 95.75 320 SER A C 1
ATOM 2441 O O . SER A 1 320 ? 4.745 -16.293 -2.601 1.00 95.75 320 SER A O 1
ATOM 2443 N N . SER A 1 321 ? 6.804 -16.449 -3.485 1.00 93.31 321 SER A N 1
ATOM 2444 C CA . SER A 1 321 ? 6.680 -17.775 -4.065 1.00 93.31 321 SER A CA 1
ATOM 2445 C C . SER A 1 321 ? 7.745 -18.709 -3.504 1.00 93.31 321 SER A C 1
ATOM 2447 O O . SER A 1 321 ? 8.808 -18.274 -3.066 1.00 93.31 321 SER A O 1
ATOM 2449 N N . THR A 1 322 ? 7.440 -20.001 -3.500 1.00 85.88 322 THR A N 1
ATOM 2450 C CA . THR A 1 322 ? 8.389 -21.069 -3.174 1.00 85.88 322 THR A CA 1
ATOM 2451 C C . THR A 1 322 ? 8.998 -21.658 -4.446 1.00 85.88 322 THR A C 1
ATOM 2453 O O . THR A 1 322 ? 8.366 -21.622 -5.503 1.00 85.88 322 THR A O 1
ATOM 2456 N N . ASP A 1 323 ? 10.143 -22.329 -4.327 1.00 77.81 323 ASP A N 1
ATOM 2457 C CA . ASP A 1 323 ? 10.763 -23.074 -5.438 1.00 77.81 323 ASP A CA 1
ATOM 2458 C C . ASP A 1 323 ? 9.940 -24.297 -5.897 1.00 77.81 323 ASP A C 1
ATOM 2460 O O . ASP A 1 323 ? 10.215 -24.884 -6.940 1.00 77.81 323 ASP A O 1
ATOM 2464 N N . GLU A 1 324 ? 8.895 -24.675 -5.154 1.00 80.06 324 GLU A N 1
ATOM 2465 C CA . GLU A 1 324 ? 7.994 -25.790 -5.480 1.00 80.06 324 GLU A CA 1
ATOM 2466 C C . GLU A 1 324 ? 6.911 -25.435 -6.518 1.00 80.06 324 GLU A C 1
ATOM 2468 O O . GLU A 1 324 ? 6.040 -26.256 -6.816 1.00 80.06 324 GLU A O 1
ATOM 2473 N N . LEU A 1 325 ? 6.926 -24.216 -7.073 1.00 87.94 325 LEU A N 1
ATOM 2474 C CA . LEU A 1 325 ? 5.943 -23.815 -8.078 1.00 87.94 325 LEU A CA 1
ATOM 2475 C C . LEU A 1 325 ? 6.069 -24.640 -9.372 1.00 87.94 325 LEU A C 1
ATOM 2477 O O . LEU A 1 325 ? 7.184 -24.911 -9.830 1.00 87.94 325 LEU A O 1
ATOM 2481 N N . PRO A 1 326 ? 4.937 -24.987 -10.016 1.00 89.75 326 PRO A N 1
ATOM 2482 C CA . PRO A 1 326 ? 4.955 -25.577 -11.348 1.00 89.75 326 PRO A CA 1
ATOM 2483 C C . PRO A 1 326 ? 5.537 -24.594 -12.376 1.00 89.75 326 PRO A C 1
ATOM 2485 O O . PRO A 1 326 ? 5.516 -23.380 -12.182 1.00 89.75 326 PRO A O 1
ATOM 2488 N N . SER A 1 327 ? 5.985 -25.105 -13.526 1.00 88.69 327 SER A N 1
ATOM 2489 C CA . SER A 1 327 ? 6.582 -24.273 -14.583 1.00 88.69 327 SER A CA 1
ATOM 2490 C C . SER A 1 327 ? 5.612 -23.279 -15.232 1.00 88.69 327 SER A C 1
ATOM 2492 O O . SER A 1 327 ? 6.046 -22.335 -15.890 1.00 88.69 327 SER A O 1
ATOM 2494 N N . THR A 1 328 ? 4.302 -23.477 -15.072 1.00 89.81 328 THR A N 1
ATOM 2495 C CA . THR A 1 328 ? 3.259 -22.522 -15.465 1.00 89.81 328 THR A CA 1
ATOM 2496 C C . THR A 1 328 ? 2.406 -22.198 -14.252 1.00 89.81 328 THR A C 1
ATOM 2498 O O . THR A 1 328 ? 1.794 -23.094 -13.669 1.00 89.81 328 THR A O 1
ATOM 2501 N N . VAL A 1 329 ? 2.338 -20.917 -13.894 1.00 89.56 329 VAL A N 1
ATOM 2502 C CA . VAL A 1 329 ? 1.621 -20.447 -12.703 1.00 89.56 329 VAL A CA 1
ATOM 2503 C C . VAL A 1 329 ? 0.462 -19.551 -13.113 1.00 89.56 329 VAL A C 1
ATOM 2505 O O . VAL A 1 329 ? 0.614 -18.624 -13.908 1.00 89.56 329 VAL A O 1
ATOM 2508 N N . THR A 1 330 ? -0.711 -19.822 -12.547 1.00 89.25 330 THR A N 1
ATOM 2509 C CA . THR A 1 330 ? -1.868 -18.923 -12.608 1.00 89.25 330 THR A CA 1
ATOM 2510 C C . THR A 1 330 ? -2.138 -18.431 -11.201 1.00 89.25 330 THR A C 1
ATOM 2512 O O . THR A 1 330 ? -2.417 -19.236 -10.313 1.00 89.25 330 THR A O 1
ATOM 2515 N N . ILE A 1 331 ? -2.044 -17.120 -10.988 1.00 91.69 331 ILE A N 1
ATOM 2516 C CA . ILE A 1 331 ? -2.428 -16.537 -9.703 1.00 91.69 331 ILE A CA 1
ATOM 2517 C C . ILE A 1 331 ? -3.958 -16.624 -9.611 1.00 91.69 331 ILE A C 1
ATOM 2519 O O . ILE A 1 331 ? -4.634 -16.163 -10.532 1.00 91.69 331 ILE A O 1
ATOM 2523 N N . PRO A 1 332 ? -4.528 -17.244 -8.565 1.00 91.62 332 PRO A N 1
ATOM 2524 C CA . PRO A 1 332 ? -5.971 -17.399 -8.472 1.00 91.62 332 PRO A CA 1
ATOM 2525 C C . PRO A 1 332 ? -6.641 -16.072 -8.074 1.00 91.62 332 PRO A C 1
ATOM 2527 O O . PRO A 1 332 ? -6.059 -15.320 -7.293 1.00 91.62 332 PRO A O 1
ATOM 2530 N N . PRO A 1 333 ? -7.883 -15.804 -8.524 1.00 94.50 333 PRO A N 1
ATOM 2531 C CA . PRO A 1 333 ? -8.641 -14.630 -8.088 1.00 94.50 333 PRO A CA 1
ATOM 2532 C C . PRO A 1 333 ? -9.005 -14.658 -6.607 1.00 94.50 333 PRO A C 1
ATOM 2534 O O . PRO A 1 333 ? -9.093 -13.622 -5.948 1.00 94.50 333 PRO A O 1
ATOM 2537 N N . THR A 1 334 ? -9.195 -15.862 -6.075 1.00 95.44 334 THR A N 1
ATOM 2538 C CA . THR A 1 334 ? -9.535 -16.098 -4.679 1.00 95.44 334 THR A CA 1
ATOM 2539 C C . THR A 1 334 ? -8.728 -17.261 -4.132 1.00 95.44 334 THR A C 1
ATOM 2541 O O . THR A 1 334 ? -8.558 -18.267 -4.823 1.00 95.44 334 THR A O 1
AT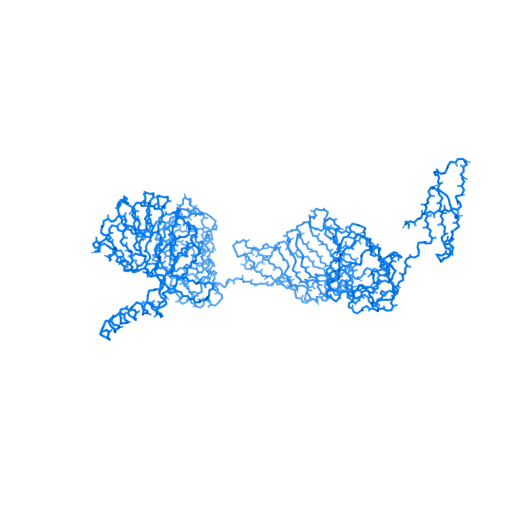OM 2544 N N . VAL A 1 335 ? -8.300 -17.168 -2.878 1.00 95.31 335 VAL A N 1
ATOM 2545 C CA . VAL A 1 335 ? -7.617 -18.250 -2.162 1.00 95.31 335 VAL A CA 1
ATOM 2546 C C . VAL A 1 335 ? -8.344 -18.559 -0.855 1.00 95.31 335 VAL A C 1
ATOM 2548 O O . VAL A 1 335 ? -8.721 -17.655 -0.108 1.00 95.31 335 VAL A O 1
ATOM 2551 N N . SER A 1 336 ? -8.566 -19.844 -0.584 1.00 93.81 336 SER A N 1
ATOM 2552 C CA . SER A 1 336 ? -9.225 -20.306 0.639 1.00 93.81 336 SER A CA 1
ATOM 2553 C C . SER A 1 336 ? -8.192 -20.710 1.686 1.00 93.81 336 SER A C 1
ATOM 2555 O O . SER A 1 336 ? -7.323 -21.537 1.413 1.00 93.81 336 SER A O 1
ATOM 2557 N N . TYR A 1 337 ? -8.306 -20.172 2.898 1.00 89.94 337 TYR A N 1
ATOM 2558 C CA . TYR A 1 337 ? -7.462 -20.544 4.032 1.00 89.94 337 TYR A CA 1
ATOM 2559 C C . TYR A 1 337 ? -8.243 -20.425 5.343 1.00 89.94 337 TYR A C 1
ATOM 2561 O O . TYR A 1 337 ? -8.973 -19.458 5.552 1.00 89.94 337 TYR A O 1
ATOM 2569 N N . GLY A 1 338 ? -8.134 -21.426 6.224 1.00 81.88 338 GLY A N 1
ATOM 2570 C CA . GLY A 1 338 ? -8.815 -21.414 7.527 1.00 81.88 338 GLY A CA 1
ATOM 2571 C C . GLY A 1 338 ? -10.345 -21.291 7.448 1.00 81.88 338 GLY A C 1
ATOM 2572 O O . GLY A 1 338 ? -10.950 -20.657 8.304 1.00 81.88 338 GLY A O 1
ATOM 2573 N N . GLY A 1 339 ? -10.973 -21.829 6.395 1.00 78.56 339 GLY A N 1
ATOM 2574 C CA . GLY A 1 339 ? -12.421 -21.713 6.166 1.00 78.56 339 GLY A CA 1
ATOM 2575 C C . GLY A 1 339 ? -12.890 -20.341 5.658 1.00 78.56 339 GLY A C 1
ATOM 2576 O O . GLY A 1 339 ? -14.084 -20.159 5.435 1.00 78.56 339 GLY A O 1
ATOM 2577 N N . LYS A 1 340 ? -11.973 -19.388 5.443 1.00 82.69 340 LYS A N 1
ATOM 2578 C CA . LYS A 1 340 ? -12.244 -18.076 4.839 1.00 82.69 340 LYS A CA 1
ATOM 2579 C C . LYS A 1 340 ? -11.792 -18.058 3.380 1.00 82.69 340 LYS A C 1
ATOM 2581 O O . LYS A 1 340 ? -10.818 -18.717 3.021 1.00 82.69 340 LYS A O 1
ATOM 2586 N N . ASN A 1 341 ? -12.480 -17.266 2.559 1.00 91.12 341 ASN A N 1
ATOM 2587 C CA . ASN A 1 341 ? -12.069 -16.959 1.191 1.00 91.12 341 ASN A CA 1
ATOM 2588 C C . ASN A 1 341 ? -11.508 -15.541 1.148 1.00 91.12 341 ASN A C 1
ATOM 2590 O O . ASN A 1 341 ? -12.177 -14.608 1.592 1.00 91.12 341 ASN A O 1
ATOM 2594 N N . TYR A 1 342 ? -10.305 -15.401 0.601 1.00 94.25 342 TYR A N 1
ATOM 2595 C CA . TYR A 1 342 ? -9.634 -14.125 0.411 1.00 94.25 342 TYR A CA 1
ATOM 2596 C C . TYR A 1 342 ? -9.571 -13.774 -1.071 1.00 94.25 342 TYR A C 1
ATOM 2598 O O . TYR A 1 342 ? -9.247 -14.634 -1.890 1.00 94.25 342 TYR A O 1
ATOM 2606 N N . THR A 1 343 ? -9.844 -12.517 -1.409 1.00 96.88 343 THR A N 1
ATOM 2607 C CA . THR A 1 343 ? -9.662 -11.984 -2.766 1.00 96.88 343 THR A CA 1
ATOM 2608 C C . THR A 1 343 ? -8.214 -11.551 -2.940 1.00 96.88 343 THR A C 1
ATOM 2610 O O . THR A 1 343 ? -7.703 -10.773 -2.136 1.00 96.88 343 THR A O 1
ATOM 2613 N N . VAL A 1 344 ? -7.542 -12.034 -3.980 1.00 97.38 344 VAL A N 1
ATOM 2614 C CA . VAL A 1 344 ? -6.183 -11.586 -4.301 1.00 97.38 344 VAL A CA 1
ATOM 2615 C C . VAL A 1 344 ? -6.286 -10.257 -5.052 1.00 97.38 344 VAL A C 1
ATOM 2617 O O . VAL A 1 344 ? -7.089 -10.142 -5.967 1.00 97.38 344 VAL A O 1
ATOM 2620 N N . THR A 1 345 ? -5.528 -9.230 -4.675 1.00 97.19 345 THR A N 1
ATOM 2621 C CA . THR A 1 345 ? -5.656 -7.891 -5.298 1.00 97.19 345 THR A CA 1
ATOM 2622 C C . THR A 1 345 ? -4.339 -7.315 -5.802 1.00 97.19 345 THR A C 1
ATOM 2624 O O . THR A 1 345 ? -4.345 -6.405 -6.629 1.00 97.19 345 THR A O 1
ATOM 2627 N N . ALA A 1 346 ? -3.208 -7.839 -5.333 1.00 97.88 346 ALA A N 1
ATOM 2628 C CA . ALA A 1 346 ? -1.885 -7.329 -5.675 1.00 97.88 346 ALA A CA 1
ATOM 2629 C C . ALA A 1 346 ? -0.809 -8.423 -5.641 1.00 97.88 346 ALA A C 1
ATOM 2631 O O . ALA A 1 346 ? -1.010 -9.512 -5.093 1.00 97.88 346 ALA A O 1
ATOM 2632 N N . ILE A 1 347 ? 0.351 -8.109 -6.216 1.00 98.12 347 ILE A N 1
ATOM 2633 C CA . ILE A 1 347 ? 1.578 -8.902 -6.101 1.00 98.12 347 ILE A CA 1
ATOM 2634 C C . ILE A 1 347 ? 2.657 -8.004 -5.502 1.00 98.12 347 ILE A C 1
ATOM 2636 O O . ILE A 1 347 ? 2.986 -6.962 -6.068 1.00 98.12 347 ILE A O 1
ATOM 2640 N N . ALA A 1 348 ? 3.213 -8.402 -4.364 1.00 98.19 348 ALA A N 1
ATOM 2641 C CA . ALA A 1 348 ? 4.196 -7.613 -3.645 1.00 98.19 348 ALA A CA 1
ATOM 2642 C C . ALA A 1 348 ? 5.534 -7.515 -4.400 1.00 98.19 348 ALA A C 1
ATOM 2644 O O . ALA A 1 348 ? 5.838 -8.283 -5.325 1.00 98.19 348 ALA A O 1
ATOM 2645 N N . SER A 1 349 ? 6.365 -6.571 -3.959 1.00 97.94 349 SER A N 1
ATOM 2646 C CA . SER A 1 349 ? 7.743 -6.450 -4.426 1.00 97.94 349 SER A CA 1
ATOM 2647 C C . SER A 1 349 ? 8.505 -7.757 -4.208 1.00 97.94 349 SER A C 1
ATOM 2649 O O . SER A 1 349 ? 8.384 -8.392 -3.161 1.00 97.94 349 SER A O 1
ATOM 2651 N N . SER A 1 350 ? 9.297 -8.147 -5.202 1.00 97.38 350 SER A N 1
ATOM 2652 C CA . SER A 1 350 ? 10.135 -9.350 -5.193 1.00 97.38 350 SER A CA 1
ATOM 2653 C C . SER A 1 350 ? 9.397 -10.683 -4.994 1.00 97.38 350 SER A C 1
ATOM 2655 O O . SER A 1 350 ? 10.045 -11.687 -4.702 1.00 97.38 350 SER A O 1
ATOM 2657 N N . ALA A 1 351 ? 8.070 -10.743 -5.171 1.00 97.31 351 ALA A N 1
ATOM 2658 C CA . ALA A 1 351 ? 7.300 -11.955 -4.875 1.00 97.31 351 ALA A CA 1
ATOM 2659 C C . ALA A 1 351 ? 7.734 -13.198 -5.684 1.00 97.31 351 ALA A C 1
ATOM 2661 O O . ALA A 1 351 ? 7.599 -14.325 -5.207 1.00 97.31 351 ALA A O 1
ATOM 2662 N N . PHE A 1 352 ? 8.283 -13.007 -6.884 1.00 96.88 352 PHE A N 1
ATOM 2663 C CA . PHE A 1 352 ? 8.854 -14.059 -7.730 1.00 96.88 352 PHE A CA 1
ATOM 2664 C C . PHE A 1 352 ? 10.340 -13.815 -8.035 1.00 96.88 352 PHE A C 1
ATOM 2666 O O . PHE A 1 352 ? 10.876 -14.382 -8.980 1.00 96.88 352 PHE A O 1
ATOM 2673 N N . TYR A 1 353 ? 11.030 -12.981 -7.253 1.00 96.12 353 TYR A N 1
ATOM 2674 C CA . TYR A 1 353 ? 12.426 -12.644 -7.518 1.00 96.12 353 TYR A CA 1
ATOM 2675 C C . TYR A 1 353 ? 13.321 -13.891 -7.508 1.00 96.12 353 TYR A C 1
ATOM 2677 O O . TYR A 1 353 ? 13.269 -14.688 -6.574 1.00 96.12 353 TYR A O 1
ATOM 2685 N N . GLN A 1 354 ? 14.159 -14.036 -8.538 1.00 95.06 354 GLN A N 1
ATOM 2686 C CA . GLN A 1 354 ? 15.041 -15.187 -8.771 1.00 95.06 354 GLN A CA 1
ATOM 2687 C C . GLN A 1 354 ? 14.324 -16.541 -8.875 1.00 95.06 354 GLN A C 1
ATOM 2689 O O . GLN A 1 354 ? 14.967 -17.580 -8.717 1.00 95.06 354 GLN A O 1
ATOM 2694 N N . ASN A 1 355 ? 13.021 -16.566 -9.171 1.00 91.69 355 ASN A N 1
ATOM 2695 C CA . ASN A 1 355 ? 12.329 -17.831 -9.360 1.00 91.69 355 ASN A CA 1
ATOM 2696 C C . ASN A 1 355 ? 12.895 -18.576 -10.586 1.00 91.69 355 ASN A C 1
ATOM 2698 O O . ASN A 1 355 ? 12.912 -18.055 -11.703 1.00 91.69 355 ASN A O 1
ATOM 2702 N N . GLN A 1 356 ? 13.373 -19.802 -10.365 1.00 86.12 356 GLN A N 1
ATOM 2703 C CA . GLN A 1 356 ? 14.068 -20.598 -11.384 1.00 86.12 356 GLN A CA 1
ATOM 2704 C C . GLN A 1 356 ? 13.150 -21.571 -12.133 1.00 86.12 356 GLN A C 1
ATOM 2706 O O . GLN A 1 356 ? 13.584 -22.181 -13.109 1.00 86.12 356 GLN A O 1
ATOM 2711 N N . THR A 1 357 ? 11.906 -21.754 -11.679 1.00 87.62 357 THR A N 1
ATOM 2712 C CA . THR A 1 357 ? 11.004 -22.782 -12.213 1.00 87.62 357 THR A CA 1
ATOM 2713 C C . THR A 1 357 ? 9.981 -22.223 -13.191 1.00 87.62 357 THR A C 1
ATOM 2715 O O . THR A 1 357 ? 9.628 -22.911 -14.153 1.00 87.62 357 THR A O 1
ATOM 2718 N N . ILE A 1 358 ? 9.503 -20.992 -12.985 1.00 92.38 358 ILE A N 1
ATOM 2719 C CA . ILE A 1 358 ? 8.435 -20.425 -13.810 1.00 92.38 358 ILE A CA 1
ATOM 2720 C C . ILE A 1 358 ? 8.927 -20.079 -15.218 1.00 92.38 358 ILE A C 1
ATOM 2722 O O . ILE A 1 358 ? 9.880 -19.332 -15.420 1.00 92.38 358 ILE A O 1
ATOM 2726 N N . THR A 1 359 ? 8.214 -20.607 -16.208 1.00 92.62 359 THR A N 1
ATOM 2727 C CA . THR A 1 359 ? 8.420 -20.326 -17.638 1.00 92.62 359 THR A CA 1
ATOM 2728 C C . THR A 1 359 ? 7.330 -19.434 -18.219 1.00 92.62 359 THR A C 1
ATOM 2730 O O . THR A 1 359 ? 7.563 -18.726 -19.199 1.00 92.62 359 THR A O 1
ATOM 2733 N N . ALA A 1 360 ? 6.151 -19.429 -17.595 1.00 90.38 360 ALA A N 1
ATOM 2734 C CA . ALA A 1 360 ? 5.032 -18.564 -17.931 1.00 90.38 360 ALA A CA 1
ATOM 2735 C C . ALA A 1 360 ? 4.219 -18.247 -16.672 1.00 90.38 360 ALA A C 1
ATOM 2737 O O . ALA A 1 360 ? 3.962 -19.129 -15.843 1.00 90.38 360 ALA A O 1
ATOM 2738 N N . ILE A 1 361 ? 3.768 -16.997 -16.560 1.00 90.50 361 ILE A N 1
ATOM 2739 C CA . ILE A 1 361 ? 2.845 -16.572 -15.508 1.00 90.50 361 ILE A CA 1
ATOM 2740 C C . ILE A 1 361 ? 1.637 -15.849 -16.100 1.00 90.50 361 ILE A C 1
ATOM 2742 O O . ILE A 1 361 ? 1.761 -14.956 -16.941 1.00 90.50 361 ILE A O 1
ATOM 2746 N N . THR A 1 362 ? 0.451 -16.248 -15.643 1.00 87.19 362 THR A N 1
ATOM 2747 C CA . THR A 1 362 ? -0.802 -15.551 -15.939 1.00 87.19 362 THR A CA 1
ATOM 2748 C C . THR A 1 362 ? -1.217 -14.738 -14.720 1.00 87.19 362 THR A C 1
ATOM 2750 O O . THR A 1 362 ? -1.558 -15.298 -13.674 1.00 87.19 362 THR A O 1
ATOM 2753 N N . ILE A 1 363 ? -1.185 -13.414 -14.868 1.00 92.00 363 ILE A N 1
ATOM 2754 C CA . ILE A 1 363 ? -1.723 -12.469 -13.890 1.00 92.00 363 ILE A CA 1
ATOM 2755 C C . ILE A 1 363 ? -3.217 -12.327 -14.203 1.00 92.00 363 ILE A C 1
ATOM 2757 O O . ILE A 1 363 ? -3.588 -11.921 -15.303 1.00 92.00 363 ILE A O 1
ATOM 2761 N N . PHE A 1 364 ? -4.077 -12.737 -13.274 1.00 91.44 364 PHE A N 1
ATOM 2762 C CA . PHE A 1 364 ? -5.519 -12.802 -13.512 1.00 91.44 364 PHE A CA 1
ATOM 2763 C C . PHE A 1 364 ? -6.198 -11.417 -13.433 1.00 91.44 364 PHE A C 1
ATOM 2765 O O . PHE A 1 364 ? -5.665 -10.474 -12.845 1.00 91.44 364 PHE A O 1
ATOM 2772 N N . GLU A 1 365 ? -7.409 -11.318 -13.989 1.00 92.75 365 GLU A N 1
ATOM 2773 C CA . GLU A 1 365 ? -8.262 -10.122 -13.909 1.00 92.75 365 GLU A CA 1
ATOM 2774 C C . GLU A 1 365 ? -8.742 -9.851 -12.474 1.00 92.75 365 GLU A C 1
ATOM 2776 O O . GLU A 1 365 ? -9.546 -10.598 -11.922 1.00 92.75 365 GLU A O 1
ATOM 2781 N N . GLY A 1 366 ? -8.272 -8.756 -11.885 1.00 92.62 366 GLY A N 1
ATOM 2782 C CA . GLY A 1 366 ? -8.536 -8.353 -10.501 1.00 92.62 366 GLY A CA 1
ATOM 2783 C C . GLY A 1 366 ? -7.275 -7.903 -9.760 1.00 92.62 366 GLY A C 1
ATOM 2784 O O . GLY A 1 366 ? -7.381 -7.141 -8.802 1.00 92.62 366 GLY A O 1
ATOM 2785 N N . ILE A 1 367 ? -6.084 -8.284 -10.243 1.00 96.50 367 ILE A N 1
ATOM 2786 C CA . ILE A 1 367 ? -4.824 -7.683 -9.787 1.00 96.50 367 ILE A CA 1
ATOM 2787 C C . ILE A 1 367 ? -4.744 -6.244 -10.292 1.00 96.50 367 ILE A C 1
ATOM 2789 O O . ILE A 1 367 ? -4.804 -6.004 -11.502 1.00 96.50 367 ILE A O 1
ATOM 2793 N N . THR A 1 368 ? -4.583 -5.293 -9.375 1.00 96.69 368 THR A N 1
ATOM 2794 C CA . THR A 1 368 ? -4.492 -3.862 -9.698 1.00 96.69 368 THR A CA 1
ATOM 2795 C C . THR A 1 368 ? -3.070 -3.322 -9.617 1.00 96.69 368 THR A C 1
ATOM 2797 O O . THR A 1 368 ? -2.760 -2.362 -10.329 1.00 96.69 368 THR A O 1
ATOM 2800 N N . SER A 1 369 ? -2.192 -3.963 -8.834 1.00 97.81 369 SER A N 1
ATOM 2801 C CA . SER A 1 369 ? -0.802 -3.538 -8.651 1.00 97.81 369 SER A CA 1
ATOM 2802 C C . SER A 1 369 ? 0.216 -4.685 -8.577 1.00 97.81 369 SER A C 1
ATOM 2804 O O . SER A 1 369 ? -0.069 -5.784 -8.090 1.00 97.81 369 SER A O 1
ATOM 2806 N N . ILE A 1 370 ? 1.429 -4.399 -9.063 1.00 97.94 370 ILE A N 1
ATOM 2807 C CA . ILE A 1 370 ? 2.628 -5.244 -8.962 1.00 97.94 370 ILE A CA 1
ATOM 2808 C C . ILE A 1 370 ? 3.784 -4.403 -8.409 1.00 97.94 370 ILE A C 1
ATOM 2810 O O . ILE A 1 370 ? 4.031 -3.305 -8.906 1.00 97.94 370 ILE A O 1
ATOM 2814 N N . GLY A 1 371 ? 4.476 -4.903 -7.386 1.00 98.12 371 GLY A N 1
ATOM 2815 C CA . GLY A 1 371 ? 5.589 -4.213 -6.727 1.00 98.12 371 GLY A CA 1
ATOM 2816 C C . GLY A 1 371 ? 6.909 -4.227 -7.506 1.00 98.12 371 GLY A C 1
ATOM 2817 O O . GLY A 1 371 ? 6.999 -4.724 -8.622 1.00 98.12 371 GLY A O 1
ATOM 2818 N N . ASN A 1 372 ? 7.964 -3.676 -6.905 1.00 97.94 372 ASN A N 1
ATOM 2819 C CA . ASN A 1 372 ? 9.286 -3.589 -7.534 1.00 97.94 372 ASN A CA 1
ATOM 2820 C C . ASN A 1 372 ? 9.948 -4.971 -7.630 1.00 97.94 372 ASN A C 1
ATOM 2822 O O . ASN A 1 372 ? 9.772 -5.801 -6.739 1.00 97.94 372 ASN A O 1
ATOM 2826 N N . ASN A 1 373 ? 10.783 -5.205 -8.646 1.00 96.94 373 ASN A N 1
ATOM 2827 C CA . ASN A 1 373 ? 11.564 -6.445 -8.813 1.00 96.94 373 ASN A CA 1
ATOM 2828 C C . ASN A 1 373 ? 10.736 -7.745 -8.827 1.00 96.94 373 ASN A C 1
ATOM 2830 O O . ASN A 1 373 ? 11.301 -8.821 -8.631 1.00 96.94 373 ASN A O 1
ATOM 2834 N N . THR A 1 374 ? 9.412 -7.688 -9.026 1.00 97.50 374 THR A N 1
ATOM 2835 C CA . THR A 1 374 ? 8.537 -8.849 -8.799 1.00 97.50 374 THR A CA 1
ATOM 2836 C C . THR A 1 374 ? 8.977 -10.096 -9.557 1.00 97.50 374 THR A C 1
ATOM 2838 O O . THR A 1 374 ? 9.010 -11.149 -8.933 1.00 97.50 374 THR A O 1
ATOM 2841 N N . PHE A 1 375 ? 9.362 -9.992 -10.832 1.00 97.25 375 PHE A N 1
ATOM 2842 C CA . PHE A 1 375 ? 9.898 -11.102 -11.633 1.00 97.25 375 PHE A CA 1
ATOM 2843 C C . PHE A 1 375 ? 11.399 -10.968 -11.909 1.00 97.25 375 PHE A C 1
ATOM 2845 O O . PHE A 1 375 ? 11.931 -11.692 -12.746 1.00 97.25 375 PHE A O 1
ATOM 2852 N N . GLY A 1 376 ? 12.105 -10.072 -11.215 1.00 96.56 376 GLY A N 1
ATOM 2853 C CA . GLY A 1 376 ? 13.530 -9.853 -11.445 1.00 96.56 376 GLY A CA 1
ATOM 2854 C C . GLY A 1 376 ? 14.316 -11.165 -11.355 1.00 96.56 376 GLY A C 1
ATOM 2855 O O . GLY A 1 376 ? 14.129 -11.940 -10.417 1.00 96.56 376 GLY A O 1
ATOM 2856 N N . ARG A 1 377 ? 15.190 -11.428 -12.329 1.00 96.06 377 ARG A N 1
ATOM 2857 C CA . ARG A 1 377 ? 16.014 -12.640 -12.460 1.00 96.06 377 ARG A CA 1
ATOM 2858 C C . ARG A 1 377 ? 15.225 -13.949 -12.589 1.00 96.06 377 ARG A C 1
ATOM 2860 O O . ARG A 1 377 ? 15.752 -15.014 -12.268 1.00 96.06 377 ARG A O 1
ATOM 2867 N N . CYS A 1 378 ? 13.988 -13.905 -13.081 1.00 95.88 378 CYS A N 1
ATOM 2868 C CA . CYS A 1 378 ? 13.284 -15.107 -13.535 1.00 95.88 378 CYS A CA 1
ATOM 2869 C C . CYS A 1 378 ? 13.851 -15.569 -14.887 1.00 95.88 378 CYS A C 1
ATOM 2871 O O . CYS A 1 378 ? 13.256 -15.337 -15.937 1.00 95.88 378 CYS A O 1
ATOM 2873 N N . PHE A 1 379 ? 15.022 -16.209 -14.879 1.00 94.81 379 PHE A N 1
ATOM 2874 C CA . PHE A 1 379 ? 15.772 -16.537 -16.102 1.00 94.81 379 PHE A CA 1
ATOM 2875 C C . PHE A 1 379 ? 15.052 -17.490 -17.061 1.00 94.81 379 PHE A C 1
ATOM 2877 O O . PHE A 1 379 ? 15.390 -17.529 -18.238 1.00 94.81 379 PHE A O 1
ATOM 2884 N N . ALA A 1 380 ? 14.079 -18.263 -16.574 1.00 94.81 380 ALA A N 1
ATOM 2885 C CA . ALA A 1 380 ? 13.299 -19.192 -17.387 1.00 94.81 380 ALA A CA 1
ATOM 2886 C C . ALA A 1 380 ? 11.989 -18.584 -17.924 1.00 94.81 380 ALA A C 1
ATOM 2888 O O . ALA A 1 380 ? 11.339 -19.201 -18.768 1.00 94.81 380 ALA A O 1
ATOM 2889 N N . LEU A 1 381 ? 11.590 -17.394 -17.453 1.00 95.88 381 LEU A N 1
ATOM 2890 C CA . LEU A 1 381 ? 10.316 -16.769 -17.797 1.00 95.88 381 LEU A CA 1
ATOM 2891 C C . LEU A 1 381 ? 10.339 -16.269 -19.243 1.00 95.88 381 LEU A C 1
ATOM 2893 O O . LEU A 1 381 ? 11.111 -15.381 -19.580 1.00 95.88 381 LEU A O 1
ATOM 2897 N N . THR A 1 382 ? 9.465 -16.821 -20.084 1.00 96.00 382 THR A N 1
ATOM 2898 C CA . THR A 1 382 ? 9.435 -16.553 -21.533 1.00 96.00 382 THR A CA 1
ATOM 2899 C C . THR A 1 382 ? 8.338 -15.588 -21.955 1.00 96.00 382 THR A C 1
ATOM 2901 O O . THR A 1 382 ? 8.491 -14.846 -22.925 1.00 96.00 382 THR A O 1
ATOM 2904 N N . THR A 1 383 ? 7.208 -15.572 -21.248 1.00 92.81 383 THR A N 1
ATOM 2905 C CA . THR A 1 383 ? 6.067 -14.712 -21.582 1.00 92.81 383 THR A CA 1
ATOM 2906 C C . THR A 1 383 ? 5.312 -14.285 -20.331 1.00 92.81 383 THR A C 1
ATOM 2908 O O . THR A 1 383 ? 5.122 -15.073 -19.401 1.00 92.81 383 THR A O 1
ATOM 2911 N N . VAL A 1 384 ? 4.836 -13.038 -20.342 1.00 94.88 384 VAL A N 1
ATOM 2912 C CA . VAL A 1 384 ? 3.977 -12.457 -19.303 1.00 94.88 384 VAL A CA 1
ATOM 2913 C C . VAL A 1 384 ? 2.729 -11.869 -19.950 1.00 94.88 384 VAL A C 1
ATOM 2915 O O . VAL A 1 384 ? 2.822 -11.148 -20.942 1.00 94.88 384 VAL A O 1
ATOM 2918 N N . ASN A 1 385 ? 1.560 -12.154 -19.375 1.00 93.56 385 ASN A N 1
ATOM 2919 C CA . ASN A 1 385 ? 0.286 -11.584 -19.812 1.00 93.56 385 ASN A CA 1
ATOM 2920 C C . ASN A 1 385 ? -0.255 -10.632 -18.735 1.00 93.56 385 ASN A C 1
ATOM 2922 O O . ASN A 1 385 ? -0.557 -11.065 -17.623 1.00 93.56 385 ASN A O 1
ATOM 2926 N N . ILE A 1 386 ? -0.369 -9.346 -19.076 1.00 95.38 386 ILE A N 1
ATOM 2927 C CA . ILE A 1 386 ? -0.886 -8.274 -18.220 1.00 95.38 386 ILE A CA 1
ATOM 2928 C C . ILE A 1 386 ? -2.412 -8.137 -18.423 1.00 95.38 386 ILE A C 1
ATOM 2930 O O . ILE A 1 386 ? -2.841 -7.906 -19.561 1.00 95.38 386 ILE A O 1
ATOM 2934 N N . PRO A 1 387 ? -3.237 -8.244 -17.359 1.00 96.19 387 PRO A N 1
ATOM 2935 C CA . PRO A 1 387 ? -4.698 -8.153 -17.437 1.00 96.19 387 PRO A CA 1
ATOM 2936 C C . PRO A 1 387 ? -5.176 -6.713 -17.635 1.00 96.19 387 PRO A C 1
ATOM 2938 O O . PRO A 1 387 ? -4.407 -5.763 -17.477 1.00 96.19 387 PRO A O 1
ATOM 2941 N N . ALA A 1 388 ? -6.459 -6.525 -17.943 1.00 97.00 388 ALA A N 1
ATOM 2942 C CA . ALA A 1 388 ? -7.057 -5.198 -18.082 1.00 97.00 388 ALA A CA 1
ATOM 2943 C C . ALA A 1 388 ? -7.100 -4.429 -16.748 1.00 97.00 388 ALA A C 1
ATOM 2945 O O . ALA A 1 388 ? -6.994 -3.204 -16.753 1.00 97.00 388 ALA A O 1
ATOM 2946 N N . SER A 1 389 ? -7.207 -5.140 -15.620 1.00 97.38 389 SER A N 1
ATOM 2947 C CA . SER A 1 389 ? -7.272 -4.559 -14.272 1.00 97.38 389 SER A CA 1
ATOM 2948 C C . SER A 1 389 ? -5.963 -3.951 -13.749 1.00 97.38 389 SER A C 1
ATOM 2950 O O . SER A 1 389 ? -6.006 -3.159 -12.806 1.00 97.38 389 SER A O 1
ATOM 2952 N N . LEU A 1 390 ? -4.804 -4.320 -14.312 1.00 97.81 390 LEU A N 1
ATOM 2953 C CA . LEU A 1 390 ? -3.504 -3.884 -13.794 1.00 97.81 390 LEU A CA 1
ATOM 2954 C C . LEU A 1 390 ? -3.245 -2.422 -14.166 1.00 97.81 390 LEU A C 1
ATOM 2956 O O . LEU A 1 390 ? -3.069 -2.102 -15.341 1.00 97.81 390 LEU A O 1
ATOM 2960 N N . THR A 1 391 ? -3.170 -1.548 -13.165 1.00 97.25 391 THR A N 1
ATOM 2961 C CA . THR A 1 391 ? -2.975 -0.103 -13.370 1.00 97.25 391 THR A CA 1
ATOM 2962 C C . THR A 1 391 ? -1.671 0.426 -12.781 1.00 97.25 391 THR A C 1
ATOM 2964 O O . THR A 1 391 ? -1.290 1.553 -13.088 1.00 97.25 391 THR A O 1
ATOM 2967 N N . GLN A 1 392 ? -0.980 -0.372 -11.961 1.00 97.69 392 GLN A N 1
ATOM 2968 C CA . GLN A 1 392 ? 0.261 0.020 -11.294 1.00 97.69 392 GLN A CA 1
ATOM 2969 C C . GLN A 1 392 ? 1.311 -1.093 -11.373 1.00 97.69 392 GLN A C 1
ATOM 2971 O O . GLN A 1 392 ? 1.024 -2.260 -11.110 1.00 97.69 392 GLN A O 1
ATOM 2976 N N . MET A 1 393 ? 2.544 -0.721 -11.699 1.00 96.50 393 MET A N 1
ATOM 2977 C CA . MET A 1 393 ? 3.689 -1.617 -11.822 1.00 96.50 393 MET A CA 1
ATOM 2978 C C . MET A 1 393 ? 4.916 -0.879 -11.297 1.00 96.50 393 MET A C 1
ATOM 2980 O O . MET A 1 393 ? 5.141 0.269 -11.678 1.00 96.50 393 MET A O 1
ATOM 2984 N N . GLY A 1 394 ? 5.654 -1.528 -10.403 1.00 96.50 394 GLY A N 1
ATOM 2985 C CA . GLY A 1 394 ? 6.885 -1.004 -9.833 1.00 96.50 394 GLY A CA 1
ATOM 2986 C C . GLY A 1 394 ? 8.068 -1.023 -10.800 1.00 96.50 394 GLY A C 1
ATOM 2987 O O . GLY A 1 394 ? 7.979 -1.511 -11.929 1.00 96.50 394 GLY A O 1
ATOM 2988 N N . ASP A 1 395 ? 9.205 -0.536 -10.317 1.00 94.31 395 ASP A N 1
ATOM 2989 C CA . ASP A 1 395 ? 10.464 -0.544 -11.060 1.00 94.31 395 ASP A CA 1
ATOM 2990 C C . ASP A 1 395 ? 11.091 -1.948 -11.074 1.00 94.31 395 ASP A C 1
ATOM 2992 O O . ASP A 1 395 ? 10.856 -2.773 -10.182 1.00 94.31 395 ASP A O 1
ATOM 2996 N N . TRP A 1 396 ? 11.914 -2.236 -12.087 1.00 95.62 396 TRP A N 1
ATOM 2997 C CA . TRP A 1 396 ? 12.677 -3.494 -12.211 1.00 95.62 396 TRP A CA 1
ATOM 2998 C C . TRP A 1 396 ? 11.842 -4.774 -12.279 1.00 95.62 396 TRP A C 1
ATOM 3000 O O . TRP A 1 396 ? 12.363 -5.864 -12.051 1.00 95.62 396 TRP A O 1
ATOM 3010 N N . VAL A 1 397 ? 10.547 -4.682 -12.591 1.00 97.44 397 VAL A N 1
ATOM 3011 C CA . VAL A 1 397 ? 9.637 -5.838 -12.534 1.00 97.44 397 VAL A CA 1
ATOM 3012 C C . VAL A 1 397 ? 10.121 -7.019 -13.371 1.00 97.44 397 VAL A C 1
ATOM 3014 O O . VAL A 1 397 ? 9.973 -8.146 -12.913 1.00 97.44 397 VAL A O 1
ATOM 3017 N N . PHE A 1 398 ? 10.750 -6.774 -14.522 1.00 97.06 398 PHE A N 1
ATOM 3018 C CA . PHE A 1 398 ? 11.303 -7.808 -15.406 1.00 97.06 398 PHE A CA 1
ATOM 3019 C C . PHE A 1 398 ? 12.836 -7.762 -15.517 1.00 97.06 398 PHE A C 1
ATOM 3021 O O . PHE A 1 398 ? 13.390 -8.251 -16.502 1.00 97.06 398 PHE A O 1
ATOM 3028 N N . ASP A 1 399 ? 13.531 -7.172 -14.537 1.00 95.38 399 ASP A N 1
ATOM 3029 C CA . ASP A 1 399 ? 14.993 -7.042 -14.573 1.00 95.38 399 ASP A CA 1
ATOM 3030 C C . ASP A 1 399 ? 15.667 -8.398 -14.810 1.00 95.38 399 ASP A C 1
ATOM 3032 O O . ASP A 1 399 ? 15.374 -9.368 -14.115 1.00 95.38 399 ASP A O 1
ATOM 3036 N N . ASN A 1 400 ? 16.554 -8.480 -15.801 1.00 94.38 400 ASN A N 1
ATOM 3037 C CA . ASN A 1 400 ? 17.310 -9.689 -16.137 1.00 94.38 400 ASN A CA 1
ATOM 3038 C C . ASN A 1 400 ? 16.450 -10.970 -16.296 1.00 94.38 400 ASN A C 1
ATOM 3040 O O . ASN A 1 400 ? 16.840 -12.067 -15.889 1.00 94.38 400 ASN A O 1
ATOM 3044 N N . CYS A 1 401 ? 15.254 -10.848 -16.881 1.00 96.38 401 CYS A N 1
ATOM 3045 C CA . CYS A 1 401 ? 14.483 -11.994 -17.375 1.00 96.38 401 CYS A CA 1
ATOM 3046 C C . CYS A 1 401 ? 15.003 -12.406 -18.762 1.00 96.38 401 CYS A C 1
ATOM 3048 O O . CYS A 1 401 ? 14.369 -12.130 -19.778 1.00 96.38 401 CYS A O 1
ATOM 3050 N N . SER A 1 402 ? 16.179 -13.033 -18.816 1.00 95.38 402 SER A N 1
ATOM 3051 C CA . SER A 1 402 ? 16.929 -13.267 -20.064 1.00 95.38 402 SER A CA 1
ATOM 3052 C C . SER A 1 402 ? 16.239 -14.166 -21.100 1.00 95.38 402 SER A C 1
ATOM 3054 O O . SER A 1 402 ? 16.590 -14.111 -22.274 1.00 95.38 402 SER A O 1
ATOM 3056 N N . ALA A 1 403 ? 15.242 -14.968 -20.710 1.00 96.56 403 ALA A N 1
ATOM 3057 C CA . ALA A 1 403 ? 14.427 -15.753 -21.642 1.00 96.56 403 ALA A CA 1
ATOM 3058 C C . ALA A 1 403 ? 13.123 -15.057 -22.074 1.00 96.56 403 ALA A C 1
ATOM 3060 O O . ALA A 1 403 ? 12.393 -15.610 -22.898 1.00 96.56 403 ALA A O 1
ATOM 3061 N N . LEU A 1 404 ? 12.801 -13.872 -21.538 1.00 97.44 404 LEU A N 1
ATOM 3062 C CA . LEU A 1 404 ? 11.520 -13.204 -21.773 1.00 97.44 404 LEU A CA 1
ATOM 3063 C C . LEU A 1 404 ? 11.478 -12.651 -23.193 1.00 97.44 404 LEU A C 1
ATOM 3065 O O . LEU A 1 404 ? 12.207 -11.720 -23.517 1.00 97.44 404 LEU A O 1
ATOM 3069 N N . THR A 1 405 ? 10.604 -13.199 -24.035 1.00 97.12 405 THR A N 1
ATOM 3070 C CA . THR A 1 405 ? 10.488 -12.811 -25.449 1.00 97.12 405 THR A CA 1
ATOM 3071 C C . THR A 1 405 ? 9.307 -11.882 -25.713 1.00 97.12 405 THR A C 1
ATOM 3073 O O . THR A 1 405 ? 9.269 -11.211 -26.744 1.00 97.12 405 THR A O 1
ATOM 3076 N N . ALA A 1 406 ? 8.308 -11.861 -24.825 1.00 96.38 406 ALA A N 1
ATOM 3077 C CA . ALA A 1 406 ? 7.108 -11.051 -25.000 1.00 96.38 406 ALA A CA 1
ATOM 3078 C C . ALA A 1 406 ? 6.422 -10.696 -23.675 1.00 96.38 406 ALA A C 1
ATOM 3080 O O . ALA A 1 406 ? 6.209 -11.546 -22.807 1.00 96.38 406 ALA A O 1
ATOM 3081 N N . ILE A 1 407 ? 5.983 -9.443 -23.580 1.00 97.44 407 ILE A N 1
ATOM 3082 C CA . ILE A 1 407 ? 5.047 -8.957 -22.569 1.00 97.44 407 ILE A CA 1
ATOM 3083 C C . ILE A 1 407 ? 3.768 -8.548 -23.295 1.00 97.44 407 ILE A C 1
ATOM 3085 O O . ILE A 1 407 ? 3.754 -7.578 -24.053 1.00 97.44 407 ILE A O 1
ATOM 3089 N N . ASN A 1 408 ? 2.684 -9.285 -23.081 1.00 95.88 408 ASN A N 1
ATOM 3090 C CA . ASN A 1 408 ? 1.384 -9.012 -23.687 1.00 95.88 408 ASN A CA 1
ATOM 3091 C C . ASN A 1 408 ? 0.519 -8.191 -22.735 1.00 95.88 408 ASN A C 1
ATOM 3093 O O . ASN A 1 408 ? 0.575 -8.379 -21.523 1.00 95.88 408 ASN A O 1
ATOM 3097 N N . VAL A 1 409 ? -0.325 -7.318 -23.282 1.00 97.12 409 VAL A N 1
ATOM 3098 C CA . VAL A 1 409 ? -1.260 -6.491 -22.506 1.00 97.12 409 VAL A CA 1
ATOM 3099 C C . VAL A 1 409 ? -2.668 -6.694 -23.050 1.00 97.12 409 VAL A C 1
ATOM 3101 O O . VAL A 1 409 ? -2.890 -6.586 -24.257 1.00 97.12 409 VAL A O 1
ATOM 3104 N N . ALA A 1 410 ? -3.627 -6.980 -22.169 1.00 96.62 410 ALA A N 1
ATOM 3105 C CA . ALA A 1 410 ? -5.033 -7.101 -22.532 1.00 96.62 410 ALA A CA 1
ATOM 3106 C C . ALA A 1 410 ? -5.556 -5.797 -23.161 1.00 96.62 410 ALA A C 1
ATOM 3108 O O . ALA A 1 410 ? -5.296 -4.703 -22.660 1.00 96.62 410 ALA A O 1
ATOM 3109 N N . GLY A 1 411 ? -6.345 -5.896 -24.237 1.00 94.75 411 GLY A N 1
ATOM 3110 C CA . GLY A 1 411 ? -6.794 -4.723 -25.006 1.00 94.75 411 GLY A CA 1
ATOM 3111 C C . GLY A 1 411 ? -7.596 -3.688 -24.200 1.00 94.75 411 GLY A C 1
ATOM 3112 O O . GLY A 1 411 ? -7.581 -2.505 -24.539 1.00 94.75 411 GLY A O 1
ATOM 3113 N N . GLY A 1 412 ? -8.252 -4.120 -23.117 1.00 95.69 412 GLY A N 1
ATOM 3114 C CA . GLY A 1 412 ? -8.994 -3.258 -22.192 1.00 95.69 412 GLY A CA 1
ATOM 3115 C C . GLY A 1 412 ? -8.140 -2.535 -21.143 1.00 95.69 412 GLY A C 1
ATOM 3116 O O . GLY A 1 412 ? -8.690 -1.740 -20.388 1.00 95.69 412 GLY A O 1
ATOM 3117 N N . ASN A 1 413 ? -6.828 -2.783 -21.075 1.00 98.12 413 ASN A N 1
ATOM 3118 C CA . ASN A 1 413 ? -5.962 -2.136 -20.093 1.00 98.12 413 ASN A CA 1
ATOM 3119 C C . ASN A 1 413 ? -5.863 -0.620 -20.356 1.00 98.12 413 ASN A C 1
ATOM 3121 O O . ASN A 1 413 ? -5.679 -0.177 -21.499 1.00 98.12 413 ASN A O 1
ATOM 3125 N N . THR A 1 414 ? -5.997 0.179 -19.299 1.00 97.50 414 THR A N 1
ATOM 3126 C CA . THR A 1 414 ? -6.015 1.649 -19.355 1.00 97.50 414 THR A CA 1
ATOM 3127 C C . THR A 1 414 ? -4.671 2.301 -19.027 1.00 97.50 414 THR A C 1
ATOM 3129 O O . THR A 1 414 ? -4.508 3.481 -19.316 1.00 97.50 414 THR A O 1
ATOM 3132 N N . ALA A 1 415 ? -3.709 1.560 -18.473 1.00 98.31 415 ALA A N 1
ATOM 3133 C CA . ALA A 1 415 ? -2.408 2.071 -18.030 1.00 98.31 415 ALA A CA 1
ATOM 3134 C C . ALA A 1 415 ? -1.243 1.663 -18.947 1.00 98.31 415 ALA A C 1
ATOM 3136 O O . ALA A 1 415 ? -0.274 2.411 -19.084 1.00 98.31 415 ALA A O 1
ATOM 3137 N N . TYR A 1 416 ? -1.349 0.515 -19.615 1.00 98.44 416 TYR A N 1
ATOM 3138 C CA . TYR A 1 416 ? -0.275 -0.109 -20.379 1.00 98.44 416 TYR A CA 1
ATOM 3139 C C . TYR A 1 416 ? -0.692 -0.447 -21.807 1.00 98.44 416 TYR A C 1
ATOM 3141 O O . TYR A 1 416 ? -1.872 -0.561 -22.152 1.00 98.44 416 TYR A O 1
ATOM 3149 N N . TYR A 1 417 ? 0.316 -0.633 -22.649 1.00 98.31 417 TYR A N 1
ATOM 3150 C CA . TYR A 1 417 ? 0.177 -1.076 -24.025 1.00 98.31 417 TYR A CA 1
ATOM 3151 C C . TYR A 1 417 ? 1.330 -2.017 -24.381 1.00 98.31 417 TYR A C 1
ATOM 3153 O O . TYR A 1 417 ? 2.465 -1.788 -23.972 1.00 98.31 417 TYR A O 1
ATOM 3161 N N . SER A 1 418 ? 1.047 -3.055 -25.169 1.00 98.00 418 SER A N 1
ATOM 3162 C CA . SER A 1 418 ? 2.078 -3.906 -25.768 1.00 98.00 418 SER A CA 1
ATOM 3163 C C . SER A 1 418 ? 2.127 -3.693 -27.277 1.00 98.00 418 SER A C 1
ATOM 3165 O O . SER A 1 418 ? 1.103 -3.794 -27.957 1.00 98.00 418 SER A O 1
ATOM 3167 N N . GLY A 1 419 ? 3.314 -3.393 -27.804 1.00 95.75 419 GLY A N 1
ATOM 3168 C CA . GLY A 1 419 ? 3.596 -3.351 -29.238 1.00 95.75 419 GLY A CA 1
ATOM 3169 C C . GLY A 1 419 ? 4.624 -4.416 -29.594 1.00 95.75 419 GLY A C 1
ATOM 3170 O O . GLY A 1 419 ? 5.771 -4.301 -29.180 1.00 95.75 419 GLY A O 1
ATOM 3171 N N . ASN A 1 420 ? 4.228 -5.453 -30.341 1.00 93.56 420 ASN A N 1
ATOM 3172 C CA . ASN A 1 420 ? 5.098 -6.584 -30.708 1.00 93.56 420 ASN A CA 1
ATOM 3173 C C . ASN A 1 420 ? 5.835 -7.219 -29.504 1.00 93.56 420 ASN A C 1
ATOM 3175 O O . ASN A 1 420 ? 6.998 -7.613 -29.608 1.00 93.56 420 ASN A O 1
ATOM 3179 N N . GLY A 1 421 ? 5.164 -7.294 -28.349 1.00 96.56 421 GLY A N 1
ATOM 3180 C CA . GLY A 1 421 ? 5.718 -7.842 -27.109 1.00 96.56 421 GLY A CA 1
ATOM 3181 C C . GLY A 1 421 ? 6.539 -6.856 -26.270 1.00 96.56 421 GLY A C 1
ATOM 3182 O O . GLY A 1 421 ? 6.936 -7.224 -25.169 1.00 96.56 421 GLY A O 1
ATOM 3183 N N . VAL A 1 422 ? 6.774 -5.627 -26.742 1.00 98.50 422 VAL A N 1
ATOM 3184 C CA . VAL A 1 422 ? 7.449 -4.553 -25.991 1.00 98.50 422 VAL A CA 1
ATOM 3185 C C . VAL A 1 422 ? 6.424 -3.773 -25.172 1.00 98.50 422 VAL A C 1
ATOM 3187 O O . VAL A 1 422 ? 5.370 -3.396 -25.691 1.00 98.50 422 VAL A O 1
ATOM 3190 N N . LEU A 1 423 ? 6.729 -3.532 -23.898 1.00 98.69 423 LEU A N 1
ATOM 3191 C CA . LEU A 1 423 ? 5.840 -2.878 -22.946 1.00 98.69 423 LEU A CA 1
ATOM 3192 C C . LEU A 1 423 ? 6.023 -1.358 -22.953 1.00 98.69 423 LEU A C 1
ATOM 3194 O O . LEU A 1 423 ? 7.132 -0.841 -22.803 1.00 98.69 423 LEU A O 1
ATOM 3198 N N . PHE A 1 424 ? 4.902 -0.648 -23.032 1.00 98.75 424 PHE A N 1
ATOM 3199 C CA . PHE A 1 424 ? 4.806 0.804 -22.951 1.00 98.75 424 PHE A CA 1
ATOM 3200 C C . PHE A 1 424 ? 3.729 1.218 -21.947 1.00 98.75 424 PHE A C 1
ATOM 3202 O O . PHE A 1 424 ? 2.847 0.427 -21.593 1.00 98.75 424 PHE A O 1
ATOM 3209 N N . ASN A 1 425 ? 3.745 2.488 -21.546 1.00 98.44 425 ASN A N 1
ATOM 3210 C CA . ASN A 1 425 ? 2.545 3.104 -20.983 1.00 98.44 425 ASN A CA 1
ATOM 3211 C C . ASN A 1 425 ? 1.438 3.217 -22.052 1.00 98.44 425 ASN A C 1
ATOM 3213 O O . ASN A 1 425 ? 1.683 3.063 -23.253 1.00 98.44 425 ASN A O 1
ATOM 3217 N N . LYS A 1 426 ? 0.202 3.488 -21.625 1.00 97.94 426 LYS A N 1
ATOM 3218 C CA . LYS A 1 426 ? -0.973 3.487 -22.509 1.00 97.94 426 LYS A CA 1
ATOM 3219 C C . LYS A 1 426 ? -0.821 4.409 -23.720 1.00 97.94 426 LYS A C 1
ATOM 3221 O O . LYS A 1 426 ? -1.160 4.009 -24.835 1.00 97.94 426 LYS A O 1
ATOM 3226 N N . ASP A 1 427 ? -0.281 5.602 -23.492 1.00 97.69 427 ASP A N 1
ATOM 3227 C CA . ASP A 1 427 ? -0.098 6.638 -24.513 1.00 97.69 427 ASP A CA 1
ATOM 3228 C C . ASP A 1 427 ? 1.127 6.396 -25.406 1.00 97.69 427 ASP A C 1
ATOM 3230 O O . ASP A 1 427 ? 1.345 7.127 -26.370 1.00 97.69 427 ASP A O 1
ATOM 3234 N N . LYS A 1 428 ? 1.917 5.349 -25.118 1.00 97.69 428 LYS A N 1
ATOM 3235 C CA . LYS A 1 428 ? 3.147 4.981 -25.840 1.00 97.69 428 LYS A CA 1
ATOM 3236 C C . LYS A 1 428 ? 4.221 6.072 -25.819 1.00 97.69 428 LYS A C 1
ATOM 3238 O O . LYS A 1 428 ? 5.075 6.111 -26.707 1.00 97.69 428 LYS A O 1
ATOM 3243 N N . THR A 1 429 ? 4.168 6.944 -24.817 1.00 98.56 429 THR A N 1
ATOM 3244 C CA . THR A 1 429 ? 5.151 8.002 -24.563 1.00 98.56 429 THR A CA 1
ATOM 3245 C C . THR A 1 429 ? 6.326 7.505 -23.727 1.00 98.56 429 THR A C 1
ATOM 3247 O O . THR A 1 429 ? 7.412 8.068 -23.820 1.00 98.56 429 THR A O 1
ATOM 3250 N N . THR A 1 43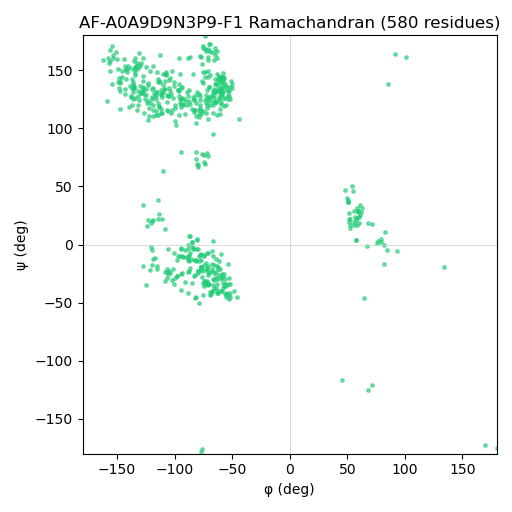0 ? 6.160 6.402 -22.996 1.00 98.62 430 THR A N 1
ATOM 3251 C CA . THR A 1 430 ? 7.231 5.762 -22.226 1.00 98.62 430 THR A CA 1
ATOM 3252 C C . THR A 1 430 ? 7.399 4.312 -22.655 1.00 98.62 430 THR A C 1
ATOM 3254 O O . THR A 1 430 ? 6.446 3.534 -22.569 1.00 98.62 430 THR A O 1
ATOM 3257 N N . LEU A 1 431 ? 8.609 3.932 -23.074 1.00 98.75 431 LEU A N 1
ATOM 3258 C CA . LEU A 1 431 ? 8.994 2.526 -23.225 1.00 98.75 431 LEU A CA 1
ATOM 3259 C C . LEU A 1 431 ? 9.420 2.006 -21.853 1.00 98.75 431 LEU A C 1
ATOM 3261 O O . LEU A 1 431 ? 10.382 2.505 -21.275 1.00 98.75 431 LEU A O 1
ATOM 3265 N N . LEU A 1 432 ? 8.670 1.043 -21.323 1.00 98.50 432 LEU A N 1
ATOM 3266 C CA . LEU A 1 432 ? 8.844 0.535 -19.963 1.00 98.50 432 LEU A CA 1
ATOM 3267 C C . LEU A 1 432 ? 9.737 -0.703 -19.922 1.00 98.50 432 LEU A C 1
ATOM 3269 O O . LEU A 1 432 ? 10.530 -0.844 -19.002 1.00 98.50 432 LEU A O 1
ATOM 3273 N N . CYS A 1 433 ? 9.604 -1.605 -20.897 1.00 98.50 433 CYS A N 1
ATOM 3274 C CA . CYS A 1 433 ? 10.441 -2.797 -20.979 1.00 98.50 433 CYS A CA 1
ATOM 3275 C C . CYS A 1 433 ? 10.459 -3.366 -22.402 1.00 98.50 433 CYS A C 1
ATOM 3277 O O . CYS A 1 433 ? 9.418 -3.710 -22.969 1.00 98.50 433 CYS A O 1
ATOM 3279 N N . TYR A 1 434 ? 11.656 -3.496 -22.955 1.00 98.50 434 TYR A N 1
ATOM 3280 C CA . TYR A 1 434 ? 11.998 -4.356 -24.068 1.00 98.50 434 TYR A CA 1
ATOM 3281 C C . TYR A 1 434 ? 12.408 -5.724 -23.499 1.00 98.50 434 TYR A C 1
ATOM 3283 O O . TYR A 1 434 ? 13.345 -5.791 -22.703 1.00 98.50 434 TYR A O 1
ATOM 3291 N N . PRO A 1 435 ? 11.712 -6.817 -23.854 1.00 97.94 435 PRO A N 1
ATOM 3292 C CA . PRO A 1 435 ? 12.036 -8.129 -23.311 1.00 97.94 435 PRO A CA 1
ATOM 3293 C C . PRO A 1 435 ? 13.437 -8.604 -23.733 1.00 97.94 435 PRO A C 1
ATOM 3295 O O . PRO A 1 435 ? 13.718 -8.732 -24.924 1.00 97.94 435 PRO A O 1
ATOM 3298 N N . ALA A 1 436 ? 14.301 -8.894 -22.756 1.00 97.19 436 ALA A N 1
ATOM 3299 C CA . ALA A 1 436 ? 15.716 -9.222 -22.970 1.00 97.19 436 ALA A CA 1
ATOM 3300 C C . ALA A 1 436 ? 15.962 -10.487 -23.815 1.00 97.19 436 ALA A C 1
ATOM 3302 O O . ALA A 1 436 ? 16.990 -10.592 -24.479 1.00 97.19 436 ALA A O 1
ATOM 3303 N N . GLY A 1 437 ? 15.016 -11.429 -23.820 1.00 97.06 437 GLY A N 1
ATOM 3304 C CA . GLY A 1 437 ? 15.079 -12.659 -24.611 1.00 97.06 437 GLY A CA 1
ATOM 3305 C C . GLY A 1 437 ? 14.581 -12.516 -26.051 1.00 97.06 437 GLY A C 1
ATOM 3306 O O . GLY A 1 437 ? 14.530 -13.514 -26.773 1.00 97.06 437 GLY A O 1
ATOM 3307 N N 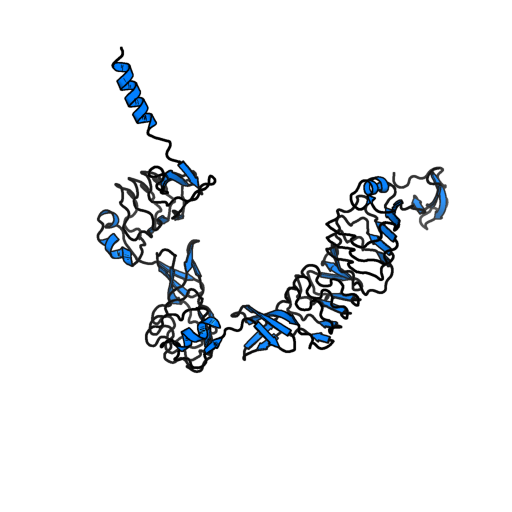. LYS A 1 438 ? 14.173 -11.316 -26.492 1.00 96.69 438 LYS A N 1
ATOM 3308 C CA . LYS A 1 438 ? 13.786 -11.087 -27.892 1.00 96.69 438 LYS A CA 1
ATOM 3309 C C . LYS A 1 438 ? 14.956 -11.412 -28.836 1.00 96.69 438 LYS A C 1
ATOM 3311 O O . LYS A 1 438 ? 16.058 -10.926 -28.602 1.00 96.69 438 LYS A O 1
ATOM 3316 N N . PRO A 1 439 ? 14.738 -12.217 -29.896 1.00 95.69 439 PRO A N 1
ATOM 3317 C CA . PRO A 1 439 ? 15.815 -12.653 -30.785 1.00 95.69 439 PRO A CA 1
ATOM 3318 C C . PRO A 1 439 ? 16.266 -11.580 -31.783 1.00 95.69 439 PRO A C 1
ATOM 3320 O O . PRO A 1 439 ? 17.272 -11.779 -32.461 1.00 95.69 439 PRO A O 1
ATOM 3323 N N . GLU A 1 440 ? 15.506 -10.494 -31.946 1.00 95.75 440 GLU A N 1
ATOM 3324 C CA . GLU A 1 440 ? 15.837 -9.425 -32.882 1.00 95.75 440 GLU A CA 1
ATOM 3325 C C . GLU A 1 440 ? 17.143 -8.719 -32.493 1.00 95.75 440 GLU A C 1
ATOM 3327 O O . GLU A 1 440 ? 17.349 -8.331 -31.342 1.00 95.75 440 GLU A O 1
ATOM 3332 N N . THR A 1 441 ? 18.019 -8.542 -33.482 1.00 96.94 441 THR A N 1
ATOM 3333 C CA . THR A 1 441 ? 19.340 -7.925 -33.309 1.00 96.94 441 THR A CA 1
ATOM 3334 C C . THR A 1 441 ? 19.323 -6.412 -33.470 1.00 96.94 441 THR A C 1
ATOM 3336 O O . THR A 1 441 ? 20.323 -5.758 -33.177 1.00 96.94 441 THR A O 1
ATOM 3339 N N . ASP A 1 442 ? 18.217 -5.856 -33.951 1.00 95.62 442 ASP A N 1
ATOM 3340 C CA . ASP A 1 442 ? 18.003 -4.434 -34.152 1.00 95.62 442 ASP A CA 1
ATOM 3341 C C . ASP A 1 442 ? 16.633 -4.001 -33.618 1.00 95.62 442 ASP A C 1
ATOM 3343 O O . ASP A 1 442 ? 15.659 -4.759 -33.628 1.00 95.62 442 ASP A O 1
ATOM 3347 N N . TYR A 1 443 ? 16.550 -2.763 -33.133 1.00 97.56 443 TYR A N 1
ATOM 3348 C CA . TYR A 1 443 ? 15.283 -2.179 -32.712 1.00 97.56 443 TYR A CA 1
ATOM 3349 C C . TYR A 1 443 ? 15.247 -0.672 -32.952 1.00 97.56 443 TYR A C 1
ATOM 3351 O O . TYR A 1 443 ? 16.152 0.068 -32.565 1.00 97.56 443 TYR A O 1
ATOM 3359 N N . THR A 1 444 ? 14.156 -0.203 -33.558 1.00 95.06 444 THR A N 1
ATOM 3360 C CA . THR A 1 444 ? 13.851 1.226 -33.685 1.00 95.06 444 THR A CA 1
ATOM 3361 C C . THR A 1 444 ? 12.739 1.583 -32.714 1.00 95.06 444 THR A C 1
ATOM 3363 O O . THR A 1 444 ? 11.607 1.112 -32.849 1.00 95.06 444 THR A O 1
ATOM 3366 N N . ILE A 1 445 ? 13.049 2.431 -31.732 1.00 96.44 445 ILE A N 1
ATOM 3367 C CA . ILE A 1 445 ? 12.053 2.918 -30.779 1.00 96.44 445 ILE A CA 1
ATOM 3368 C C . ILE A 1 445 ? 11.039 3.805 -31.539 1.00 96.44 445 ILE A C 1
ATOM 3370 O O . ILE A 1 445 ? 11.449 4.686 -32.298 1.00 96.44 445 ILE A O 1
ATOM 3374 N N . PRO A 1 446 ? 9.716 3.614 -31.362 1.00 94.00 446 PRO A N 1
ATOM 3375 C CA . PRO A 1 446 ? 8.711 4.414 -32.065 1.00 94.00 446 PRO A CA 1
ATOM 3376 C C . PRO A 1 446 ? 8.783 5.916 -31.746 1.00 94.00 446 PRO A C 1
ATOM 3378 O O . PRO A 1 446 ? 8.936 6.294 -30.587 1.00 94.00 446 PRO A O 1
ATOM 3381 N N . ASN A 1 447 ? 8.529 6.774 -32.744 1.00 88.62 447 ASN A N 1
ATOM 3382 C CA . ASN A 1 447 ? 8.518 8.248 -32.614 1.00 88.62 447 ASN A CA 1
ATOM 3383 C C . ASN A 1 447 ? 7.490 8.814 -31.608 1.00 88.62 447 ASN A C 1
ATOM 3385 O O . ASN A 1 447 ? 7.477 10.015 -31.357 1.00 88.62 447 ASN A O 1
ATOM 3389 N N . SER A 1 448 ? 6.588 7.992 -31.063 1.00 94.38 448 SER A N 1
ATOM 3390 C CA . SER A 1 448 ? 5.692 8.416 -29.979 1.00 94.38 448 SER A CA 1
ATOM 3391 C C . SER A 1 448 ? 6.394 8.476 -28.621 1.00 94.38 448 SER A C 1
ATOM 3393 O O . SER A 1 448 ? 5.896 9.141 -27.717 1.00 94.38 448 SER A O 1
ATOM 3395 N N . VAL A 1 449 ? 7.521 7.775 -28.463 1.00 98.56 449 VAL A N 1
ATOM 3396 C CA . VAL A 1 449 ? 8.231 7.641 -27.189 1.00 98.56 449 VAL A CA 1
ATOM 3397 C C . VAL A 1 449 ? 9.033 8.906 -26.906 1.00 98.56 449 VAL A C 1
ATOM 3399 O O . VAL A 1 449 ? 9.882 9.304 -27.702 1.00 98.56 449 VAL A O 1
ATOM 3402 N N . THR A 1 450 ? 8.792 9.515 -25.751 1.00 98.44 450 THR A N 1
ATOM 3403 C CA . THR A 1 450 ? 9.543 10.661 -25.227 1.00 98.44 450 THR A CA 1
ATOM 3404 C C . THR A 1 450 ? 10.452 10.279 -24.060 1.00 98.44 450 THR A C 1
ATOM 3406 O O . THR A 1 450 ? 11.435 10.973 -23.798 1.00 98.44 450 THR A O 1
ATOM 3409 N N . VAL A 1 451 ? 10.166 9.157 -23.391 1.00 98.81 451 VAL A N 1
ATOM 3410 C CA . VAL A 1 451 ? 10.922 8.658 -22.237 1.00 98.81 451 VAL A CA 1
ATOM 3411 C C . VAL A 1 451 ? 11.295 7.190 -22.430 1.00 98.81 451 VAL A C 1
ATOM 3413 O O . VAL A 1 451 ? 10.442 6.344 -22.703 1.00 98.81 451 VAL A O 1
ATOM 3416 N N . ILE A 1 452 ? 12.569 6.866 -22.227 1.00 98.81 452 ILE A N 1
ATOM 3417 C CA . ILE A 1 452 ? 13.019 5.482 -22.034 1.00 98.81 452 ILE A CA 1
ATOM 3418 C C . ILE A 1 452 ? 13.066 5.232 -20.526 1.00 98.81 452 ILE A C 1
ATOM 3420 O O . ILE A 1 452 ? 13.773 5.937 -19.810 1.00 98.81 452 ILE A O 1
ATOM 3424 N N . GLY A 1 453 ? 12.264 4.286 -20.037 1.00 98.31 453 GLY A N 1
ATOM 3425 C CA . GLY A 1 453 ? 12.096 4.020 -18.609 1.00 98.31 453 GLY A CA 1
ATOM 3426 C C . GLY A 1 453 ? 13.318 3.393 -17.931 1.00 98.31 453 GLY A C 1
ATOM 3427 O O . GLY A 1 453 ? 14.290 2.998 -18.577 1.00 98.31 453 GLY A O 1
ATOM 3428 N N . VAL A 1 454 ? 13.237 3.284 -16.605 1.00 97.19 454 VAL A N 1
ATOM 3429 C CA . VAL A 1 454 ? 14.226 2.588 -15.769 1.00 97.19 454 VAL A CA 1
ATOM 3430 C C . VAL A 1 454 ? 14.342 1.125 -16.215 1.00 97.19 454 VAL A C 1
ATOM 3432 O O . VAL A 1 454 ? 13.328 0.450 -16.376 1.00 97.19 454 VAL A O 1
ATOM 3435 N N . ASN A 1 455 ? 15.570 0.645 -16.443 1.00 96.38 455 ASN A N 1
ATOM 3436 C CA . ASN A 1 455 ? 15.892 -0.708 -16.941 1.00 96.38 455 ASN A CA 1
ATOM 3437 C C . ASN A 1 455 ? 15.166 -1.132 -18.228 1.00 96.38 455 ASN A C 1
ATOM 3439 O O . ASN A 1 455 ? 15.052 -2.327 -18.505 1.00 96.38 455 ASN A O 1
ATOM 3443 N N . ALA A 1 456 ? 14.690 -0.183 -19.037 1.00 98.12 456 ALA A N 1
ATOM 3444 C CA . ALA A 1 456 ? 13.836 -0.498 -20.175 1.00 98.12 456 ALA A CA 1
ATOM 3445 C C . ALA A 1 456 ? 14.471 -1.467 -21.190 1.00 98.12 456 ALA A C 1
ATOM 3447 O O . ALA A 1 456 ? 13.739 -2.204 -21.831 1.00 98.12 456 ALA A O 1
ATOM 3448 N N . PHE A 1 457 ? 15.796 -1.505 -21.320 1.00 98.25 457 PHE A N 1
ATOM 3449 C CA . PHE A 1 457 ? 16.550 -2.439 -22.161 1.00 98.25 457 PHE A CA 1
ATOM 3450 C C . PHE A 1 457 ? 17.599 -3.232 -21.365 1.00 98.25 457 PHE A C 1
ATOM 3452 O O . PHE A 1 457 ? 18.497 -3.815 -21.963 1.00 98.25 457 PHE A O 1
ATOM 3459 N N . ALA A 1 458 ? 17.534 -3.276 -20.032 1.00 96.81 458 ALA A N 1
ATOM 3460 C CA . ALA A 1 458 ? 18.576 -3.935 -19.245 1.00 96.81 458 ALA A CA 1
ATOM 3461 C C . ALA A 1 458 ? 18.772 -5.408 -19.668 1.00 96.81 458 ALA A C 1
ATOM 3463 O O . ALA A 1 458 ? 17.805 -6.159 -19.811 1.00 96.81 458 ALA A O 1
ATOM 3464 N N . TYR A 1 459 ? 20.032 -5.814 -19.849 1.00 97.12 459 TYR A N 1
ATOM 3465 C CA . TYR A 1 459 ? 20.470 -7.162 -20.235 1.00 97.12 459 TYR A CA 1
ATOM 3466 C C . TYR A 1 459 ? 19.931 -7.670 -21.586 1.00 97.12 459 TYR A C 1
ATOM 3468 O O . TYR A 1 459 ? 19.792 -8.876 -21.787 1.00 97.12 459 TYR A O 1
ATOM 3476 N N . CYS A 1 460 ? 19.630 -6.778 -22.537 1.00 96.56 460 CYS A N 1
ATOM 3477 C CA . CYS A 1 460 ? 19.240 -7.157 -23.902 1.00 96.56 460 CYS A CA 1
ATOM 3478 C C . CYS A 1 460 ? 20.447 -7.640 -24.729 1.00 96.56 460 CYS A C 1
ATOM 3480 O O . CYS A 1 460 ? 20.897 -6.963 -25.651 1.00 96.56 460 CYS A O 1
ATOM 3482 N N . ASP A 1 461 ? 20.971 -8.824 -24.410 1.00 91.62 461 ASP A N 1
ATOM 3483 C CA . ASP A 1 461 ? 22.207 -9.378 -24.987 1.00 91.62 461 ASP A CA 1
ATOM 3484 C C . ASP A 1 461 ? 22.090 -9.843 -26.452 1.00 91.62 461 ASP A C 1
ATOM 3486 O O . ASP A 1 461 ? 23.094 -10.186 -27.070 1.00 91.62 461 ASP A O 1
ATOM 3490 N N . ALA A 1 462 ? 20.890 -9.861 -27.038 1.00 95.62 462 ALA A N 1
ATOM 3491 C CA . ALA A 1 462 ? 20.717 -10.093 -28.476 1.00 95.62 462 ALA A CA 1
ATOM 3492 C C . ALA A 1 462 ? 20.803 -8.799 -29.305 1.00 95.62 462 ALA A C 1
ATOM 3494 O O . ALA A 1 462 ? 21.083 -8.851 -30.503 1.00 95.62 462 ALA A O 1
ATOM 3495 N N . LEU A 1 463 ? 20.560 -7.639 -28.684 1.00 97.00 463 LEU A N 1
ATOM 3496 C CA . LEU A 1 463 ? 20.389 -6.373 -29.385 1.00 97.00 463 LEU A CA 1
ATOM 3497 C C . LEU A 1 463 ? 21.750 -5.763 -29.744 1.00 97.00 463 LEU A C 1
ATOM 3499 O O . LEU A 1 463 ? 22.485 -5.287 -28.882 1.00 97.00 463 LEU A O 1
ATOM 3503 N N . THR A 1 464 ? 22.063 -5.753 -31.037 1.00 97.94 464 THR A N 1
ATOM 3504 C CA . THR A 1 464 ? 23.316 -5.223 -31.596 1.00 97.94 464 THR A CA 1
ATOM 3505 C C . THR A 1 464 ? 23.189 -3.798 -32.129 1.00 97.94 464 THR A C 1
ATOM 3507 O O . THR A 1 464 ? 24.176 -3.067 -32.130 1.00 97.94 464 THR A O 1
ATOM 3510 N N . GLN A 1 465 ? 21.989 -3.390 -32.554 1.00 96.56 465 GLN A N 1
ATOM 3511 C CA . GLN A 1 465 ? 21.716 -2.070 -33.124 1.00 96.56 465 GLN A CA 1
ATOM 3512 C C . GLN A 1 465 ? 20.483 -1.454 -32.465 1.00 96.56 465 GLN A C 1
ATOM 3514 O O . GLN A 1 465 ? 19.430 -2.086 -32.371 1.00 96.56 465 GLN A O 1
ATOM 3519 N N . LEU A 1 466 ? 20.579 -0.195 -32.046 1.00 98.06 466 LEU A N 1
ATOM 3520 C CA . LEU A 1 466 ? 19.449 0.526 -31.462 1.00 98.06 466 LEU A CA 1
ATOM 3521 C C . LEU A 1 466 ? 19.293 1.905 -32.099 1.00 98.06 466 LEU A C 1
ATOM 3523 O O . LEU A 1 466 ? 20.226 2.706 -32.090 1.00 98.06 466 LEU A O 1
ATOM 3527 N N . THR A 1 467 ? 18.085 2.209 -32.573 1.00 96.75 467 THR A N 1
ATOM 3528 C CA . THR A 1 467 ? 17.712 3.552 -33.031 1.00 96.75 467 THR A CA 1
ATOM 3529 C C . THR A 1 467 ? 16.782 4.225 -32.022 1.00 96.75 467 THR A C 1
ATOM 3531 O O . THR A 1 467 ? 15.651 3.785 -31.801 1.00 96.75 467 THR A O 1
ATOM 3534 N N . ILE A 1 468 ? 17.260 5.318 -31.425 1.00 97.31 468 ILE A N 1
ATOM 3535 C CA . ILE A 1 468 ? 16.518 6.212 -30.532 1.00 97.31 468 ILE A CA 1
ATOM 3536 C C . ILE A 1 468 ? 15.953 7.378 -31.370 1.00 97.31 468 ILE A C 1
ATOM 3538 O O . ILE A 1 468 ? 16.733 8.102 -31.996 1.00 97.31 468 ILE A O 1
ATOM 3542 N N . PRO A 1 469 ? 14.624 7.591 -31.415 1.00 94.00 469 PRO A N 1
ATOM 3543 C CA . PRO A 1 469 ? 13.995 8.598 -32.259 1.00 94.00 469 PRO A CA 1
ATOM 3544 C C . PRO A 1 469 ? 14.214 10.011 -31.723 1.00 94.00 469 PRO A C 1
ATOM 3546 O O . PRO A 1 469 ? 14.611 10.220 -30.576 1.00 94.00 469 PRO A O 1
ATOM 3549 N N . SER A 1 470 ? 13.890 11.003 -32.553 1.00 89.44 470 SER A N 1
ATOM 3550 C CA . SER A 1 470 ? 14.089 12.417 -32.227 1.00 89.44 470 SER A CA 1
ATOM 3551 C C . SER A 1 470 ? 13.199 12.930 -31.095 1.00 89.44 470 SER A C 1
ATOM 3553 O O . SER A 1 470 ? 13.481 13.979 -30.521 1.00 89.44 470 SER A O 1
ATOM 3555 N N . SER A 1 471 ? 12.137 12.192 -30.770 1.00 92.31 471 SER A N 1
ATOM 3556 C CA . SER A 1 471 ? 11.167 12.510 -29.725 1.00 92.31 471 SER A CA 1
ATOM 3557 C C . SER A 1 471 ? 11.662 12.226 -28.306 1.00 92.31 471 SER A C 1
ATOM 3559 O O . SER A 1 471 ? 11.080 12.762 -27.364 1.00 92.31 471 SER A O 1
ATOM 3561 N N . VAL A 1 472 ? 12.697 11.394 -28.124 1.00 98.44 472 VAL A N 1
ATOM 3562 C CA . VAL A 1 472 ? 13.188 11.014 -26.790 1.00 98.44 472 VAL A CA 1
ATOM 3563 C C . VAL A 1 472 ? 13.925 12.182 -26.146 1.00 98.44 472 VAL A C 1
ATOM 3565 O O . VAL A 1 472 ? 14.926 12.667 -26.663 1.00 98.44 472 VAL A O 1
ATOM 3568 N N . THR A 1 473 ? 13.442 12.603 -24.980 1.00 98.00 473 THR A N 1
ATOM 3569 C CA . THR A 1 473 ? 14.001 13.716 -24.206 1.00 98.00 473 THR A CA 1
ATOM 3570 C C . THR A 1 473 ? 14.720 13.262 -22.940 1.00 98.00 473 THR A C 1
ATOM 3572 O O . THR A 1 473 ? 15.576 13.995 -22.449 1.00 98.00 473 THR A O 1
ATOM 3575 N N . SER A 1 474 ? 14.390 12.081 -22.404 1.00 98.38 474 SER A N 1
ATOM 3576 C CA . SER A 1 474 ? 15.007 11.545 -21.185 1.00 98.38 474 SER A CA 1
ATOM 3577 C C . SER A 1 474 ? 15.144 10.020 -21.193 1.00 98.38 474 SER A C 1
ATOM 3579 O O . SER A 1 474 ? 14.340 9.300 -21.795 1.00 98.38 474 SER A O 1
ATOM 3581 N N . ILE A 1 475 ? 16.182 9.536 -20.508 1.00 98.62 475 ILE A N 1
ATOM 3582 C CA . ILE A 1 475 ? 16.540 8.120 -20.392 1.00 98.62 475 ILE A CA 1
ATOM 3583 C C . ILE A 1 475 ? 16.806 7.793 -18.918 1.00 98.62 475 ILE A C 1
ATOM 3585 O O . ILE A 1 475 ? 17.673 8.398 -18.284 1.00 98.62 475 ILE A O 1
ATOM 3589 N N . GLY A 1 476 ? 16.025 6.852 -18.386 1.00 98.12 476 GLY A N 1
ATOM 3590 C CA . GLY A 1 476 ? 15.992 6.482 -16.975 1.00 98.12 476 GLY A CA 1
ATOM 3591 C C . GLY A 1 476 ? 17.181 5.648 -16.502 1.00 98.12 476 GLY A C 1
ATOM 3592 O O . GLY A 1 476 ? 18.009 5.181 -17.284 1.00 98.12 476 GLY A O 1
ATOM 3593 N N . GLU A 1 477 ? 17.256 5.470 -15.185 1.00 97.62 477 GLU A N 1
ATOM 3594 C CA . GLU A 1 477 ? 18.347 4.765 -14.512 1.00 97.62 477 GLU A CA 1
ATOM 3595 C C . GLU A 1 477 ? 18.542 3.354 -15.084 1.00 97.62 477 GLU A C 1
ATOM 3597 O O . GLU A 1 477 ? 17.565 2.650 -15.351 1.00 97.62 477 GLU A O 1
ATOM 3602 N N . TRP A 1 478 ? 19.801 2.962 -15.322 1.00 97.44 478 TRP A N 1
ATOM 3603 C CA . TRP A 1 478 ? 20.172 1.639 -15.857 1.00 97.44 478 TRP A CA 1
ATOM 3604 C C . TRP A 1 478 ? 19.436 1.210 -17.142 1.00 97.44 478 TRP A C 1
ATOM 3606 O O . TRP A 1 478 ? 19.372 0.016 -17.438 1.00 97.44 478 TRP A O 1
ATOM 3616 N N . ALA A 1 479 ? 18.883 2.147 -17.927 1.00 98.12 479 ALA A N 1
ATOM 3617 C CA . ALA A 1 479 ? 18.049 1.820 -19.086 1.00 98.12 479 ALA A CA 1
ATOM 3618 C C . ALA A 1 479 ? 18.702 0.829 -20.061 1.00 98.12 479 ALA A C 1
ATOM 3620 O O . ALA A 1 479 ? 17.989 0.005 -20.615 1.00 98.12 479 ALA A O 1
ATOM 3621 N N . PHE A 1 480 ? 20.025 0.871 -20.232 1.00 97.94 480 PHE A N 1
ATOM 3622 C CA . PHE A 1 480 ? 20.796 -0.034 -21.087 1.00 97.94 480 PHE A CA 1
ATOM 3623 C C . PHE A 1 480 ? 21.831 -0.858 -20.304 1.00 97.94 480 PHE A C 1
ATOM 3625 O O . PHE A 1 480 ? 22.800 -1.325 -20.901 1.00 97.94 480 PHE A O 1
ATOM 3632 N N . ASP A 1 481 ? 21.684 -1.029 -18.982 1.00 97.06 481 ASP A N 1
ATOM 3633 C CA . ASP A 1 481 ? 22.667 -1.784 -18.190 1.00 97.06 481 ASP A CA 1
ATOM 3634 C C . ASP A 1 481 ? 22.848 -3.196 -18.755 1.00 97.06 481 ASP A C 1
ATOM 3636 O O . ASP A 1 481 ? 21.882 -3.928 -18.950 1.00 97.06 481 ASP A O 1
ATOM 3640 N N . GLY A 1 482 ? 24.092 -3.569 -19.046 1.00 95.75 482 GLY A N 1
ATOM 3641 C CA . GLY A 1 482 ? 24.423 -4.920 -19.482 1.00 95.75 482 GLY A CA 1
ATOM 3642 C C . GLY A 1 482 ? 23.966 -5.295 -20.893 1.00 95.75 482 GLY A C 1
ATOM 3643 O O . GLY A 1 482 ? 23.963 -6.483 -21.179 1.00 95.75 482 GLY A O 1
ATOM 3644 N N . CYS A 1 483 ? 23.622 -4.359 -21.793 1.00 96.69 483 CYS A N 1
ATOM 3645 C CA . CYS A 1 483 ? 23.426 -4.693 -23.221 1.00 96.69 483 CYS A CA 1
ATOM 3646 C C . CYS A 1 483 ? 24.779 -4.937 -23.907 1.00 96.69 483 CYS A C 1
ATOM 3648 O O . CYS A 1 483 ? 25.255 -4.128 -24.703 1.00 96.69 483 CYS A O 1
ATOM 3650 N N . THR A 1 484 ? 25.452 -6.029 -23.554 1.00 95.38 484 THR A N 1
ATOM 3651 C CA . THR A 1 484 ? 26.868 -6.229 -23.899 1.00 95.38 484 THR A CA 1
ATOM 3652 C C . THR A 1 484 ? 27.118 -6.489 -25.386 1.00 95.38 484 THR A C 1
ATOM 3654 O O . THR A 1 484 ? 28.238 -6.291 -25.858 1.00 95.38 484 THR A O 1
ATOM 3657 N N . ALA A 1 485 ? 26.084 -6.889 -26.129 1.00 97.00 485 ALA A N 1
ATOM 3658 C CA . ALA A 1 485 ? 26.145 -7.122 -27.570 1.00 97.00 485 ALA A CA 1
ATOM 3659 C C . ALA A 1 485 ? 25.911 -5.870 -28.425 1.00 97.00 485 ALA A C 1
ATOM 3661 O O . ALA A 1 485 ? 26.076 -5.944 -29.645 1.00 97.00 485 ALA A O 1
ATOM 3662 N N . LEU A 1 486 ? 25.540 -4.737 -27.815 1.00 97.50 486 LEU A N 1
ATOM 3663 C CA . LEU A 1 486 ? 25.296 -3.498 -28.542 1.00 97.50 486 LEU A CA 1
ATOM 3664 C C . LEU A 1 486 ? 26.581 -3.086 -29.264 1.00 97.50 486 LEU A C 1
ATOM 3666 O O . LEU A 1 486 ? 27.605 -2.838 -28.631 1.00 97.50 486 LEU A O 1
ATOM 3670 N N . ALA A 1 487 ? 26.524 -3.066 -30.591 1.00 97.19 487 ALA A N 1
ATOM 3671 C CA . ALA A 1 487 ? 27.654 -2.818 -31.475 1.00 97.19 487 ALA A CA 1
ATOM 3672 C C . ALA A 1 487 ? 27.599 -1.418 -32.087 1.00 97.19 487 ALA A C 1
ATOM 3674 O O . ALA A 1 487 ? 28.645 -0.877 -32.423 1.00 97.19 487 ALA A O 1
ATOM 3675 N N . GLU A 1 488 ? 26.409 -0.829 -32.205 1.00 95.62 488 GLU A N 1
ATOM 3676 C CA . GLU A 1 488 ? 26.210 0.547 -32.655 1.00 95.62 488 GLU A CA 1
ATOM 3677 C C . GLU A 1 488 ? 24.880 1.126 -32.157 1.00 95.62 488 GLU A C 1
ATOM 3679 O O . GLU A 1 488 ? 23.931 0.403 -31.833 1.00 95.62 488 GLU A O 1
ATOM 3684 N N . MET A 1 489 ? 24.802 2.456 -32.112 1.00 97.12 489 MET A N 1
ATOM 3685 C CA . MET A 1 489 ? 23.572 3.182 -31.798 1.00 97.12 489 MET A CA 1
ATOM 3686 C C . MET A 1 489 ? 23.350 4.341 -32.762 1.00 97.12 489 MET A C 1
ATOM 3688 O O . MET A 1 489 ? 24.289 5.035 -33.136 1.00 97.12 489 MET A O 1
ATOM 3692 N N . THR A 1 490 ? 22.090 4.623 -33.074 1.00 96.31 490 THR A N 1
ATOM 3693 C CA . THR A 1 490 ? 21.668 5.851 -33.756 1.00 96.31 490 THR A CA 1
ATOM 3694 C C . THR A 1 490 ? 20.752 6.648 -32.833 1.00 96.31 490 THR A C 1
ATOM 3696 O O . THR A 1 490 ? 19.768 6.112 -32.330 1.00 96.31 490 THR A O 1
ATOM 3699 N N . VAL A 1 491 ? 21.039 7.929 -32.601 1.00 96.88 491 VAL A N 1
ATOM 3700 C CA . VAL A 1 491 ? 20.223 8.820 -31.761 1.00 96.88 491 VAL A CA 1
ATOM 3701 C C . VAL A 1 491 ? 19.800 10.029 -32.579 1.00 96.88 491 VAL A C 1
ATOM 3703 O O . VAL A 1 491 ? 20.607 10.905 -32.856 1.00 96.88 491 VAL A O 1
ATOM 3706 N N . LEU A 1 492 ? 18.523 10.091 -32.959 1.00 90.56 492 LEU A N 1
ATOM 3707 C CA . LEU A 1 492 ? 17.978 11.116 -33.858 1.00 90.56 492 LEU A CA 1
ATOM 3708 C C . LEU A 1 492 ? 17.593 12.425 -33.144 1.00 90.56 492 LEU A C 1
ATOM 3710 O O . LEU A 1 492 ? 17.157 13.376 -33.793 1.00 90.56 492 LEU A O 1
ATOM 3714 N N . ALA A 1 493 ? 17.710 12.487 -31.815 1.00 91.44 493 ALA A N 1
ATOM 3715 C CA . ALA A 1 493 ? 17.376 13.680 -31.043 1.00 91.44 493 ALA A CA 1
ATOM 3716 C C . ALA A 1 493 ? 18.375 14.805 -31.327 1.00 91.44 493 ALA A C 1
ATOM 3718 O O . ALA A 1 493 ? 19.589 14.632 -31.202 1.00 91.44 493 ALA A O 1
ATOM 3719 N N . THR A 1 494 ? 17.855 15.978 -31.693 1.00 88.56 494 THR A N 1
ATOM 3720 C CA . THR A 1 494 ? 18.679 17.149 -32.021 1.00 88.56 494 THR A CA 1
ATOM 3721 C C . THR A 1 494 ? 19.281 17.816 -30.782 1.00 88.56 494 THR A C 1
ATOM 3723 O O . THR A 1 494 ? 20.262 18.555 -30.884 1.00 88.56 494 THR A O 1
ATOM 3726 N N . VAL A 1 495 ? 18.725 17.526 -29.607 1.00 94.75 495 VAL A N 1
ATOM 3727 C CA . VAL A 1 495 ? 19.279 17.864 -28.296 1.00 94.75 495 VAL A CA 1
ATOM 3728 C C . VAL A 1 495 ? 19.607 16.548 -27.585 1.00 94.75 495 VAL A C 1
ATOM 3730 O O . VAL A 1 495 ? 18.736 15.677 -27.567 1.00 94.75 495 VAL A O 1
ATOM 3733 N N . PRO A 1 496 ? 20.812 16.381 -27.002 1.00 97.69 496 PRO A N 1
ATOM 3734 C CA . PRO A 1 496 ? 21.150 15.176 -26.251 1.00 97.69 496 PRO A CA 1
ATOM 3735 C C . PRO A 1 496 ? 20.112 14.893 -25.152 1.00 97.69 496 PRO A C 1
ATOM 3737 O O . PRO A 1 496 ? 19.867 15.780 -24.327 1.00 97.69 496 PRO A O 1
ATOM 3740 N N . PRO A 1 497 ? 19.503 13.692 -25.116 1.00 97.75 497 PRO A N 1
ATOM 3741 C CA . PRO A 1 497 ? 18.566 13.325 -24.062 1.00 97.75 497 PRO A CA 1
ATOM 3742 C C . PRO A 1 497 ? 19.211 13.423 -22.679 1.00 97.75 497 PRO A C 1
ATOM 3744 O O . PRO A 1 497 ? 20.392 13.095 -22.511 1.00 97.75 497 PRO A O 1
ATOM 3747 N N . THR A 1 498 ? 18.429 13.835 -21.680 1.00 97.00 498 THR A N 1
ATOM 3748 C CA . THR A 1 498 ? 18.883 13.836 -20.287 1.00 97.00 498 THR A CA 1
ATOM 3749 C C . THR A 1 498 ? 19.020 12.405 -19.777 1.00 97.00 498 THR A C 1
ATOM 3751 O O . THR A 1 498 ? 18.163 11.556 -20.024 1.00 97.00 498 THR A O 1
ATOM 3754 N N . LEU A 1 499 ? 20.120 12.131 -19.077 1.00 97.25 499 LEU A N 1
ATOM 3755 C CA . LEU A 1 499 ? 20.475 10.798 -18.598 1.00 97.25 499 LEU A CA 1
ATOM 3756 C C . LEU A 1 499 ? 20.389 10.745 -17.071 1.00 97.25 499 LEU A C 1
ATOM 3758 O O . LEU A 1 499 ? 20.917 11.625 -16.392 1.00 97.25 499 LEU A O 1
ATOM 3762 N N . SER A 1 500 ? 19.749 9.706 -16.538 1.00 96.81 500 SER A N 1
ATOM 3763 C CA . SER A 1 500 ? 19.850 9.334 -15.123 1.00 96.81 500 SER A CA 1
ATOM 3764 C C . SER A 1 500 ? 21.172 8.609 -14.818 1.00 96.81 500 SER A C 1
ATOM 3766 O O . SER A 1 500 ? 22.024 8.416 -15.690 1.00 96.81 500 SER A O 1
ATOM 3768 N N . GLU A 1 501 ? 21.366 8.196 -13.564 1.00 94.44 501 GLU A N 1
ATOM 3769 C CA . GLU A 1 501 ? 22.561 7.454 -13.165 1.00 94.44 501 GLU A CA 1
ATOM 3770 C C . GLU A 1 501 ? 22.677 6.115 -13.911 1.00 94.44 501 GLU A C 1
ATOM 3772 O O . GLU A 1 501 ? 21.690 5.442 -14.211 1.00 94.44 501 GLU A O 1
ATOM 3777 N N . ASN A 1 502 ? 23.913 5.713 -14.220 1.00 96.00 502 ASN A N 1
ATOM 3778 C CA . ASN A 1 502 ? 24.237 4.376 -14.724 1.00 96.00 502 ASN A CA 1
ATOM 3779 C C . ASN A 1 502 ? 23.487 3.919 -15.997 1.00 96.00 502 ASN A C 1
ATOM 3781 O O . ASN A 1 502 ? 23.476 2.721 -16.275 1.00 96.00 502 ASN A O 1
ATOM 3785 N N . VAL A 1 503 ? 22.916 4.837 -16.794 1.00 97.25 503 VAL A N 1
ATOM 3786 C CA . VAL A 1 503 ? 22.128 4.529 -18.010 1.00 97.25 503 VAL A CA 1
ATOM 3787 C C . VAL A 1 503 ? 22.803 3.488 -18.902 1.00 97.25 503 VAL A C 1
ATOM 3789 O O . VAL A 1 503 ? 22.156 2.550 -19.347 1.00 97.25 503 VAL A O 1
ATOM 3792 N N . PHE A 1 504 ? 24.108 3.635 -19.133 1.00 96.62 504 PHE A N 1
ATOM 3793 C CA . PHE A 1 504 ? 24.889 2.745 -19.989 1.00 96.62 504 PHE A CA 1
ATOM 3794 C C . PHE A 1 504 ? 25.953 1.967 -19.203 1.00 96.62 504 PHE A C 1
ATOM 3796 O O . PHE A 1 504 ? 27.100 1.839 -19.650 1.00 96.62 504 PHE A O 1
ATOM 3803 N N . ARG A 1 505 ? 25.637 1.528 -17.984 1.00 96.38 505 ARG A N 1
ATOM 3804 C CA . ARG A 1 505 ? 26.533 0.668 -17.205 1.00 96.38 505 ARG A CA 1
ATOM 3805 C C . ARG A 1 505 ? 26.820 -0.625 -17.988 1.00 96.38 505 ARG A C 1
ATOM 3807 O O . ARG A 1 505 ? 25.948 -1.157 -18.660 1.00 96.38 505 ARG A O 1
ATOM 3814 N N . ASN A 1 506 ? 28.065 -1.103 -17.939 1.00 95.94 506 ASN A N 1
ATOM 3815 C CA . ASN A 1 506 ? 28.513 -2.305 -18.659 1.00 95.94 506 ASN A CA 1
ATOM 3816 C C . ASN A 1 506 ? 28.333 -2.265 -20.196 1.00 95.94 506 ASN A C 1
ATOM 3818 O O . ASN A 1 506 ? 28.308 -3.313 -20.834 1.00 95.94 506 ASN A O 1
ATOM 3822 N N . ILE A 1 507 ? 28.251 -1.073 -20.797 1.00 95.75 507 ILE A N 1
ATOM 3823 C CA . ILE A 1 507 ? 28.264 -0.885 -22.255 1.00 95.75 507 ILE A CA 1
ATOM 3824 C C . ILE A 1 507 ? 29.678 -0.550 -22.730 1.00 95.75 507 ILE A C 1
ATOM 3826 O O . ILE A 1 507 ? 30.368 0.265 -22.111 1.00 95.75 507 ILE A O 1
ATOM 3830 N N . ASN A 1 508 ? 30.091 -1.139 -23.854 1.00 94.50 508 ASN A N 1
ATOM 3831 C CA . ASN A 1 508 ? 31.330 -0.764 -24.528 1.00 94.50 508 ASN A CA 1
ATOM 3832 C C . ASN A 1 508 ? 31.214 0.669 -25.081 1.00 94.50 508 ASN A C 1
ATOM 3834 O O . ASN A 1 508 ? 30.352 0.948 -25.908 1.00 94.50 508 ASN A O 1
ATOM 3838 N N . ARG A 1 509 ? 32.083 1.579 -24.631 1.00 94.00 509 ARG A N 1
ATOM 3839 C CA . ARG A 1 509 ? 32.090 2.990 -25.056 1.00 94.00 509 ARG A CA 1
ATOM 3840 C C . ARG A 1 509 ? 32.732 3.219 -26.428 1.00 94.00 509 ARG A C 1
ATOM 3842 O O . ARG A 1 509 ? 32.506 4.265 -27.024 1.00 94.00 509 ARG A O 1
ATOM 3849 N N . ASP A 1 510 ? 33.461 2.242 -26.965 1.00 95.94 510 ASP A N 1
ATOM 3850 C CA . ASP A 1 510 ? 34.108 2.363 -28.280 1.00 95.94 510 ASP A CA 1
ATOM 3851 C C . ASP A 1 510 ? 33.132 2.181 -29.458 1.00 95.94 510 ASP A C 1
ATOM 3853 O O . ASP A 1 510 ? 33.498 2.423 -30.615 1.00 95.94 510 ASP A O 1
ATOM 3857 N N . ILE A 1 511 ? 31.892 1.758 -29.183 1.00 96.06 511 ILE A N 1
ATOM 3858 C CA . ILE A 1 511 ? 30.869 1.559 -30.213 1.00 96.06 511 ILE A CA 1
ATOM 3859 C C . ILE A 1 511 ? 30.541 2.884 -30.912 1.00 96.06 511 ILE A C 1
ATOM 3861 O O . ILE A 1 511 ? 30.453 3.920 -30.242 1.00 96.06 511 ILE A O 1
ATOM 3865 N N . PRO A 1 512 ? 30.347 2.885 -32.242 1.00 96.56 512 PRO A N 1
ATOM 3866 C CA . PRO A 1 512 ? 29.882 4.067 -32.945 1.00 96.56 512 PRO A CA 1
ATOM 3867 C C . PRO A 1 512 ? 28.485 4.480 -32.466 1.00 96.56 512 PRO A C 1
ATOM 3869 O O . PRO A 1 512 ? 27.560 3.667 -32.390 1.00 96.56 512 PRO A O 1
ATOM 3872 N N . VAL A 1 513 ? 28.340 5.773 -32.171 1.00 97.50 513 VAL A N 1
ATOM 3873 C CA . VAL A 1 513 ? 27.052 6.412 -31.883 1.00 97.50 513 VAL A CA 1
ATOM 3874 C C . VAL A 1 513 ? 26.808 7.499 -32.921 1.00 97.50 513 VAL A C 1
ATOM 3876 O O . VAL A 1 513 ? 27.486 8.528 -32.936 1.00 97.50 513 VAL A O 1
ATOM 3879 N N . TYR A 1 514 ? 25.834 7.265 -33.793 1.00 95.00 514 TYR A N 1
ATOM 3880 C CA . TYR A 1 514 ? 25.456 8.165 -34.872 1.00 95.00 514 TYR A CA 1
ATOM 3881 C C . TYR A 1 514 ? 24.426 9.193 -34.390 1.00 95.00 514 TYR A C 1
ATOM 3883 O O . TYR A 1 514 ? 23.352 8.825 -33.916 1.00 95.00 514 TYR A O 1
ATOM 3891 N N . VAL A 1 515 ? 24.729 10.485 -34.532 1.00 94.25 515 VAL A N 1
ATOM 3892 C CA . VAL A 1 515 ? 23.851 11.610 -34.141 1.00 94.25 515 VAL A CA 1
ATOM 3893 C C . VAL A 1 515 ? 23.683 12.611 -35.290 1.00 94.25 515 VAL A C 1
ATOM 3895 O O . VAL A 1 515 ? 24.571 12.683 -36.141 1.00 94.25 515 VAL A O 1
ATOM 3898 N N . PRO A 1 516 ? 22.602 13.418 -35.361 1.00 87.94 516 PRO A N 1
ATOM 3899 C CA . PRO A 1 516 ? 22.448 14.435 -36.398 1.00 87.94 516 PRO A CA 1
ATOM 3900 C C . PRO A 1 516 ? 23.693 15.314 -36.521 1.00 87.94 516 PRO A C 1
ATOM 3902 O O . PRO A 1 516 ? 24.220 15.787 -35.511 1.00 87.94 516 PRO A O 1
ATOM 3905 N N . ALA A 1 517 ? 24.153 15.562 -37.750 1.00 83.62 517 ALA A N 1
ATOM 3906 C CA . ALA A 1 517 ? 25.386 16.312 -38.000 1.00 83.62 517 ALA A CA 1
ATOM 3907 C C . ALA A 1 517 ? 25.385 17.688 -37.308 1.00 83.62 517 ALA A C 1
ATOM 3909 O O . ALA A 1 517 ? 26.369 18.071 -36.676 1.00 83.62 517 ALA A O 1
ATOM 3910 N N . ALA A 1 518 ? 24.246 18.390 -37.342 1.00 84.25 518 ALA A N 1
ATOM 3911 C CA . ALA A 1 518 ? 24.055 19.676 -36.671 1.00 84.25 518 ALA A CA 1
ATOM 3912 C C . ALA A 1 518 ? 24.154 19.599 -35.132 1.00 84.25 518 ALA A C 1
ATOM 3914 O O . ALA A 1 518 ? 24.466 20.593 -34.478 1.00 84.25 518 ALA A O 1
ATOM 3915 N N . SER A 1 519 ? 23.917 18.423 -34.552 1.00 90.56 519 SER A N 1
ATOM 3916 C CA . SER A 1 519 ? 23.899 18.184 -33.106 1.00 90.56 519 SER A CA 1
ATOM 3917 C C . SER A 1 519 ? 25.188 17.559 -32.580 1.00 90.56 519 SER A C 1
ATOM 3919 O O . SER A 1 519 ? 25.360 17.488 -31.364 1.00 90.56 519 SER A O 1
ATOM 3921 N N . LEU A 1 520 ? 26.119 17.151 -33.452 1.00 92.31 520 LEU A N 1
ATOM 3922 C CA . LEU A 1 520 ? 27.355 16.464 -33.064 1.00 92.31 520 LEU A CA 1
ATOM 3923 C C . LEU A 1 520 ? 28.129 17.217 -31.969 1.00 92.31 520 LEU A C 1
ATOM 3925 O O . LEU A 1 520 ? 28.519 16.623 -30.965 1.00 92.31 520 LEU A O 1
ATOM 3929 N N . ALA A 1 521 ? 28.274 18.538 -32.113 1.00 94.62 521 ALA A N 1
ATOM 3930 C CA . ALA A 1 521 ? 28.955 19.374 -31.124 1.00 94.62 521 ALA A CA 1
ATOM 3931 C C . ALA A 1 521 ? 28.243 19.388 -29.756 1.00 94.62 521 ALA A C 1
ATOM 3933 O O . ALA A 1 521 ? 28.902 19.434 -28.718 1.00 94.62 521 ALA A O 1
ATOM 3934 N N . ALA A 1 522 ? 26.907 19.318 -29.733 1.00 96.81 522 ALA A N 1
ATOM 3935 C CA . ALA A 1 522 ? 26.136 19.261 -28.493 1.00 96.81 522 ALA A CA 1
ATOM 3936 C C . ALA A 1 522 ? 26.329 17.917 -27.770 1.00 96.81 522 ALA A C 1
ATOM 3938 O O . ALA A 1 522 ? 26.522 17.906 -26.556 1.00 96.81 522 ALA A O 1
ATOM 3939 N N . TYR A 1 523 ? 26.355 16.798 -28.502 1.00 97.19 523 TYR A N 1
ATOM 3940 C CA . TYR A 1 523 ? 26.638 15.475 -27.925 1.00 97.19 523 TYR A CA 1
ATOM 3941 C C . TYR A 1 523 ? 28.073 15.359 -27.400 1.00 97.19 523 TYR A C 1
ATOM 3943 O O . TYR A 1 523 ? 28.286 14.792 -26.333 1.00 97.19 523 TYR A O 1
ATOM 3951 N N . GLN A 1 524 ? 29.048 15.955 -28.090 1.00 97.06 524 GLN A N 1
ATOM 3952 C CA . GLN A 1 524 ? 30.442 16.010 -27.626 1.00 97.06 524 GLN A CA 1
ATOM 3953 C C . GLN A 1 524 ? 30.620 16.843 -26.344 1.00 97.06 524 GLN A C 1
ATOM 3955 O O . GLN A 1 524 ? 31.577 16.631 -25.600 1.00 97.06 524 GLN A O 1
ATOM 3960 N N . ALA A 1 525 ? 29.713 17.787 -26.073 1.00 97.06 525 ALA A N 1
ATOM 3961 C CA . ALA A 1 525 ? 29.711 18.582 -24.846 1.00 97.06 525 ALA A CA 1
ATOM 3962 C C . ALA A 1 525 ? 28.914 17.930 -23.699 1.00 97.06 525 ALA A C 1
ATOM 3964 O O . ALA A 1 525 ? 29.166 18.239 -22.532 1.00 97.06 525 ALA A O 1
ATOM 3965 N N . ALA A 1 526 ? 27.962 17.047 -24.009 1.00 96.31 526 ALA A N 1
ATOM 3966 C CA . ALA A 1 526 ? 27.088 16.422 -23.026 1.00 96.31 526 ALA A CA 1
ATOM 3967 C C . ALA A 1 526 ? 27.809 15.325 -22.220 1.00 96.31 526 ALA A C 1
ATOM 3969 O O . ALA A 1 526 ? 28.594 14.533 -22.749 1.00 96.31 526 ALA A O 1
ATOM 3970 N N . GLU A 1 527 ? 27.547 15.278 -20.912 1.00 90.69 527 GLU A N 1
ATOM 3971 C CA . GLU A 1 527 ? 28.113 14.255 -20.029 1.00 90.69 527 GLU A CA 1
ATOM 3972 C C . GLU A 1 527 ? 27.639 12.852 -20.420 1.00 90.69 527 GLU A C 1
ATOM 3974 O O . GLU A 1 527 ? 26.525 12.680 -20.914 1.00 90.69 527 GLU A O 1
ATOM 3979 N N . VAL A 1 528 ? 28.512 11.858 -20.217 1.00 92.81 528 VAL A N 1
ATOM 3980 C CA . VAL A 1 528 ? 28.380 10.459 -20.667 1.00 92.81 528 VAL A CA 1
ATOM 3981 C C . VAL A 1 528 ? 28.371 10.290 -22.194 1.00 92.81 528 VAL A C 1
ATOM 3983 O O . VAL A 1 528 ? 29.116 9.462 -22.706 1.00 92.81 528 VAL A O 1
ATOM 3986 N N . TRP A 1 529 ? 27.619 11.095 -22.951 1.00 96.06 529 TRP A N 1
ATOM 3987 C CA . TRP A 1 529 ? 27.600 11.046 -24.421 1.00 96.06 529 TRP A CA 1
ATOM 3988 C C . TRP A 1 529 ? 28.981 11.292 -25.038 1.00 96.06 529 TRP A C 1
ATOM 3990 O O . TRP A 1 529 ? 29.378 10.580 -25.957 1.00 96.06 529 TRP A O 1
ATOM 4000 N N . LYS A 1 530 ? 29.750 12.237 -24.483 1.00 94.75 530 LYS A N 1
ATOM 4001 C CA . LYS A 1 530 ? 31.132 12.534 -24.899 1.00 94.75 530 LYS A CA 1
ATOM 4002 C C . LYS A 1 530 ? 32.123 11.376 -24.734 1.00 94.75 530 LYS A C 1
ATOM 4004 O O . LYS A 1 530 ? 33.245 11.473 -25.220 1.00 94.75 530 LYS A O 1
ATOM 4009 N N . GLU A 1 531 ? 31.753 10.332 -23.993 1.00 96.06 531 GLU A N 1
ATOM 4010 C CA . GLU A 1 531 ? 32.598 9.153 -23.775 1.00 9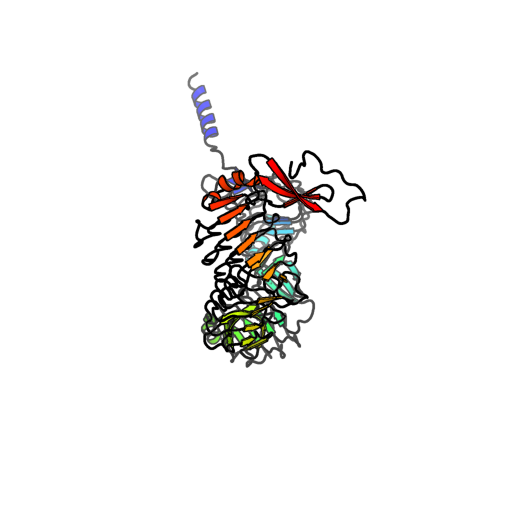6.06 531 GLU A CA 1
ATOM 4011 C C . GLU A 1 531 ? 32.500 8.145 -24.925 1.00 96.06 531 GLU A C 1
ATOM 4013 O O . GLU A 1 531 ? 33.324 7.239 -24.992 1.00 96.06 531 GLU A O 1
ATOM 4018 N N . PHE A 1 532 ? 31.509 8.285 -25.811 1.00 97.12 532 PHE A N 1
ATOM 4019 C CA . PHE A 1 532 ? 31.314 7.394 -26.950 1.00 97.12 532 PHE A CA 1
ATOM 4020 C C . PHE A 1 532 ? 32.094 7.828 -28.198 1.00 97.12 532 PHE A C 1
ATOM 4022 O O . PHE A 1 532 ? 32.436 9.000 -28.378 1.00 97.12 532 PHE A O 1
ATOM 4029 N N . ASN A 1 533 ? 32.290 6.884 -29.124 1.00 96.12 533 ASN A N 1
ATOM 4030 C CA . ASN A 1 533 ? 32.746 7.155 -30.488 1.00 96.12 533 ASN A CA 1
ATOM 4031 C C . ASN A 1 533 ? 31.627 7.827 -31.316 1.00 96.12 533 ASN A C 1
ATOM 4033 O O . ASN A 1 533 ? 30.913 7.183 -32.086 1.00 96.12 533 ASN A O 1
ATOM 4037 N N . LEU A 1 534 ? 31.444 9.135 -31.112 1.00 97.00 534 LEU A N 1
ATOM 4038 C CA . LEU A 1 534 ? 30.398 9.929 -31.761 1.00 97.00 534 LEU A CA 1
ATOM 4039 C C . LEU A 1 534 ? 30.702 10.185 -33.243 1.00 97.00 534 LEU A C 1
ATOM 4041 O O . LEU A 1 534 ? 31.756 10.720 -33.593 1.00 97.00 534 LEU A O 1
ATOM 4045 N N . GLN A 1 535 ? 29.729 9.885 -34.103 1.00 92.81 535 GLN A N 1
ATOM 4046 C CA . GLN A 1 535 ? 29.790 10.102 -35.547 1.00 92.81 535 GLN A CA 1
ATOM 4047 C C . GLN A 1 535 ? 28.566 10.893 -36.016 1.00 92.81 535 GLN A C 1
ATOM 4049 O O . GLN A 1 535 ? 27.465 10.742 -35.489 1.00 92.81 535 GLN A O 1
ATOM 4054 N N . ALA A 1 536 ? 28.746 11.757 -37.014 1.00 87.00 536 ALA A N 1
ATOM 4055 C CA . ALA A 1 536 ? 27.615 12.418 -37.650 1.00 87.00 536 ALA A CA 1
ATOM 4056 C C . ALA A 1 536 ? 26.845 11.406 -38.510 1.00 87.00 536 ALA A C 1
ATOM 4058 O O . ALA A 1 536 ? 27.445 10.686 -39.307 1.00 87.00 536 ALA A O 1
ATOM 4059 N N . ILE A 1 537 ? 25.518 11.390 -38.389 1.00 79.88 537 ILE A N 1
ATOM 4060 C CA . ILE A 1 537 ? 24.643 10.772 -39.381 1.00 79.88 537 ILE A CA 1
ATOM 4061 C C . ILE A 1 537 ? 24.846 11.556 -40.669 1.00 79.88 537 ILE A C 1
ATOM 4063 O O . ILE A 1 537 ? 24.480 12.730 -40.775 1.00 79.88 537 ILE A O 1
ATOM 4067 N N . MET A 1 538 ? 25.450 10.897 -41.645 1.00 63.34 538 MET A N 1
ATOM 4068 C CA . MET A 1 538 ? 25.544 11.415 -42.994 1.00 63.34 538 MET A CA 1
ATOM 4069 C C . MET A 1 538 ? 24.212 11.096 -43.662 1.00 63.34 538 MET A C 1
ATOM 4071 O O . MET A 1 538 ? 23.932 9.942 -43.985 1.00 63.34 538 MET A O 1
ATOM 4075 N N . VAL A 1 539 ? 23.350 12.104 -43.819 1.00 58.97 539 VAL A N 1
ATOM 4076 C CA . VAL A 1 539 ? 22.223 11.981 -44.744 1.00 58.97 539 VAL A CA 1
ATOM 4077 C C . VAL A 1 539 ? 22.842 11.916 -46.132 1.00 58.97 539 VAL A C 1
ATOM 4079 O O . VAL A 1 539 ? 23.194 12.941 -46.713 1.00 58.97 539 VAL A O 1
ATOM 4082 N N . ASN A 1 540 ? 23.047 10.695 -46.616 1.00 63.34 540 ASN A N 1
ATOM 4083 C CA . ASN A 1 540 ? 23.600 10.491 -47.943 1.00 63.34 540 ASN A CA 1
ATOM 4084 C C . ASN A 1 540 ? 22.576 10.857 -49.005 1.00 63.34 540 ASN A C 1
ATOM 4086 O O . ASN A 1 540 ? 23.007 11.175 -50.092 1.00 63.34 540 ASN A O 1
ATOM 4090 N N . GLU A 1 541 ? 21.270 10.893 -48.707 1.00 77.81 541 GLU A N 1
ATOM 4091 C CA . GLU A 1 541 ? 20.237 11.243 -49.683 1.00 77.81 541 GLU A CA 1
ATOM 4092 C C . GLU A 1 541 ? 19.147 12.160 -49.112 1.00 77.81 541 GLU A C 1
ATOM 4094 O O . GLU A 1 541 ? 18.617 11.914 -48.030 1.00 77.81 541 GLU A O 1
ATOM 4099 N N . PHE A 1 542 ? 18.746 13.189 -49.858 1.00 77.75 542 PHE A N 1
ATOM 4100 C CA . PHE A 1 542 ? 17.640 14.078 -49.494 1.00 77.75 542 PHE A CA 1
ATOM 4101 C C . PHE A 1 542 ? 16.791 14.456 -50.710 1.00 77.75 542 PHE A C 1
ATOM 4103 O O . PHE A 1 542 ? 17.277 14.470 -51.832 1.00 77.75 542 PHE A O 1
ATOM 4110 N N . THR A 1 543 ? 15.509 14.787 -50.520 1.00 82.25 543 THR A N 1
ATOM 4111 C CA . THR A 1 543 ? 14.609 15.150 -51.633 1.00 82.25 543 THR A CA 1
ATOM 4112 C C . THR A 1 543 ? 14.131 16.594 -51.523 1.00 82.25 543 THR A C 1
ATOM 4114 O O . THR A 1 543 ? 13.548 16.983 -50.514 1.00 82.25 543 THR A O 1
ATOM 4117 N N . VAL A 1 544 ? 14.335 17.388 -52.579 1.00 81.50 544 VAL A N 1
ATOM 4118 C CA . VAL A 1 544 ? 13.882 18.787 -52.674 1.00 81.50 544 VAL A CA 1
ATOM 4119 C C . VAL A 1 544 ? 13.269 19.027 -54.050 1.00 81.50 544 VAL A C 1
ATOM 4121 O O . VAL A 1 544 ? 13.895 18.778 -55.078 1.00 81.50 544 VAL A O 1
ATOM 4124 N N . GLY A 1 545 ? 12.028 19.520 -54.080 1.00 81.19 545 GLY A N 1
ATOM 4125 C CA . GLY A 1 545 ? 11.333 19.837 -55.334 1.00 81.19 545 GLY A CA 1
ATOM 4126 C C . GLY A 1 545 ? 11.092 18.623 -56.239 1.00 81.19 545 GLY A C 1
ATOM 4127 O O . GLY A 1 545 ? 11.117 18.769 -57.456 1.00 81.19 545 GLY A O 1
ATOM 4128 N N . GLY A 1 546 ? 10.907 17.431 -55.660 1.00 82.62 546 GLY A N 1
ATOM 4129 C CA . GLY A 1 546 ? 10.681 16.182 -56.398 1.00 82.62 546 GLY A CA 1
ATOM 4130 C C . GLY A 1 546 ? 11.941 15.530 -56.978 1.00 82.62 546 GLY A C 1
ATOM 4131 O O . GLY A 1 546 ? 11.835 14.494 -57.623 1.00 82.62 546 GLY A O 1
ATOM 4132 N N . LEU A 1 547 ? 13.127 16.097 -56.740 1.00 86.44 547 LEU A N 1
ATOM 4133 C CA . LEU A 1 547 ? 14.421 15.496 -57.076 1.00 86.44 547 LEU A CA 1
ATOM 4134 C C . LEU A 1 547 ? 15.072 14.946 -55.806 1.00 86.44 547 LEU A C 1
ATOM 4136 O O . LEU A 1 547 ? 15.122 15.654 -54.798 1.00 86.44 547 LEU A O 1
ATOM 4140 N N . THR A 1 548 ? 15.563 13.711 -55.859 1.00 84.06 548 THR A N 1
ATOM 4141 C CA . THR A 1 548 ? 16.361 13.081 -54.803 1.00 84.06 548 THR A CA 1
ATOM 4142 C C . THR A 1 548 ? 17.834 13.269 -55.125 1.00 84.06 548 THR A C 1
ATOM 4144 O O . THR A 1 548 ? 18.293 12.922 -56.215 1.00 84.06 548 THR A O 1
ATOM 4147 N N . TYR A 1 549 ? 18.556 13.835 -54.172 1.00 84.88 549 TYR A N 1
ATOM 4148 C CA . TYR A 1 549 ? 19.959 14.185 -54.250 1.00 84.88 549 TYR A CA 1
ATOM 4149 C C . TYR A 1 549 ? 20.754 13.268 -53.335 1.00 84.88 549 TYR A C 1
ATOM 4151 O O . TYR A 1 549 ? 20.381 13.150 -52.174 1.00 84.88 549 TYR A O 1
ATOM 4159 N N . GLU A 1 550 ? 21.843 12.686 -53.824 1.00 81.81 550 GLU A N 1
ATOM 4160 C CA . GLU A 1 550 ? 22.862 12.026 -53.016 1.00 81.81 550 GLU A CA 1
ATOM 4161 C C . GLU A 1 550 ? 23.994 13.014 -52.699 1.00 81.81 550 GLU A C 1
ATOM 4163 O O . GLU A 1 550 ? 24.446 13.751 -53.577 1.00 81.81 550 GLU A O 1
ATOM 4168 N N . VAL A 1 551 ? 24.466 13.070 -51.456 1.00 77.62 551 VAL A N 1
ATOM 4169 C CA . VAL A 1 551 ? 25.617 13.888 -51.059 1.00 77.62 551 VAL A CA 1
ATOM 4170 C C . VAL A 1 551 ? 26.900 13.195 -51.510 1.00 77.62 551 VAL A C 1
ATOM 4172 O O . VAL A 1 551 ? 27.275 12.166 -50.959 1.00 77.62 551 VAL A O 1
ATOM 4175 N N . ILE A 1 552 ? 27.602 13.790 -52.481 1.00 76.56 552 ILE A N 1
ATOM 4176 C CA . ILE A 1 552 ? 28.870 13.254 -53.005 1.00 76.56 552 ILE A CA 1
ATOM 4177 C C . ILE A 1 552 ? 30.038 13.653 -52.097 1.00 76.56 552 ILE A C 1
ATOM 4179 O O . ILE A 1 552 ? 30.897 12.836 -51.775 1.00 76.56 552 ILE A O 1
ATOM 4183 N N . ASP A 1 553 ? 30.098 14.928 -51.701 1.00 64.75 553 ASP A N 1
ATOM 4184 C CA . ASP A 1 553 ? 31.148 15.456 -50.829 1.00 64.75 553 ASP A CA 1
ATOM 4185 C C . ASP A 1 553 ? 30.584 16.569 -49.946 1.00 64.75 553 ASP A C 1
ATOM 4187 O O . ASP A 1 553 ? 30.172 17.639 -50.402 1.00 64.75 553 ASP A O 1
ATOM 4191 N N . GLN A 1 554 ? 30.599 16.321 -48.643 1.00 61.72 554 GLN A N 1
ATOM 4192 C CA . GLN A 1 554 ? 30.035 17.224 -47.650 1.00 61.72 554 GLN A CA 1
ATOM 4193 C C . GLN A 1 554 ? 30.923 18.452 -47.381 1.00 61.72 554 GLN A C 1
ATOM 4195 O O . GLN A 1 554 ? 30.414 19.525 -47.055 1.00 61.72 554 GLN A O 1
ATOM 4200 N N . THR A 1 555 ? 32.243 18.325 -47.560 1.00 63.22 555 THR A N 1
ATOM 4201 C CA . THR A 1 555 ? 33.200 19.430 -47.389 1.00 63.22 555 THR A CA 1
ATOM 4202 C C . THR A 1 555 ? 33.129 20.379 -48.578 1.00 63.22 555 THR A C 1
ATOM 4204 O O . THR A 1 555 ? 33.094 21.598 -48.407 1.00 63.22 555 THR A O 1
ATOM 4207 N N . ALA A 1 556 ? 33.061 19.823 -49.788 1.00 74.56 556 ALA A N 1
ATOM 4208 C CA . ALA A 1 556 ? 32.891 20.594 -51.014 1.00 74.56 556 ALA A CA 1
ATOM 4209 C C . ALA A 1 556 ? 31.435 21.043 -51.249 1.00 74.56 556 ALA A C 1
ATOM 4211 O O . ALA A 1 556 ? 31.197 21.875 -52.125 1.00 74.56 556 ALA A O 1
ATOM 4212 N N . LYS A 1 557 ? 30.479 20.527 -50.458 1.00 82.69 557 LYS A N 1
ATOM 4213 C CA . LYS A 1 557 ? 29.029 20.742 -50.596 1.00 82.69 557 LYS A CA 1
ATOM 4214 C C . LYS A 1 557 ? 28.516 20.365 -51.987 1.00 82.69 557 LYS A C 1
ATOM 4216 O O . LYS A 1 557 ? 27.769 21.121 -52.610 1.00 82.69 557 LYS A O 1
ATOM 4221 N N . THR A 1 558 ? 28.942 19.210 -52.485 1.00 81.69 558 THR A N 1
ATOM 4222 C CA . THR A 1 558 ? 28.517 18.680 -53.781 1.00 81.69 558 THR A CA 1
ATOM 4223 C C . THR A 1 558 ? 27.516 17.551 -53.606 1.00 81.69 558 THR A C 1
ATOM 4225 O O . THR A 1 558 ? 27.593 16.744 -52.678 1.00 81.69 558 THR A O 1
ATOM 4228 N N . VAL A 1 559 ? 26.557 17.514 -54.523 1.00 84.25 559 VAL A N 1
ATOM 4229 C CA . VAL A 1 559 ? 25.463 16.547 -54.542 1.00 84.25 559 VAL A CA 1
ATOM 4230 C C . VAL A 1 559 ? 25.223 16.084 -55.977 1.00 84.25 559 VAL A C 1
ATOM 4232 O O . VAL A 1 559 ? 25.476 16.841 -56.918 1.00 84.25 559 VAL A O 1
ATOM 4235 N N . GLU A 1 560 ? 24.725 14.867 -56.146 1.00 87.06 560 GLU A N 1
ATOM 4236 C CA . GLU A 1 560 ? 24.269 14.313 -57.420 1.00 87.06 560 GLU A CA 1
ATOM 4237 C C . GLU A 1 560 ? 22.765 14.094 -57.358 1.00 87.06 560 GLU A C 1
ATOM 4239 O O . GLU A 1 560 ? 22.246 13.664 -56.340 1.00 87.06 560 GLU A O 1
ATOM 4244 N N . VAL A 1 561 ? 22.041 14.366 -58.440 1.00 89.25 561 VAL A N 1
ATOM 4245 C CA . VAL A 1 561 ? 20.644 13.931 -58.531 1.00 89.25 561 VAL A CA 1
ATOM 4246 C C . VAL A 1 561 ? 20.635 12.454 -58.899 1.00 89.25 561 VAL A C 1
ATOM 4248 O O . VAL A 1 561 ? 21.028 12.100 -60.007 1.00 89.25 561 VAL A O 1
ATOM 4251 N N . ILE A 1 562 ? 20.138 11.612 -58.001 1.00 83.25 562 ILE A N 1
ATOM 4252 C CA . ILE A 1 562 ? 20.120 10.155 -58.182 1.00 83.25 562 ILE A CA 1
ATOM 4253 C C . ILE A 1 562 ? 18.735 9.607 -58.520 1.00 83.25 562 ILE A C 1
ATOM 4255 O O . ILE A 1 562 ? 18.616 8.526 -59.094 1.00 83.25 562 ILE A O 1
ATOM 4259 N N . ASN A 1 563 ? 17.671 10.336 -58.177 1.00 83.06 563 ASN A N 1
ATOM 4260 C CA . ASN A 1 563 ? 16.306 9.891 -58.424 1.00 83.06 563 ASN A CA 1
ATOM 4261 C C . ASN A 1 563 ? 15.338 11.072 -58.533 1.00 83.06 563 ASN A C 1
ATOM 4263 O O . ASN A 1 563 ? 15.679 12.223 -58.251 1.00 83.06 563 ASN A O 1
ATOM 4267 N N . PHE A 1 564 ? 14.111 10.783 -58.941 1.00 83.19 564 PHE A N 1
ATOM 4268 C CA . PHE A 1 564 ? 13.024 11.742 -58.944 1.00 83.19 564 PHE A CA 1
ATOM 4269 C C . PHE A 1 564 ? 11.702 11.094 -58.547 1.00 83.19 564 PHE A C 1
ATOM 4271 O O . PHE A 1 564 ? 11.465 9.910 -58.777 1.00 83.19 564 PHE A O 1
ATOM 4278 N N . THR A 1 565 ? 10.821 11.886 -57.947 1.00 77.56 565 THR A N 1
ATOM 4279 C CA . THR A 1 565 ? 9.486 11.444 -57.555 1.00 77.56 565 THR A CA 1
ATOM 4280 C C . THR A 1 565 ? 8.501 11.601 -58.714 1.00 77.56 565 THR A C 1
ATOM 4282 O O . THR A 1 565 ? 8.703 12.384 -59.645 1.00 77.56 565 THR A O 1
ATOM 4285 N N . ASN A 1 566 ? 7.370 10.897 -58.627 1.00 72.19 566 ASN A N 1
ATOM 4286 C CA . ASN A 1 566 ? 6.279 10.981 -59.607 1.00 72.19 566 ASN A CA 1
ATOM 4287 C C . ASN A 1 566 ? 5.565 12.353 -59.626 1.00 72.19 566 ASN A C 1
ATOM 4289 O O . ASN A 1 566 ? 4.582 12.518 -60.344 1.00 72.19 566 ASN A O 1
ATOM 4293 N N . GLU A 1 567 ? 6.029 13.320 -58.830 1.00 65.50 567 GLU A N 1
ATOM 4294 C CA . GLU A 1 567 ? 5.467 14.670 -58.731 1.00 65.50 567 GLU A CA 1
ATOM 4295 C C . GLU A 1 567 ? 6.164 15.689 -59.648 1.00 65.50 567 GLU A C 1
ATOM 4297 O O . GLU A 1 567 ? 5.739 16.845 -59.712 1.00 65.50 567 GLU A O 1
ATOM 4302 N N . LEU A 1 568 ? 7.216 15.295 -60.381 1.00 70.38 568 LEU A N 1
ATOM 4303 C CA . LEU A 1 568 ? 7.876 16.203 -61.318 1.00 70.38 568 LEU A CA 1
ATOM 4304 C C . LEU A 1 568 ? 7.000 16.505 -62.550 1.00 70.38 568 LEU A C 1
ATOM 4306 O O . LEU A 1 568 ? 6.447 15.589 -63.163 1.00 70.38 568 LEU A O 1
ATOM 4310 N N . PRO A 1 569 ? 6.904 17.781 -62.974 1.00 72.31 569 PRO A N 1
ATOM 4311 C CA . PRO A 1 569 ? 6.241 18.147 -64.222 1.00 72.31 569 PRO A CA 1
ATOM 4312 C C . PRO A 1 569 ? 6.983 17.579 -65.445 1.00 72.31 569 PRO A C 1
ATOM 4314 O O . PRO A 1 569 ? 8.170 17.270 -65.381 1.00 72.31 569 PRO A O 1
ATOM 4317 N N . ASN A 1 570 ? 6.304 17.535 -66.601 1.00 73.44 570 ASN A N 1
ATOM 4318 C CA . ASN A 1 570 ? 6.830 17.002 -67.877 1.00 73.44 570 ASN A CA 1
ATOM 4319 C C . ASN A 1 570 ? 8.170 17.617 -68.338 1.00 73.44 570 ASN A C 1
ATOM 4321 O O . ASN A 1 570 ? 8.836 17.068 -69.212 1.00 73.44 570 ASN A O 1
ATOM 4325 N N . THR A 1 571 ? 8.552 18.764 -67.777 1.00 73.38 571 THR A N 1
ATOM 4326 C CA . THR A 1 571 ? 9.876 19.371 -67.911 1.00 73.38 571 THR A CA 1
ATOM 4327 C C . THR A 1 571 ? 10.314 19.890 -66.545 1.00 73.38 571 THR A C 1
ATOM 4329 O O . THR A 1 571 ? 9.651 20.773 -65.998 1.00 73.38 571 THR A O 1
ATOM 4332 N N . ALA A 1 572 ? 11.428 19.385 -66.018 1.00 71.88 572 ALA A N 1
ATOM 4333 C CA . ALA A 1 572 ? 12.036 19.846 -64.772 1.00 71.88 572 ALA A CA 1
ATOM 4334 C C . ALA A 1 572 ? 13.485 20.288 -65.023 1.00 71.88 572 ALA A C 1
ATOM 4336 O O . ALA A 1 572 ? 14.216 19.647 -65.778 1.00 71.88 572 ALA A O 1
ATOM 4337 N N . THR A 1 573 ? 13.892 21.391 -64.395 1.00 81.06 573 THR A N 1
ATOM 4338 C CA . THR A 1 573 ? 15.264 21.908 -64.466 1.00 81.06 573 THR A CA 1
ATOM 4339 C C . THR A 1 573 ? 15.996 21.518 -63.192 1.00 81.06 573 THR A C 1
ATOM 4341 O O . THR A 1 573 ? 15.527 21.846 -62.103 1.00 81.06 573 THR A O 1
ATOM 4344 N N . ILE A 1 574 ? 17.150 20.861 -63.319 1.00 84.88 574 ILE A N 1
ATOM 4345 C CA . ILE A 1 574 ? 18.021 20.584 -62.172 1.00 84.88 574 ILE A CA 1
ATOM 4346 C C . ILE A 1 574 ? 18.622 21.919 -61.704 1.00 84.88 574 ILE A C 1
ATOM 4348 O O . ILE A 1 574 ? 19.268 22.602 -62.508 1.00 84.88 574 ILE A O 1
ATOM 4352 N N . PRO A 1 575 ? 18.391 22.338 -60.449 1.00 84.62 575 PRO A N 1
ATOM 4353 C CA . PRO A 1 575 ? 18.922 23.597 -59.954 1.00 84.62 575 PRO A CA 1
ATOM 4354 C C . PRO A 1 575 ? 20.446 23.514 -59.797 1.00 84.62 575 PRO A C 1
ATOM 4356 O O . PRO A 1 575 ? 20.992 22.478 -59.431 1.00 84.62 575 PRO A O 1
ATOM 4359 N N . ALA A 1 576 ? 21.142 24.629 -60.041 1.00 85.88 576 ALA A N 1
ATOM 4360 C CA . ALA A 1 576 ? 22.602 24.702 -59.896 1.00 85.88 576 ALA A CA 1
ATOM 4361 C C . ALA A 1 576 ? 23.077 24.566 -58.434 1.00 85.88 576 ALA A C 1
ATOM 4363 O O . ALA A 1 576 ? 24.233 24.240 -58.185 1.00 85.88 576 ALA A O 1
ATOM 4364 N N . THR A 1 577 ? 22.189 24.831 -57.476 1.00 88.56 577 THR A N 1
ATOM 4365 C CA . THR A 1 577 ? 22.402 24.670 -56.035 1.00 88.56 577 THR A CA 1
ATOM 4366 C C . THR A 1 577 ? 21.093 24.233 -55.394 1.00 88.56 577 THR A C 1
ATOM 4368 O O . THR A 1 577 ? 20.033 24.726 -55.783 1.00 88.56 577 THR A O 1
ATOM 4371 N N . VAL A 1 578 ? 21.159 23.385 -54.375 1.00 84.69 578 VAL A N 1
ATOM 4372 C CA . VAL A 1 578 ? 20.003 22.962 -53.581 1.00 84.69 578 VAL A CA 1
ATOM 4373 C C . VAL A 1 578 ? 20.306 23.177 -52.098 1.00 84.69 578 VAL A C 1
ATOM 4375 O O . VAL A 1 578 ? 21.435 22.968 -51.659 1.00 84.69 578 VAL A O 1
ATOM 4378 N N . SER A 1 579 ? 19.312 23.639 -51.342 1.00 79.62 579 SER A N 1
ATOM 4379 C CA . SER A 1 579 ? 19.417 23.841 -49.895 1.00 79.62 579 SER A CA 1
ATOM 4380 C C . SER A 1 579 ? 18.644 22.746 -49.175 1.00 79.62 579 SER A C 1
ATOM 4382 O O . SER A 1 579 ? 17.468 22.527 -49.465 1.00 79.62 579 SER A O 1
ATOM 4384 N N . TYR A 1 580 ? 19.304 22.085 -48.231 1.00 64.88 580 TYR A N 1
ATOM 4385 C CA . TYR A 1 580 ? 18.737 21.055 -47.371 1.00 64.88 580 TYR A CA 1
ATOM 4386 C C . TYR A 1 580 ? 19.259 21.289 -45.947 1.00 64.88 580 TYR A C 1
ATOM 4388 O O . TYR A 1 580 ? 20.459 21.470 -45.767 1.00 64.88 580 TYR A O 1
ATOM 4396 N N . GLU A 1 581 ? 18.344 21.364 -44.975 1.00 51.56 581 GLU A N 1
ATOM 4397 C CA . GLU A 1 581 ? 18.610 21.635 -43.545 1.00 51.56 581 GLU A CA 1
ATOM 4398 C C . GLU A 1 581 ? 19.259 22.990 -43.169 1.00 51.56 581 GLU A C 1
ATOM 4400 O O . GLU A 1 581 ? 19.832 23.115 -42.089 1.00 51.56 581 GLU A O 1
ATOM 4405 N N . GLY A 1 582 ? 19.050 24.042 -43.974 1.00 47.22 582 GLY A N 1
ATOM 4406 C CA . GLY A 1 582 ? 19.359 25.437 -43.596 1.00 47.22 582 GLY A CA 1
ATOM 4407 C C . GLY A 1 582 ? 20.714 25.939 -44.067 1.00 47.22 582 GLY A C 1
ATOM 4408 O O . GLY A 1 582 ? 21.731 25.629 -43.412 1.00 47.22 582 GLY A O 1
#

Secondary structure (DSSP, 8-state):
-HHHHHHHHHHHHHHTTS----EEEETTEEEEESSTTS-EEEEEEESS---EEEE--SEE--TTS--EEEEEE-TTTTTT-TTEEEEEE-TT--EE-TTTTTT-TT--EEEE--SSPPEE-TTSSTTS-TTSEEE--GGGHHHHHH-TTTTTSEEESEEEEEETTEEEEEE--SS-EEEEEEESS---EEEE--SEEEETTEEEEEEEE-TTTTTT-TTEEEEEE-TT--EE-TTTTTT-TT--EEEE--SSPPEE-TTTTTTS-TTSEEEE-GGGHHHHHH-TTTTT-SEEEE--SEEEETTEEEEEEETTTTEEEEEEE-TT--SEEE--SEEEETTEEEEEEEE-TTTTTT-SS-SEEE--TT--EE-TTTTTT-TT--EEEE-TT--EE-TTTTTT-TT--EEEE-TT-SSEEEETTEEEETTSSEEEE--TT---SEEE--TT--EEPTTTTTT-TT--EEEE-TT--EE-TTTTTT-TT--EEEE--SSPPEE-TTTTTT--TTSEEEEEGGGHHHHHHSTTGGGSEEEEE---EEEETTEEEEEEETTTTEEEEEEE-TT--SS-PPPS------